Protein AF-0000000079683150 (afdb_homodimer)

Solvent-accessible surface area (backbone atoms only — not comparable to full-atom values): 25268 Å² total; per-residue (Å²): 130,79,84,80,78,50,67,32,34,39,36,22,40,76,84,34,41,40,29,36,29,40,51,34,46,32,42,62,63,70,49,77,67,43,80,39,78,49,66,94,77,60,81,57,80,64,66,77,59,84,59,87,56,67,14,36,36,32,53,59,93,40,78,39,56,45,32,70,46,37,36,53,44,51,38,63,76,49,68,54,80,68,65,34,62,59,84,49,62,68,57,31,47,50,38,52,46,51,41,47,44,40,61,72,50,39,45,54,29,52,52,36,40,80,66,38,79,52,69,67,50,23,51,52,21,47,50,51,36,45,54,48,46,42,53,48,35,54,48,39,57,66,52,10,72,84,44,68,26,48,54,17,87,44,77,15,50,47,36,41,64,51,53,38,47,49,57,56,51,49,44,50,21,63,76,67,71,48,77,77,69,32,76,82,75,20,41,67,49,42,56,31,49,53,52,52,52,65,31,83,55,33,39,86,59,55,68,50,64,66,59,48,52,54,45,44,48,46,50,48,50,50,48,54,64,65,64,56,64,71,71,82,111,131,76,85,78,79,50,66,32,34,39,35,24,39,76,83,36,41,40,28,37,28,38,51,34,45,32,42,61,62,68,50,77,68,44,80,39,79,48,66,93,76,58,80,57,79,64,66,79,60,84,60,86,55,68,16,36,38,32,52,60,92,40,77,39,55,46,32,70,46,37,36,52,44,52,37,63,76,48,70,53,79,68,65,33,62,59,84,50,63,67,58,30,47,50,37,51,47,52,42,47,44,41,62,72,50,42,44,55,28,52,53,36,41,80,65,38,80,53,69,68,51,22,52,53,21,47,51,50,34,45,54,46,46,42,52,47,34,53,49,38,58,68,52,10,71,83,44,68,25,47,55,17,87,43,75,14,50,46,36,43,64,50,55,39,46,49,56,56,51,50,43,49,21,63,76,68,70,49,75,79,71,31,75,85,74,19,42,66,48,41,54,31,51,52,54,52,53,65,30,84,56,32,39,85,57,56,68,49,65,68,58,46,53,53,45,43,50,47,49,49,49,50,50,54,64,65,62,60,62,69,71,82,111

Organism: Gossypium tomentosum (NCBI:txid34277)

Nearest PDB structures (foldseek):
  7dw2-assembly1_A  TM=9.372E-01  e=1.165E-23  Salix babylonica
  7dw4-assembly1_A  TM=9.408E-01  e=2.257E-23  Salix babylonica
  5g5e-assembly1_A  TM=9.446E-01  e=1.841E-23  Mangifera indica
  1gwc-assembly2_B  TM=9.454E-01  e=2.285E-16  Aegilops tauschii
  3lyp-assembly1_B  TM=8.453E-01  e=5.288E-10  Pseudomonas protegens Pf-5

Radius of gyration: 23.26 Å; Cα contacts (8 Å, |Δi|>4): 617; chains: 2; bounding box: 74×61×59 Å

Secondary structure (DSSP, 8-state):
--S----EEEES-TT-HHHHHHHHHHHHTT---EEE---TT-S----S-SS--S-EEEETTEEEESHHHHHHHHHHHS-SSSPSS-SSHHHHHHHHHHHHHIIIIIHHHHHHHHH--SHHHHHHHHHHHHHHHHHHHHHHHHHHTTSSBTTBSS--HHHHHHHTTHHHHHHHHHHHT--SS-TTT-HHHHHHHHHHHHSTTTTTTSPPHHHHHHHHHHHHHHHHHHHGGGGG-/--S----EEEES-TT-HHHHHHHHHHHHTT---EEE---TT-S----S-SS--S-EEEETTEEEESHHHHHHHHHHHS-SSSPSS-SSHHHHHHHHHHHHHIIIIIHHHHHHHHH--SHHHHHHHHHHHHHHHHHHHHHHHHHHSSSSBTTBSS--HHHHHHHTTHHHHHHHHHHHT--SS-TTT-HHHHHHHHHHHHSTTTTTTSPPHHHHHHHHHHHHHHHHHHHGGGGG-

Structure (mmCIF, N/CA/C/O backbone):
data_AF-0000000079683150-model_v1
#
loop_
_entity.id
_entity.type
_entity.pdbx_description
1 polymer 'Glutathione S-transferase'
#
loop_
_atom_site.group_PDB
_atom_site.id
_atom_site.type_symbol
_atom_site.label_atom_id
_atom_site.label_alt_id
_atom_site.label_comp_id
_atom_site.label_asym_id
_atom_site.label_entity_id
_atom_site.label_seq_id
_atom_site.pdbx_PDB_ins_code
_atom_site.Cartn_x
_atom_site.Cartn_y
_atom_site.Cartn_z
_atom_site.occupancy
_atom_site.B_iso_or_equiv
_atom_site.auth_seq_id
_atom_site.auth_comp_id
_atom_site.auth_asym_id
_atom_site.auth_atom_id
_atom_site.pdbx_PDB_model_num
ATOM 1 N N . MET A 1 1 ? -32.812 -4.059 -15.133 1 24.05 1 MET A N 1
ATOM 2 C CA . MET A 1 1 ? -31.609 -4.355 -15.922 1 24.05 1 MET A CA 1
ATOM 3 C C . MET A 1 1 ? -30.391 -3.645 -15.344 1 24.05 1 MET A C 1
ATOM 5 O O . MET A 1 1 ? -30.406 -2.432 -15.133 1 24.05 1 MET A O 1
ATOM 9 N N . ALA A 1 2 ? -29.594 -4.047 -14.398 1 33.12 2 ALA A N 1
ATOM 10 C CA . ALA A 1 2 ? -28.891 -3.395 -13.305 1 33.12 2 ALA A CA 1
ATOM 11 C C . ALA A 1 2 ? -28.172 -2.129 -13.781 1 33.12 2 ALA A C 1
ATOM 13 O O . ALA A 1 2 ? -27.891 -1.986 -14.969 1 33.12 2 ALA A O 1
ATOM 14 N N . LYS A 1 3 ? -27.844 -1 -13.023 1 37.59 3 LYS A N 1
ATOM 15 C CA . LYS A 1 3 ? -27.234 0.309 -13.242 1 37.59 3 LYS A CA 1
ATOM 16 C C . LYS A 1 3 ? -26.141 0.231 -14.297 1 37.59 3 LYS A C 1
ATOM 18 O O . LYS A 1 3 ? -25.406 -0.76 -14.367 1 37.59 3 LYS A O 1
ATOM 23 N N . SER A 1 4 ? -25.969 0.881 -15.375 1 42.22 4 SER A N 1
ATOM 24 C CA . SER A 1 4 ? -25.297 0.976 -16.656 1 42.22 4 SER A CA 1
ATOM 25 C C . SER A 1 4 ? -23.797 0.817 -16.516 1 42.22 4 SER A C 1
ATOM 27 O O . SER A 1 4 ? -23.141 1.597 -15.805 1 42.22 4 SER A O 1
ATOM 29 N N . ASP A 1 5 ? -23.172 -0.439 -16.312 1 53.75 5 ASP A N 1
ATOM 30 C CA . ASP A 1 5 ? -21.766 -0.861 -16.312 1 53.75 5 ASP A CA 1
ATOM 31 C C . ASP A 1 5 ? -20.938 0.01 -17.25 1 53.75 5 ASP A C 1
ATOM 33 O O . ASP A 1 5 ? -21.094 -0.07 -18.484 1 53.75 5 ASP A O 1
ATOM 37 N N . GLY A 1 6 ? -20.828 1.259 -17 1 65.25 6 GLY A N 1
ATOM 38 C CA . GLY A 1 6 ? -20.031 2.109 -17.875 1 65.25 6 GLY A CA 1
ATOM 39 C C . GLY A 1 6 ? -18.859 1.385 -18.516 1 65.25 6 GLY A C 1
ATOM 40 O O . GLY A 1 6 ? -18.484 0.3 -18.062 1 65.25 6 GLY A O 1
ATOM 41 N N . LYS A 1 7 ? -18.484 1.757 -19.672 1 87.12 7 LYS A N 1
ATOM 42 C CA . LYS A 1 7 ? -17.359 1.204 -20.422 1 87.12 7 LYS A CA 1
ATOM 43 C C . LYS A 1 7 ? -16.109 1.133 -19.562 1 87.12 7 LYS A C 1
ATOM 45 O O . LYS A 1 7 ? -15.781 2.086 -18.844 1 87.12 7 LYS A O 1
ATOM 50 N N . VAL A 1 8 ? -15.641 -0.07 -19.328 1 95.5 8 VAL A N 1
ATOM 51 C CA . VAL A 1 8 ? -14.422 -0.299 -18.562 1 95.5 8 VAL A CA 1
ATOM 52 C C . VAL A 1 8 ? -13.234 -0.467 -19.5 1 95.5 8 VAL A C 1
ATOM 54 O O . VAL A 1 8 ? -13.305 -1.23 -20.469 1 95.5 8 VAL A O 1
ATOM 57 N N . LYS A 1 9 ? -12.219 0.371 -19.234 1 94.5 9 LYS A N 1
ATOM 58 C CA . LYS A 1 9 ? -10.977 0.257 -19.984 1 94.5 9 LYS A CA 1
ATOM 59 C C . LYS A 1 9 ? -9.781 0.049 -19.062 1 94.5 9 LYS A C 1
ATOM 61 O O . LYS A 1 9 ? -9.719 0.649 -17.984 1 94.5 9 LYS A O 1
ATOM 66 N N . VAL A 1 10 ? -8.961 -0.827 -19.469 1 94.56 10 VAL A N 1
ATOM 67 C CA . VAL A 1 10 ? -7.691 -1.004 -18.781 1 94.56 10 VAL A CA 1
ATOM 68 C C . VAL A 1 10 ? -6.547 -0.513 -19.672 1 94.56 10 VAL A C 1
ATOM 70 O O . VAL A 1 10 ? -6.312 -1.06 -20.75 1 94.56 10 VAL A O 1
ATOM 73 N N . MET A 1 11 ? -5.887 0.487 -19.234 1 92.12 11 MET A N 1
ATOM 74 C CA . MET A 1 11 ? -4.758 1.055 -19.969 1 92.12 11 MET A CA 1
ATOM 75 C C . MET A 1 11 ? -3.438 0.473 -19.469 1 92.12 11 MET A C 1
ATOM 77 O O . MET A 1 11 ? -3.08 0.641 -18.297 1 92.12 11 MET A O 1
ATOM 81 N N . GLY A 1 12 ? -2.787 -0.202 -20.281 1 88.38 12 GLY A N 1
ATOM 82 C CA . GLY A 1 12 ? -1.521 -0.83 -19.938 1 88.38 12 GLY A CA 1
ATOM 83 C C . GLY A 1 12 ? -1.058 -1.843 -20.969 1 88.38 12 GLY A C 1
ATOM 84 O O . GLY A 1 12 ? -1.75 -2.092 -21.953 1 88.38 12 GLY A O 1
ATOM 85 N N . ARG A 1 13 ? 0.086 -2.381 -20.75 1 86.56 13 ARG A N 1
ATOM 86 C CA . ARG A 1 13 ? 0.618 -3.402 -21.656 1 86.56 13 ARG A CA 1
ATOM 87 C C . ARG A 1 13 ? 0.172 -4.797 -21.219 1 86.56 13 ARG A C 1
ATOM 89 O O . ARG A 1 13 ? 0.101 -5.086 -20.016 1 86.56 13 ARG A O 1
ATOM 96 N N . TRP A 1 14 ? -0.018 -5.605 -22.203 1 86.06 14 TRP A N 1
ATOM 97 C CA . TRP A 1 14 ? -0.529 -6.941 -21.922 1 86.06 14 TRP A CA 1
ATOM 98 C C . TRP A 1 14 ? 0.504 -7.766 -21.156 1 86.06 14 TRP A C 1
ATOM 100 O O . TRP A 1 14 ? 0.151 -8.695 -20.422 1 86.06 14 TRP A O 1
ATOM 110 N N . GLN A 1 15 ? 1.753 -7.391 -21.328 1 86.12 15 GLN A N 1
ATOM 111 C CA . GLN A 1 15 ? 2.811 -8.195 -20.719 1 86.12 15 GLN A CA 1
ATOM 112 C C . GLN A 1 15 ? 3.152 -7.699 -19.328 1 86.12 15 GLN A C 1
ATOM 114 O O . GLN A 1 15 ? 3.975 -8.297 -18.625 1 86.12 15 GLN A O 1
ATOM 119 N N . CYS A 1 16 ? 2.562 -6.605 -18.953 1 86.94 16 CYS A N 1
ATOM 120 C CA . CYS A 1 16 ? 2.867 -6.02 -17.656 1 86.94 16 CYS A CA 1
ATOM 121 C C . CYS A 1 16 ? 2.121 -6.742 -16.531 1 86.94 16 CYS A C 1
ATOM 123 O O . CYS A 1 16 ? 0.893 -6.836 -16.562 1 86.94 16 CYS A O 1
ATOM 125 N N . PRO A 1 17 ? 2.875 -7.238 -15.562 1 91.62 17 PRO A N 1
ATOM 126 C CA . PRO A 1 17 ? 2.23 -7.957 -14.461 1 91.62 17 PRO A CA 1
ATOM 127 C C . PRO A 1 17 ? 1.219 -7.098 -13.711 1 91.62 17 PRO A C 1
ATOM 129 O O . PRO A 1 17 ? 0.239 -7.617 -13.172 1 91.62 17 PRO A O 1
ATOM 132 N N . PHE A 1 18 ? 1.386 -5.836 -13.664 1 92.81 18 PHE A N 1
ATOM 133 C CA . PHE A 1 18 ? 0.466 -4.945 -12.961 1 92.81 18 PHE A CA 1
ATOM 134 C C . PHE A 1 18 ? -0.834 -4.789 -13.742 1 92.81 18 PHE A C 1
ATOM 136 O O . PHE A 1 18 ? -1.912 -4.699 -13.148 1 92.81 18 PHE A O 1
ATOM 143 N N . THR A 1 19 ? -0.696 -4.715 -15 1 93.38 19 THR A N 1
ATOM 144 C CA . THR A 1 19 ? -1.881 -4.684 -15.852 1 93.38 19 THR A CA 1
ATOM 145 C C . THR A 1 19 ? -2.664 -5.988 -15.734 1 93.38 19 THR A C 1
ATOM 147 O O . THR A 1 19 ? -3.898 -5.977 -15.734 1 93.38 19 THR A O 1
ATOM 150 N N . MET A 1 20 ? -1.944 -7.074 -15.602 1 95.75 20 MET A N 1
ATOM 151 C CA . MET A 1 20 ? -2.564 -8.391 -15.492 1 95.75 20 MET A CA 1
ATOM 152 C C . MET A 1 20 ? -3.432 -8.477 -14.242 1 95.75 20 MET A C 1
ATOM 154 O O . MET A 1 20 ? -4.469 -9.148 -14.242 1 95.75 20 MET A O 1
ATOM 158 N N . ARG A 1 21 ? -3.027 -7.781 -13.18 1 97.19 21 ARG A N 1
ATOM 159 C CA . ARG A 1 21 ? -3.803 -7.801 -11.945 1 97.19 21 ARG A CA 1
ATOM 160 C C . ARG A 1 21 ? -5.223 -7.301 -12.18 1 97.19 21 ARG A C 1
ATOM 162 O O . ARG A 1 21 ? -6.188 -7.938 -11.75 1 97.19 21 ARG A O 1
ATOM 169 N N . ALA A 1 22 ? -5.289 -6.184 -12.883 1 97 22 ALA A N 1
ATOM 170 C CA . ALA A 1 22 ? -6.59 -5.586 -13.172 1 97 22 ALA A CA 1
ATOM 171 C C . ALA A 1 22 ? -7.434 -6.504 -14.047 1 97 22 ALA A C 1
ATOM 173 O O . ALA A 1 22 ? -8.625 -6.695 -13.797 1 97 22 ALA A O 1
ATOM 174 N N . ARG A 1 23 ? -6.797 -7.117 -15 1 97.38 23 ARG A N 1
ATOM 175 C CA . ARG A 1 23 ? -7.512 -7.969 -15.953 1 97.38 23 ARG A CA 1
ATOM 176 C C . ARG A 1 23 ? -8.055 -9.219 -15.266 1 97.38 23 ARG A C 1
ATOM 178 O O . ARG A 1 23 ? -9.211 -9.594 -15.469 1 97.38 23 ARG A O 1
ATOM 185 N N . ILE A 1 24 ? -7.246 -9.805 -14.461 1 98.38 24 ILE A N 1
ATOM 186 C CA . ILE A 1 24 ? -7.664 -11.023 -13.758 1 98.38 24 ILE A CA 1
ATOM 187 C C . ILE A 1 24 ? -8.812 -10.695 -12.805 1 98.38 24 ILE A C 1
ATOM 189 O O . ILE A 1 24 ? -9.781 -11.453 -12.719 1 98.38 24 ILE A O 1
ATOM 193 N N . ALA A 1 25 ? -8.727 -9.57 -12.102 1 98.44 25 ALA A N 1
ATOM 194 C CA . ALA A 1 25 ? -9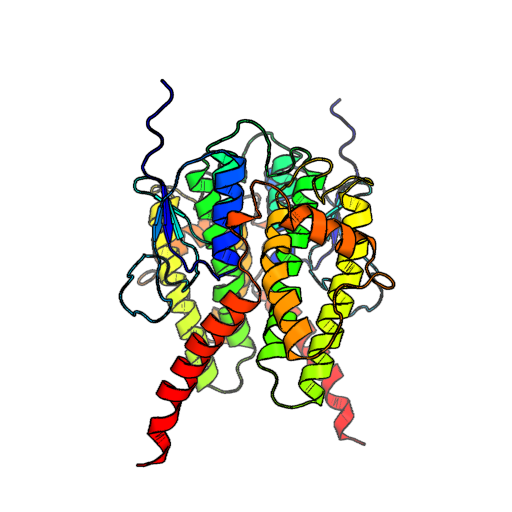.797 -9.164 -11.195 1 98.44 25 ALA A CA 1
ATOM 195 C C . ALA A 1 25 ? -11.109 -8.961 -11.953 1 98.44 25 ALA A C 1
ATOM 197 O O . ALA A 1 25 ? -12.172 -9.391 -11.5 1 98.44 25 ALA A O 1
ATOM 198 N N . LEU A 1 26 ? -11.031 -8.32 -13.094 1 98.06 26 LEU A N 1
ATOM 199 C CA . LEU A 1 26 ? -12.227 -8.086 -13.906 1 98.06 26 LEU A CA 1
ATOM 200 C C . LEU A 1 26 ? -12.805 -9.406 -14.406 1 98.06 26 LEU A C 1
ATOM 202 O O . LEU A 1 26 ? -14.031 -9.57 -14.438 1 98.06 26 LEU A O 1
ATOM 206 N N . ASN A 1 27 ? -11.945 -10.344 -14.758 1 98 27 ASN A N 1
ATOM 207 C CA . ASN A 1 27 ? -12.391 -11.664 -15.195 1 98 27 ASN A CA 1
ATOM 208 C C . ASN A 1 27 ? -13.125 -12.406 -14.078 1 98 27 ASN A C 1
ATOM 210 O O . ASN A 1 27 ? -14.141 -13.055 -14.32 1 98 27 ASN A O 1
ATOM 214 N N . ILE A 1 28 ? -12.586 -12.289 -12.914 1 98 28 ILE A N 1
ATOM 215 C CA . ILE A 1 28 ? -13.211 -12.945 -11.766 1 98 28 ILE A CA 1
ATOM 216 C C . ILE A 1 28 ? -14.633 -12.43 -11.594 1 98 28 ILE A C 1
ATOM 218 O O . ILE A 1 28 ? -15.547 -13.195 -11.289 1 98 28 ILE A O 1
ATOM 222 N N . LYS A 1 29 ? -14.805 -11.141 -11.844 1 97.5 29 LYS A N 1
ATOM 223 C CA . LYS A 1 29 ? -16.109 -10.508 -11.656 1 97.5 29 LYS A CA 1
ATOM 224 C C . LYS A 1 29 ? -16.953 -10.578 -12.93 1 97.5 29 LYS A C 1
ATOM 226 O O . LYS A 1 29 ? -18.078 -10.07 -12.969 1 97.5 29 LYS A O 1
ATOM 231 N N . SER A 1 30 ? -16.422 -11.164 -13.953 1 96.62 30 SER A N 1
ATOM 232 C CA . SER A 1 30 ? -17.094 -11.312 -15.234 1 96.62 30 SER A CA 1
ATOM 233 C C . SER A 1 30 ? -17.5 -9.961 -15.812 1 96.62 30 SER A C 1
ATOM 235 O O . SER A 1 30 ? -18.625 -9.789 -16.297 1 96.62 30 SER A O 1
ATOM 237 N N . VAL A 1 31 ? -16.578 -9.031 -15.711 1 96.5 31 VAL A N 1
ATOM 238 C CA . VAL A 1 31 ? -16.812 -7.699 -16.25 1 96.5 31 VAL A CA 1
ATOM 239 C C . VAL A 1 31 ? -16.094 -7.559 -17.594 1 96.5 31 VAL A C 1
ATOM 241 O O . VAL A 1 31 ? -14.891 -7.828 -17.688 1 96.5 31 VAL A O 1
ATOM 244 N N . ASN A 1 32 ? -16.812 -7.176 -18.562 1 96 32 ASN A N 1
ATOM 245 C CA . ASN A 1 32 ? -16.203 -6.902 -19.859 1 96 32 ASN A CA 1
ATOM 246 C C . ASN A 1 32 ? -15.375 -5.621 -19.828 1 96 32 ASN A C 1
ATOM 248 O O . ASN A 1 32 ? -15.773 -4.637 -19.203 1 96 32 ASN A O 1
ATOM 252 N N . TYR A 1 33 ? -14.266 -5.707 -20.531 1 96.44 33 TYR A N 1
ATOM 253 C CA . TYR A 1 33 ? -13.406 -4.531 -20.594 1 96.44 33 TYR A CA 1
ATOM 254 C C . TYR A 1 33 ? -12.617 -4.5 -21.891 1 96.44 33 TYR A C 1
ATOM 256 O O . TYR A 1 33 ? -12.523 -5.512 -22.594 1 96.44 33 TYR A O 1
ATOM 264 N N . GLU A 1 34 ? -12.125 -3.277 -22.156 1 95.19 34 GLU A N 1
ATOM 265 C CA . GLU A 1 34 ? -11.211 -3.076 -23.281 1 95.19 34 GLU A CA 1
ATOM 266 C C . GLU A 1 34 ? -9.789 -2.83 -22.781 1 95.19 34 GLU A C 1
ATOM 268 O O . GLU A 1 34 ? -9.562 -2.012 -21.891 1 95.19 34 GLU A O 1
ATOM 273 N N . LEU A 1 35 ? -8.898 -3.598 -23.312 1 93.69 35 LEU A N 1
ATOM 274 C CA . LEU A 1 35 ? -7.488 -3.344 -23.031 1 93.69 35 LEU A CA 1
ATOM 275 C C . LEU A 1 35 ? -6.91 -2.338 -24.016 1 93.69 35 LEU A C 1
ATOM 277 O O . LEU A 1 35 ? -6.926 -2.572 -25.234 1 93.69 35 LEU A O 1
ATOM 281 N N . VAL A 1 36 ? -6.438 -1.245 -23.516 1 89.44 36 VAL A N 1
ATOM 282 C CA . VAL A 1 36 ? -5.859 -0.194 -24.344 1 89.44 36 VAL A CA 1
ATOM 283 C C . VAL A 1 36 ? -4.348 -0.135 -24.109 1 89.44 36 VAL A C 1
ATOM 285 O O . VAL A 1 36 ? -3.889 0.221 -23.031 1 89.44 36 VAL A O 1
ATOM 288 N N . GLU A 1 37 ? -3.588 -0.52 -25.141 1 81.56 37 GLU A N 1
ATOM 289 C CA . GLU A 1 37 ? -2.135 -0.572 -25.016 1 81.56 37 GLU A CA 1
ATOM 290 C C . GLU A 1 37 ? -1.542 0.828 -24.875 1 81.56 37 GLU A C 1
ATOM 292 O O . GLU A 1 37 ? -1.84 1.711 -25.688 1 81.56 37 GLU A O 1
ATOM 297 N N . ALA A 1 38 ? -1.035 1.162 -23.75 1 69 38 ALA A N 1
ATOM 298 C CA . ALA A 1 38 ? -0.352 2.428 -23.5 1 69 38 ALA A CA 1
ATOM 299 C C . ALA A 1 38 ? 1.118 2.197 -23.156 1 69 38 ALA A C 1
ATOM 301 O O . ALA A 1 38 ? 1.456 1.252 -22.438 1 69 38 ALA A O 1
ATOM 302 N N . ARG A 1 39 ? 2.094 2.789 -24.047 1 56.22 39 ARG A N 1
ATOM 303 C CA . ARG A 1 39 ? 3.521 2.678 -23.766 1 56.22 39 ARG A CA 1
ATOM 304 C C . ARG A 1 39 ? 3.965 3.713 -22.734 1 56.22 39 ARG A C 1
ATOM 306 O O . ARG A 1 39 ? 3.457 4.836 -22.719 1 56.22 39 ARG A O 1
ATOM 313 N N . PRO A 1 40 ? 4.715 3.199 -21.609 1 50.28 40 PRO A N 1
ATOM 314 C CA . PRO A 1 40 ? 5.152 4.16 -20.594 1 50.28 40 PRO A CA 1
ATOM 315 C C . PRO A 1 40 ? 5.684 5.457 -21.203 1 50.28 40 PRO A C 1
ATOM 317 O O . PRO A 1 40 ? 5.492 6.535 -20.641 1 50.28 40 PRO A O 1
ATOM 320 N N . TRP A 1 41 ? 6.695 5.375 -22.297 1 40.56 41 TRP A N 1
ATOM 321 C CA . TRP A 1 41 ? 7.461 6.492 -22.844 1 40.56 41 TRP A CA 1
ATOM 322 C C . TRP A 1 41 ? 6.59 7.359 -23.734 1 40.56 41 TRP A C 1
ATOM 324 O O . TRP A 1 41 ? 7.059 8.352 -24.297 1 40.56 41 TRP A O 1
ATOM 334 N N . ASP A 1 42 ? 5.691 6.82 -24.125 1 40.16 42 ASP A N 1
ATOM 335 C CA . ASP A 1 42 ? 5.074 7.641 -25.156 1 40.16 42 ASP A CA 1
ATOM 336 C C . ASP A 1 42 ? 4.539 8.945 -24.578 1 40.16 42 ASP A C 1
ATOM 338 O O . ASP A 1 42 ? 3.92 9.742 -25.297 1 40.16 42 ASP A O 1
ATOM 342 N N . GLY A 1 43 ? 5.305 9.773 -24 1 36.94 43 GLY A N 1
ATOM 343 C CA . GLY A 1 43 ? 5.102 11.172 -23.656 1 36.94 43 GLY A CA 1
ATOM 344 C C . GLY A 1 43 ? 3.666 11.5 -23.297 1 36.94 43 GLY A C 1
ATOM 345 O O . GLY A 1 43 ? 3.404 12.477 -22.594 1 36.94 43 GLY A O 1
ATOM 346 N N . GLN A 1 44 ? 2.727 11.219 -24.219 1 33.62 44 GLN A N 1
ATOM 347 C CA . GLN A 1 44 ? 1.411 11.844 -24.328 1 33.62 44 GLN A CA 1
ATOM 348 C C . GLN A 1 44 ? 0.464 11.328 -23.25 1 33.62 44 GLN A C 1
ATOM 350 O O . GLN A 1 44 ? -0.644 11.844 -23.094 1 33.62 44 GLN A O 1
ATOM 355 N N . SER A 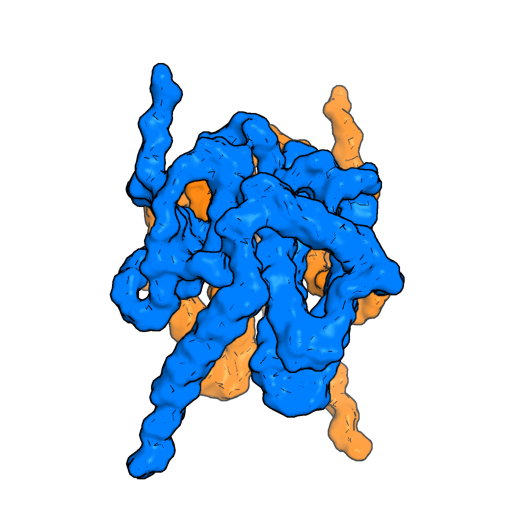1 45 ? 0.391 10.062 -23.141 1 35.22 45 SER A N 1
ATOM 356 C CA . SER A 1 45 ? -0.856 9.883 -22.406 1 35.22 45 SER A CA 1
ATOM 357 C C . SER A 1 45 ? -0.854 10.688 -21.109 1 35.22 45 SER A C 1
ATOM 359 O O . SER A 1 45 ? 0.025 10.5 -20.25 1 35.22 45 SER A O 1
ATOM 361 N N . GLN A 1 46 ? -1.066 11.898 -21.172 1 32.53 46 GLN A N 1
ATOM 362 C CA . GLN A 1 46 ? -1.553 12.852 -20.188 1 32.53 46 GLN A CA 1
ATOM 363 C C . GLN A 1 46 ? -2.273 12.133 -19.047 1 32.53 46 GLN A C 1
ATOM 365 O O . GLN A 1 46 ? -2.998 12.758 -18.266 1 32.53 46 GLN A O 1
ATOM 370 N N . VAL A 1 47 ? -2.682 11 -19.312 1 32.66 47 VAL A N 1
ATOM 371 C CA . VAL A 1 47 ? -3.494 10.547 -18.188 1 32.66 47 VAL A CA 1
ATOM 372 C C . VAL A 1 47 ? -2.861 11.008 -16.891 1 32.66 47 VAL A C 1
ATOM 374 O O . VAL A 1 47 ? -1.635 11.016 -16.75 1 32.66 47 VAL A O 1
ATOM 377 N N . LEU A 1 48 ? -3.619 11.656 -16.109 1 33.03 48 LEU A N 1
ATOM 378 C CA . LEU A 1 48 ? -3.547 12.484 -14.906 1 33.03 48 LEU A CA 1
ATOM 379 C C . LEU A 1 48 ? -2.439 12 -13.977 1 33.03 48 LEU A C 1
ATOM 381 O O . LEU A 1 48 ? -2.07 12.695 -13.031 1 33.03 48 LEU A O 1
ATOM 385 N N . HIS A 1 49 ? -2.344 10.633 -13.719 1 37.59 49 HIS A N 1
ATOM 386 C CA . HIS A 1 49 ? -1.604 10.492 -12.469 1 37.59 49 HIS A CA 1
ATOM 387 C C . HIS A 1 49 ? -0.104 10.648 -12.695 1 37.59 49 HIS A C 1
ATOM 389 O O . HIS A 1 49 ? 0.446 10.078 -13.641 1 37.59 49 HIS A O 1
ATOM 395 N N . GLU A 1 50 ? 0.462 11.711 -12.711 1 38.22 50 GLU A N 1
ATOM 396 C CA . GLU A 1 50 ? 1.896 11.891 -12.508 1 38.22 50 GLU A CA 1
ATOM 397 C C . GLU A 1 50 ? 2.582 10.562 -12.195 1 38.22 50 GLU A C 1
ATOM 399 O O . GLU A 1 50 ? 3.812 10.484 -12.188 1 38.22 50 GLU A O 1
ATOM 404 N N . SER A 1 51 ? 1.915 9.734 -11.469 1 40.91 51 SER A N 1
ATOM 405 C CA . SER A 1 51 ? 2.572 8.484 -11.102 1 40.91 51 SER A CA 1
ATOM 406 C C . SER A 1 51 ? 2.693 7.555 -12.305 1 40.91 51 SER A C 1
ATOM 408 O O . SER A 1 51 ? 1.703 7.281 -12.984 1 40.91 51 SER A O 1
ATOM 410 N N . LYS A 1 52 ? 3.549 7.77 -13.312 1 47.03 52 LYS A N 1
ATOM 411 C CA . LYS A 1 52 ? 4 6.805 -14.312 1 47.03 52 LYS A CA 1
ATOM 412 C C . LYS A 1 52 ? 3.496 5.402 -13.992 1 47.03 52 LYS A C 1
ATOM 414 O O . LYS A 1 52 ? 4.152 4.41 -14.312 1 47.03 52 LYS A O 1
ATOM 419 N N . SER A 1 53 ? 2.406 5.375 -13.164 1 56.12 53 SER A N 1
ATOM 420 C CA . SER A 1 53 ? 2.033 4.051 -12.672 1 56.12 53 SER A CA 1
ATOM 421 C C . SER A 1 53 ? 1.174 3.305 -13.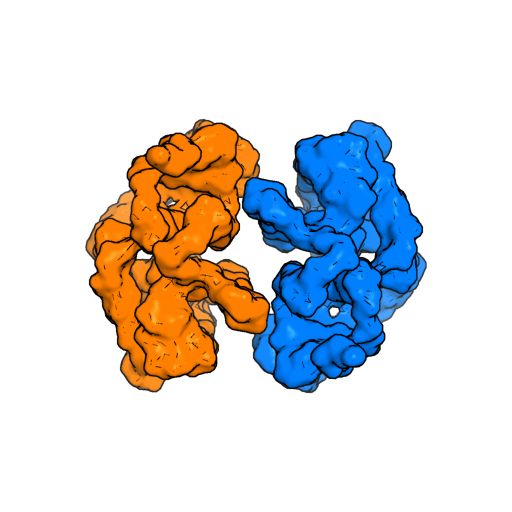68 1 56.12 53 SER A C 1
ATOM 423 O O . SER A 1 53 ? 0.189 3.846 -14.188 1 56.12 53 SER A O 1
ATOM 425 N N . ASN A 1 54 ? 1.614 2.453 -14.594 1 69.38 54 ASN A N 1
ATOM 426 C CA . ASN A 1 54 ? 0.848 1.396 -15.242 1 69.38 54 ASN A CA 1
ATOM 427 C C . ASN A 1 54 ? 0.521 0.264 -14.273 1 69.38 54 ASN A C 1
ATOM 429 O O . ASN A 1 54 ? 1.325 -0.061 -13.398 1 69.38 54 ASN A O 1
ATOM 433 N N . PRO A 1 55 ? -0.949 -0.027 -14.344 1 87.44 55 PRO A N 1
ATOM 434 C CA . PRO A 1 55 ? -2.131 0.197 -15.18 1 87.44 55 PRO A CA 1
ATOM 435 C C . PRO A 1 55 ? -3.027 1.312 -14.648 1 87.44 55 PRO A C 1
ATOM 437 O O . PRO A 1 55 ? -2.916 1.693 -13.484 1 87.44 55 PRO A O 1
ATOM 440 N N . VAL A 1 56 ? -3.805 1.911 -15.547 1 90.62 56 VAL A N 1
ATOM 441 C CA . VAL A 1 56 ? -4.922 2.781 -15.195 1 90.62 56 VAL A CA 1
ATOM 442 C C . VAL A 1 56 ? -6.23 2.156 -15.672 1 90.62 56 VAL A C 1
ATOM 444 O O . VAL A 1 56 ? -6.359 1.775 -16.844 1 90.62 56 VAL A O 1
ATOM 447 N N . MET A 1 57 ? -7.129 2.025 -14.812 1 94.31 57 MET A N 1
ATOM 448 C CA . MET A 1 57 ? -8.461 1.557 -15.18 1 94.31 57 MET A CA 1
ATOM 449 C C . MET A 1 57 ? -9.438 2.723 -15.289 1 94.31 57 MET A C 1
ATOM 451 O O . MET A 1 57 ? -9.523 3.553 -14.383 1 94.31 57 MET A O 1
ATOM 455 N N . VAL A 1 58 ? -10.055 2.773 -16.375 1 93.06 58 VAL A N 1
ATOM 456 C CA . VAL A 1 58 ? -11.078 3.791 -16.578 1 93.06 58 VAL A CA 1
ATOM 457 C C . VAL A 1 58 ? -12.461 3.164 -16.453 1 93.06 58 VAL A C 1
ATOM 459 O O . VAL A 1 58 ? -12.766 2.164 -17.109 1 93.06 58 VAL A O 1
ATOM 462 N N . HIS A 1 59 ? -13.25 3.66 -15.57 1 94.38 59 HIS A N 1
ATOM 463 C CA . HIS A 1 59 ? -14.633 3.248 -15.328 1 94.38 59 HIS A CA 1
ATOM 464 C C . HIS A 1 59 ? -15.586 4.426 -15.461 1 94.38 59 HIS A C 1
ATOM 466 O O . HIS A 1 59 ? -15.789 5.18 -14.508 1 94.38 59 HIS A O 1
ATOM 472 N N . GLY A 1 60 ? -16.156 4.527 -16.641 1 90.69 60 GLY A N 1
ATOM 473 C CA . GLY A 1 60 ? -16.891 5.75 -16.922 1 90.69 60 GLY A CA 1
ATOM 474 C C . GLY A 1 60 ? -16 6.98 -16.984 1 90.69 60 GLY A C 1
ATOM 475 O O . GLY A 1 60 ? -15.086 7.047 -17.797 1 90.69 60 GLY A O 1
ATOM 476 N N . ASP A 1 61 ? -16.203 7.875 -16.094 1 88.62 61 ASP A N 1
ATOM 477 C CA . ASP A 1 61 ? -15.422 9.102 -16.062 1 88.62 61 ASP A CA 1
ATOM 478 C C . ASP A 1 61 ? -14.367 9.062 -14.961 1 88.62 61 ASP A C 1
ATOM 480 O O . ASP A 1 61 ? -13.68 10.055 -14.711 1 88.62 61 ASP A O 1
ATOM 484 N N . LYS A 1 62 ? -14.273 7.883 -14.445 1 91.31 62 LYS A N 1
ATOM 485 C CA . LYS A 1 62 ? -13.359 7.73 -13.32 1 91.31 62 LYS A CA 1
ATOM 486 C C . LYS A 1 62 ? -12.078 7.02 -13.742 1 91.31 62 LYS A C 1
ATOM 488 O O . LYS A 1 62 ? -12.117 6.082 -14.539 1 91.31 62 LYS A O 1
ATOM 493 N N . SER A 1 63 ? -10.992 7.484 -13.25 1 90.94 63 SER A N 1
ATOM 494 C CA . SER A 1 63 ? -9.703 6.844 -13.461 1 90.94 63 SER A CA 1
ATOM 495 C C . SER A 1 63 ? -9.125 6.32 -12.148 1 90.94 63 SER A C 1
ATOM 497 O O . SER A 1 63 ? -8.977 7.074 -11.188 1 90.94 63 SER A O 1
ATOM 499 N N . ILE A 1 64 ? -8.898 5.07 -12.156 1 93.06 64 ILE A N 1
ATOM 500 C CA . ILE A 1 64 ? -8.344 4.418 -10.977 1 93.06 64 ILE A CA 1
ATOM 501 C C . ILE A 1 64 ? -6.922 3.938 -11.273 1 93.06 64 ILE A C 1
ATOM 503 O O . ILE A 1 64 ? -6.68 3.287 -12.289 1 93.06 64 ILE A O 1
ATOM 507 N N . CYS A 1 65 ? -6.031 4.297 -10.273 1 90.75 65 CYS A N 1
ATOM 508 C CA . CYS A 1 65 ? -4.629 3.951 -10.484 1 90.75 65 CYS A CA 1
ATOM 509 C C . CYS A 1 65 ? -4.121 3.027 -9.383 1 90.75 65 CYS A C 1
ATOM 511 O O . CYS A 1 65 ? -4.797 2.828 -8.375 1 90.75 65 CYS A O 1
ATOM 513 N N . GLU A 1 66 ? -2.943 2.494 -9.688 1 91.75 66 GLU A N 1
ATOM 514 C CA . GLU A 1 66 ? -2.248 1.524 -8.844 1 91.75 66 GLU A CA 1
ATOM 515 C C . GLU A 1 66 ? -2.914 0.154 -8.914 1 91.75 66 GLU A C 1
ATOM 517 O O . GLU A 1 66 ? -4.078 0.004 -8.547 1 91.75 66 GLU A O 1
ATOM 522 N N . SER A 1 67 ? -2.201 -0.804 -9.312 1 94.38 67 SER A N 1
ATOM 523 C CA . SER A 1 67 ? -2.738 -2.113 -9.672 1 94.38 67 SER A CA 1
ATOM 524 C C . SER A 1 67 ? -3.477 -2.748 -8.492 1 94.38 67 SER A C 1
ATOM 526 O O . SER A 1 67 ? -4.574 -3.279 -8.664 1 94.38 67 SER A O 1
ATOM 528 N N . LEU A 1 68 ? -2.91 -2.596 -7.289 1 96.19 68 LEU A N 1
ATOM 529 C CA . LEU A 1 68 ? -3.545 -3.217 -6.133 1 96.19 68 LEU A CA 1
ATOM 530 C C . LEU A 1 68 ? -4.801 -2.451 -5.723 1 96.19 68 LEU A C 1
ATOM 532 O O . LEU A 1 68 ? -5.777 -3.049 -5.27 1 96.19 68 LEU A O 1
ATOM 536 N N . ASN A 1 69 ? -4.801 -1.122 -5.926 1 95.88 69 ASN A N 1
ATOM 537 C CA . ASN A 1 69 ? -5.996 -0.312 -5.711 1 95.88 69 ASN A CA 1
ATOM 538 C C . ASN A 1 69 ? -7.109 -0.689 -6.688 1 95.88 69 ASN A C 1
ATOM 540 O O . ASN A 1 69 ? -8.281 -0.752 -6.305 1 95.88 69 ASN A O 1
ATOM 544 N N . ILE A 1 70 ? -6.691 -0.908 -7.875 1 96.62 70 ILE A N 1
ATOM 545 C CA . ILE A 1 70 ? -7.656 -1.276 -8.906 1 96.62 70 ILE A CA 1
ATOM 546 C C . ILE A 1 70 ? -8.344 -2.588 -8.531 1 96.62 70 ILE A C 1
ATOM 548 O O . ILE A 1 70 ? -9.562 -2.707 -8.633 1 96.62 70 ILE A O 1
ATOM 552 N N . VAL A 1 71 ? -7.555 -3.541 -8.086 1 98.06 71 VAL A N 1
ATOM 553 C CA . VAL A 1 71 ? -8.094 -4.848 -7.715 1 98.06 71 VAL A CA 1
ATOM 554 C C . VAL A 1 71 ? -9.109 -4.684 -6.59 1 98.06 71 VAL A C 1
ATOM 556 O O . VAL A 1 71 ? -10.203 -5.254 -6.652 1 98.06 71 VAL A O 1
ATOM 559 N N . GLU A 1 72 ? -8.758 -3.889 -5.605 1 97.62 72 GLU A N 1
ATOM 560 C CA . GLU A 1 72 ? -9.68 -3.67 -4.496 1 97.62 72 GLU A CA 1
ATOM 561 C C . GLU A 1 72 ? -10.922 -2.91 -4.953 1 97.62 72 GLU A C 1
ATOM 563 O O . GLU A 1 72 ? -12.039 -3.24 -4.559 1 97.62 72 GLU A O 1
ATOM 568 N N . TYR A 1 73 ? -10.773 -1.944 -5.805 1 97.25 73 TYR A N 1
ATOM 569 C CA . TYR A 1 73 ? -11.891 -1.161 -6.328 1 97.25 73 TYR A CA 1
ATOM 570 C C . TYR A 1 73 ? -12.875 -2.047 -7.086 1 97.25 73 TYR A C 1
ATOM 572 O O . TYR A 1 73 ? -14.086 -1.941 -6.895 1 97.25 73 TYR A O 1
ATOM 580 N N . ILE A 1 74 ? -12.367 -2.912 -7.855 1 97.81 74 ILE A N 1
ATOM 581 C CA . ILE A 1 74 ? -13.18 -3.83 -8.641 1 97.81 74 ILE A CA 1
ATOM 582 C C . ILE A 1 74 ? -14.047 -4.676 -7.711 1 97.81 74 ILE A C 1
ATOM 584 O O . ILE A 1 74 ? -15.25 -4.84 -7.945 1 97.81 74 ILE A O 1
ATOM 588 N N . ASP A 1 75 ? -13.414 -5.145 -6.676 1 97.56 75 ASP A N 1
ATOM 589 C CA . ASP A 1 75 ? -14.156 -5.98 -5.738 1 97.56 75 ASP A CA 1
ATOM 590 C C . ASP A 1 75 ? -15.25 -5.18 -5.035 1 97.56 75 ASP A C 1
ATOM 592 O O . ASP A 1 75 ? -16.297 -5.719 -4.695 1 97.56 75 ASP A O 1
ATOM 596 N N . GLU A 1 76 ? -14.984 -3.941 -4.805 1 95.5 76 GLU A N 1
ATOM 597 C CA . GLU A 1 76 ? -15.898 -3.092 -4.051 1 95.5 76 GLU A CA 1
ATOM 598 C C . GLU A 1 76 ? -17.078 -2.652 -4.918 1 95.5 76 GLU A C 1
ATOM 600 O O . GLU A 1 76 ? -18.203 -2.541 -4.43 1 95.5 76 GLU A O 1
ATOM 605 N N . ILE A 1 77 ? -16.891 -2.447 -6.172 1 95.38 77 ILE A N 1
ATOM 606 C CA . ILE A 1 77 ? -17.938 -1.899 -7.023 1 95.38 77 ILE A CA 1
ATOM 607 C C . ILE A 1 77 ? -18.766 -3.037 -7.609 1 95.38 77 ILE A C 1
ATOM 609 O O . ILE A 1 77 ? -19.938 -2.842 -7.965 1 95.38 77 ILE A O 1
ATOM 613 N N . TRP A 1 78 ? -18.219 -4.191 -7.707 1 95.56 78 TRP A N 1
ATOM 614 C CA . TRP A 1 78 ? -18.938 -5.414 -8.062 1 95.56 78 TRP A CA 1
ATOM 615 C C . TRP A 1 78 ? -18.891 -6.43 -6.93 1 95.56 78 TRP A C 1
ATOM 617 O O . TRP A 1 78 ? -18.156 -7.426 -7.016 1 95.56 78 TRP A O 1
ATOM 627 N N . PRO A 1 79 ? -19.766 -6.188 -5.941 1 93 79 PRO A N 1
ATOM 628 C CA . PRO A 1 79 ? -19.625 -6.891 -4.668 1 93 79 PRO A CA 1
ATOM 629 C C . PRO A 1 79 ? -20.188 -8.305 -4.711 1 93 79 PRO A C 1
ATOM 631 O O . PRO A 1 79 ? -20.141 -9.031 -3.713 1 93 79 PRO A O 1
ATOM 634 N N . TYR A 1 80 ? -20.562 -8.742 -5.797 1 92.38 80 TYR A N 1
ATOM 635 C CA . TYR A 1 80 ? -21.141 -10.086 -5.879 1 92.38 80 TYR A CA 1
ATOM 636 C C . TYR A 1 80 ? -20.031 -11.141 -5.883 1 92.38 80 TYR A C 1
ATOM 638 O O . TYR A 1 80 ? -18.875 -10.836 -6.141 1 92.38 80 TYR A O 1
ATOM 646 N N . ALA A 1 81 ? -20.406 -12.297 -5.633 1 91.75 81 ALA A N 1
ATOM 647 C CA . ALA A 1 81 ? -19.453 -13.398 -5.535 1 91.75 81 ALA A CA 1
ATOM 648 C C . ALA A 1 81 ? -18.828 -13.703 -6.895 1 91.75 81 ALA A C 1
ATOM 650 O O . ALA A 1 81 ? -19.453 -13.484 -7.934 1 91.75 81 ALA A O 1
ATOM 651 N N . PRO A 1 82 ? -17.688 -14.172 -6.805 1 94.81 82 PRO A N 1
ATOM 652 C CA . PRO A 1 82 ? -16.797 -14.453 -5.676 1 94.81 82 PRO A CA 1
ATOM 653 C C . PRO A 1 82 ? -16.078 -13.203 -5.172 1 94.81 82 PRO A C 1
ATOM 655 O O . PRO A 1 82 ? -15.789 -12.289 -5.953 1 94.81 82 PRO A O 1
ATOM 658 N N . SER A 1 83 ? -15.789 -13.172 -3.891 1 95.81 83 SER A N 1
ATOM 659 C CA . SER A 1 83 ? -15.047 -12.055 -3.316 1 95.81 83 SER A CA 1
ATOM 660 C C . SER A 1 83 ? -13.555 -12.172 -3.617 1 95.81 83 SER A C 1
ATOM 662 O O . SER A 1 83 ? -12.992 -13.266 -3.562 1 95.81 83 SER A O 1
ATOM 664 N N . ILE A 1 84 ? -13.008 -11.125 -3.938 1 97.94 84 ILE A N 1
ATOM 665 C CA . ILE A 1 84 ? -11.57 -11.094 -4.203 1 97.94 84 ILE A CA 1
ATOM 666 C C . ILE A 1 84 ? -10.82 -10.75 -2.918 1 97.94 84 ILE A C 1
ATOM 668 O O . ILE A 1 84 ? -9.789 -11.359 -2.609 1 97.94 84 ILE A O 1
ATOM 672 N N . VAL A 1 85 ? -11.367 -9.781 -2.211 1 97 85 VAL A N 1
ATOM 673 C CA . VAL A 1 85 ? -10.781 -9.375 -0.939 1 97 85 VAL A CA 1
ATOM 674 C C . VAL A 1 85 ? -11.422 -10.156 0.202 1 97 85 VAL A C 1
ATOM 676 O O . VAL A 1 85 ? -12.648 -10.258 0.274 1 97 85 VAL A O 1
ATOM 679 N N . PRO A 1 86 ? -10.547 -10.688 1.086 1 95.5 86 PRO A N 1
ATOM 680 C CA . PRO A 1 86 ? -11.102 -11.477 2.189 1 95.5 86 PRO A CA 1
ATOM 681 C C . PRO A 1 86 ? -12.086 -10.68 3.045 1 95.5 86 PRO A C 1
ATOM 683 O O . PRO A 1 86 ? -11.883 -9.492 3.285 1 95.5 86 PRO A O 1
ATOM 686 N N . SER A 1 87 ? -13.117 -11.359 3.574 1 92 87 SER A N 1
ATOM 687 C CA . SER A 1 87 ? -14.133 -10.719 4.402 1 92 87 SER A CA 1
ATOM 688 C C . SER A 1 87 ? -13.656 -10.555 5.844 1 92 87 SER A C 1
ATOM 690 O O . SER A 1 87 ? -14.047 -9.617 6.531 1 92 87 SER A O 1
ATOM 692 N N . ASP A 1 88 ? -12.867 -11.523 6.293 1 94.31 88 ASP A N 1
ATOM 693 C CA . ASP A 1 88 ? -12.328 -11.469 7.648 1 94.31 88 ASP A CA 1
ATOM 694 C C . ASP A 1 88 ? -11.25 -10.391 7.762 1 94.31 88 ASP A C 1
ATOM 696 O O . ASP A 1 88 ? -10.281 -10.398 7 1 94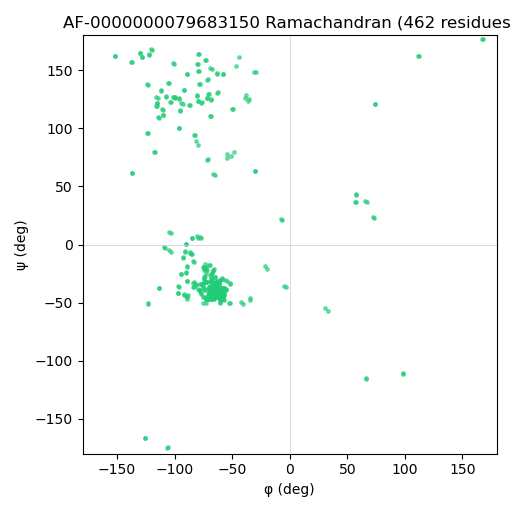.31 88 ASP A O 1
ATOM 700 N N . PRO A 1 89 ? -11.414 -9.484 8.719 1 94.5 89 PRO A N 1
ATOM 701 C CA . PRO A 1 89 ? -10.469 -8.367 8.844 1 94.5 89 PRO A CA 1
ATOM 702 C C . PRO A 1 89 ? -9.023 -8.828 9.016 1 94.5 89 PRO A C 1
ATOM 704 O O . PRO A 1 89 ? -8.109 -8.219 8.461 1 94.5 89 PRO A O 1
ATOM 707 N N . LEU A 1 90 ? -8.867 -9.875 9.727 1 94.12 90 LEU A N 1
ATOM 708 C CA . LEU A 1 90 ? -7.512 -10.367 9.953 1 94.12 90 LEU A CA 1
ATOM 709 C C . LEU A 1 90 ? -6.926 -10.953 8.68 1 94.12 90 LEU A C 1
ATOM 711 O O . LEU A 1 90 ? -5.754 -10.719 8.367 1 94.12 90 LEU A O 1
ATOM 715 N N . GLU A 1 91 ? -7.723 -11.703 7.93 1 95.62 91 GLU A N 1
ATOM 716 C CA . GLU A 1 91 ? -7.273 -12.25 6.652 1 95.62 91 GLU A CA 1
ATOM 717 C C . GLU A 1 91 ? -6.992 -11.141 5.641 1 95.62 91 GLU A C 1
ATOM 719 O O . GLU A 1 91 ? -6.047 -11.234 4.859 1 95.62 91 GLU A O 1
ATOM 724 N N . ARG A 1 92 ? -7.812 -10.125 5.754 1 96 92 ARG A N 1
ATOM 725 C CA . ARG A 1 92 ? -7.676 -9 4.84 1 96 92 ARG A CA 1
ATOM 726 C C . ARG A 1 92 ? -6.371 -8.25 5.094 1 96 92 ARG A C 1
ATOM 728 O O . ARG A 1 92 ? -5.625 -7.957 4.156 1 96 92 ARG A O 1
ATOM 735 N N . VAL A 1 93 ? -6.105 -7.969 6.352 1 95.88 93 VAL A N 1
ATOM 736 C CA . VAL A 1 93 ? -4.902 -7.215 6.688 1 95.88 93 VAL A CA 1
ATOM 737 C C . VAL A 1 93 ? -3.666 -8.062 6.402 1 95.88 93 VAL A C 1
ATOM 739 O O . VAL A 1 93 ? -2.625 -7.543 5.996 1 95.88 93 VAL A O 1
ATOM 742 N N . THR A 1 94 ? -3.781 -9.336 6.547 1 95.5 94 THR A N 1
ATOM 743 C CA . THR A 1 94 ? -2.686 -10.242 6.223 1 95.5 94 THR A CA 1
ATOM 744 C C . THR A 1 94 ? -2.4 -10.234 4.723 1 95.5 94 THR A C 1
ATOM 746 O O . THR A 1 94 ? -1.242 -10.156 4.309 1 95.5 94 THR A O 1
ATOM 749 N N . ALA A 1 95 ? -3.428 -10.312 3.975 1 96.88 95 ALA A N 1
ATOM 750 C CA . ALA A 1 95 ? -3.275 -10.266 2.523 1 96.88 95 ALA A CA 1
ATOM 751 C C . ALA A 1 95 ? -2.617 -8.961 2.08 1 96.88 95 ALA A C 1
ATOM 753 O O . ALA A 1 95 ? -1.731 -8.969 1.224 1 96.88 95 ALA A O 1
ATOM 754 N N . ARG A 1 96 ? -3.043 -7.871 2.686 1 96.38 96 ARG A N 1
ATOM 755 C CA . ARG A 1 96 ? -2.475 -6.57 2.344 1 96.38 96 ARG A CA 1
ATOM 756 C C . ARG A 1 96 ? -1.005 -6.496 2.742 1 96.38 96 ARG A C 1
ATOM 758 O O . ARG A 1 96 ? -0.198 -5.879 2.041 1 96.38 96 ARG A O 1
ATOM 765 N N . PHE A 1 97 ? -0.708 -7.102 3.818 1 94.44 97 PHE A N 1
ATOM 766 C CA . PHE A 1 97 ? 0.676 -7.129 4.273 1 94.44 97 PHE A CA 1
ATOM 767 C C . PHE A 1 97 ? 1.571 -7.812 3.246 1 94.44 97 PHE A C 1
ATOM 769 O O . PHE A 1 97 ? 2.582 -7.246 2.822 1 94.44 97 PHE A O 1
ATOM 776 N N . TRP A 1 98 ? 1.175 -8.938 2.826 1 96.31 98 TRP A N 1
ATOM 777 C CA . TRP A 1 98 ? 1.996 -9.703 1.896 1 96.31 98 TRP A CA 1
ATOM 778 C C . TRP A 1 98 ? 2.027 -9.039 0.522 1 96.31 98 TRP A C 1
ATOM 780 O O . TRP A 1 98 ? 3.039 -9.102 -0.182 1 96.31 98 TRP A O 1
ATOM 790 N N . ALA A 1 99 ? 0.882 -8.461 0.143 1 96.44 99 ALA A N 1
ATOM 791 C CA . ALA A 1 99 ? 0.875 -7.703 -1.107 1 96.44 99 ALA A CA 1
ATOM 792 C C . ALA A 1 99 ? 1.885 -6.562 -1.064 1 96.44 99 ALA A C 1
ATOM 794 O O . ALA A 1 99 ? 2.586 -6.309 -2.047 1 96.44 99 ALA A O 1
ATOM 795 N N . GLY A 1 100 ? 1.905 -5.914 0.078 1 93.38 100 GLY A N 1
ATOM 796 C CA . GLY A 1 100 ? 2.904 -4.871 0.269 1 93.38 100 GLY A CA 1
ATOM 797 C C . GLY A 1 100 ? 4.328 -5.398 0.233 1 93.38 100 GLY A C 1
ATOM 798 O O . GLY A 1 100 ? 5.207 -4.781 -0.371 1 93.38 100 GLY A O 1
ATOM 799 N N . TYR A 1 101 ? 4.574 -6.527 0.854 1 93.81 101 TYR A N 1
ATOM 800 C CA . TYR A 1 101 ? 5.879 -7.172 0.837 1 93.81 101 TYR A CA 1
ATOM 801 C C . TYR A 1 101 ? 6.316 -7.484 -0.589 1 93.81 101 TYR A C 1
ATOM 803 O O . TYR A 1 101 ? 7.461 -7.227 -0.965 1 93.81 101 TYR A O 1
ATOM 811 N N . LEU A 1 102 ? 5.406 -8.016 -1.336 1 95.25 102 LEU A N 1
ATOM 812 C CA . LEU A 1 102 ? 5.684 -8.359 -2.727 1 95.25 102 LEU A CA 1
ATOM 813 C C . LEU A 1 102 ? 6.066 -7.113 -3.525 1 95.25 102 LEU A C 1
ATOM 815 O O . LEU A 1 102 ? 7.043 -7.133 -4.281 1 95.25 102 LEU A O 1
ATOM 819 N N . LYS A 1 103 ? 5.32 -6.117 -3.295 1 91.44 103 LYS A N 1
ATOM 820 C CA . LYS A 1 103 ? 5.504 -4.879 -4.051 1 91.44 103 LYS A CA 1
ATOM 821 C C . LYS A 1 103 ? 6.789 -4.168 -3.641 1 91.44 103 LYS A C 1
ATOM 823 O O . LYS A 1 103 ? 7.59 -3.777 -4.496 1 91.44 103 LYS A O 1
ATOM 828 N N . ASP A 1 104 ? 7.051 -4.094 -2.381 1 89.19 104 ASP A N 1
ATOM 829 C CA . ASP A 1 104 ? 8.07 -3.186 -1.862 1 89.19 104 ASP A CA 1
ATOM 830 C C . ASP A 1 104 ? 9.414 -3.893 -1.712 1 89.19 104 ASP A C 1
ATOM 832 O O . ASP A 1 104 ? 10.469 -3.25 -1.743 1 89.19 104 ASP A O 1
ATOM 836 N N . GLN A 1 105 ? 9.391 -5.16 -1.55 1 90.75 105 GLN A N 1
ATOM 837 C CA . GLN A 1 105 ? 10.641 -5.844 -1.228 1 90.75 105 GLN A CA 1
ATOM 838 C C . GLN A 1 105 ? 10.953 -6.93 -2.252 1 90.75 105 GLN A C 1
ATOM 840 O O . GLN A 1 105 ? 12.031 -6.934 -2.852 1 90.75 105 GLN A O 1
ATOM 845 N N . TRP A 1 106 ? 10.039 -7.766 -2.52 1 94.62 106 TRP A N 1
ATOM 846 C CA . TRP A 1 106 ? 10.328 -8.953 -3.324 1 94.62 106 TRP A CA 1
ATOM 847 C C . TRP A 1 106 ? 10.484 -8.586 -4.797 1 94.62 106 TRP A C 1
ATOM 849 O O . TRP A 1 106 ? 11.438 -9.016 -5.449 1 94.62 106 TRP A O 1
ATOM 859 N N . PHE A 1 107 ? 9.57 -7.754 -5.293 1 94 107 PHE A N 1
ATOM 860 C CA . PHE A 1 107 ? 9.586 -7.414 -6.711 1 94 107 PHE A CA 1
ATOM 861 C C . PHE A 1 107 ? 10.859 -6.652 -7.07 1 94 107 PHE A C 1
ATOM 863 O O . PHE A 1 107 ? 11.492 -6.941 -8.086 1 94 107 PHE A O 1
ATOM 870 N N . PRO A 1 108 ? 11.242 -5.676 -6.238 1 89.75 108 PRO A N 1
ATOM 871 C CA . PRO A 1 108 ? 12.508 -5.004 -6.527 1 89.75 108 PRO A CA 1
ATOM 872 C C . PRO A 1 108 ? 13.68 -5.977 -6.629 1 89.75 108 PRO A C 1
ATOM 874 O O . PRO A 1 108 ? 14.578 -5.785 -7.453 1 89.75 108 PRO A O 1
ATOM 877 N N . SER A 1 109 ? 13.719 -6.98 -5.793 1 92.06 109 SER A N 1
ATOM 878 C CA . SER A 1 109 ? 14.766 -7.992 -5.875 1 92.06 109 SER A CA 1
ATOM 879 C C . SER A 1 109 ? 14.68 -8.773 -7.184 1 92.06 109 SER A C 1
ATOM 881 O O . SER A 1 109 ? 15.703 -9.086 -7.793 1 92.06 109 SER A O 1
ATOM 883 N N . LEU A 1 110 ? 13.492 -9.117 -7.617 1 92.25 110 LEU A N 1
ATOM 884 C CA . LEU A 1 110 ? 13.289 -9.812 -8.883 1 92.25 110 LEU A CA 1
ATOM 885 C C . LEU A 1 110 ? 13.766 -8.969 -10.055 1 92.25 110 LEU A C 1
ATOM 887 O O . LEU A 1 110 ? 14.477 -9.461 -10.93 1 92.25 110 LEU A O 1
ATOM 891 N N . LYS A 1 111 ? 13.398 -7.723 -10.023 1 87.88 111 LYS A N 1
ATOM 892 C CA . LYS A 1 111 ? 13.812 -6.785 -11.062 1 87.88 111 LYS A CA 1
ATOM 893 C C . LYS A 1 111 ? 15.328 -6.645 -11.102 1 87.88 111 LYS A C 1
ATOM 895 O O . LYS A 1 111 ? 15.922 -6.527 -12.18 1 87.88 111 LYS A O 1
ATOM 900 N N . ALA A 1 112 ? 15.953 -6.707 -9.945 1 88.75 112 ALA A N 1
ATOM 901 C CA . ALA A 1 112 ? 17.391 -6.531 -9.812 1 88.75 112 ALA A CA 1
ATOM 902 C C . ALA A 1 112 ? 18.156 -7.652 -10.523 1 88.75 112 ALA A C 1
ATOM 904 O O . ALA A 1 112 ? 19.266 -7.445 -11.008 1 88.75 112 ALA A O 1
ATOM 905 N N . ILE A 1 113 ? 17.578 -8.812 -10.633 1 89.12 113 ILE A N 1
ATOM 906 C CA . ILE A 1 113 ? 18.234 -9.906 -11.352 1 89.12 113 ILE A CA 1
ATOM 907 C C . ILE A 1 113 ? 18.469 -9.5 -12.805 1 89.12 113 ILE A C 1
ATOM 909 O O . ILE A 1 113 ? 19.578 -9.68 -13.328 1 89.12 113 ILE A O 1
ATOM 913 N N . GLY A 1 114 ? 17.484 -8.93 -13.398 1 82.5 114 GLY A N 1
ATOM 914 C CA . GLY A 1 114 ? 17.547 -8.578 -14.805 1 82.5 114 GLY A CA 1
ATOM 915 C C . GLY A 1 114 ? 18.406 -7.363 -15.078 1 82.5 114 GLY A C 1
ATOM 916 O O . GLY A 1 114 ? 18.906 -7.184 -16.203 1 82.5 114 GLY A O 1
ATOM 917 N N . THR A 1 115 ? 18.641 -6.578 -14.039 1 81.5 115 THR A N 1
ATOM 918 C CA . THR A 1 115 ? 19.375 -5.336 -14.25 1 81.5 115 THR A CA 1
ATOM 919 C C . THR A 1 115 ? 20.781 -5.434 -13.648 1 81.5 115 THR A C 1
ATOM 921 O O . THR A 1 115 ? 21.562 -4.477 -13.711 1 81.5 115 THR A O 1
ATOM 924 N N . ALA A 1 116 ? 21.031 -6.512 -13.07 1 85 116 ALA A N 1
ATOM 925 C CA . ALA A 1 116 ? 22.312 -6.695 -12.391 1 85 116 ALA A CA 1
ATOM 926 C C . ALA A 1 116 ? 23.469 -6.621 -13.375 1 85 116 ALA A C 1
ATOM 928 O O . ALA A 1 116 ? 23.391 -7.184 -14.477 1 85 116 ALA A O 1
ATOM 929 N N . GLU A 1 117 ? 24.422 -5.691 -12.812 1 84.88 117 GLU A N 1
ATOM 930 C CA . GLU A 1 117 ? 25.672 -5.629 -13.562 1 84.88 117 GLU A CA 1
ATOM 931 C C . GLU A 1 117 ? 26.734 -6.535 -12.938 1 84.88 117 GLU A C 1
ATOM 933 O O . GLU A 1 117 ? 27.266 -6.242 -11.859 1 84.88 117 GLU A O 1
ATOM 938 N N . GLY A 1 118 ? 26.906 -7.637 -13.5 1 88.19 118 GLY A N 1
ATOM 939 C CA . GLY A 1 118 ? 27.922 -8.555 -13 1 88.19 118 GLY A CA 1
ATOM 940 C C . GLY A 1 118 ? 27.328 -9.805 -12.375 1 88.19 118 GLY A C 1
ATOM 941 O O . GLY A 1 118 ? 26.156 -9.82 -11.977 1 88.19 118 GLY A O 1
ATOM 942 N N . GLU A 1 119 ? 28.156 -10.727 -12.273 1 89.56 119 GLU A N 1
ATOM 943 C CA . GLU A 1 119 ? 27.703 -12.047 -11.844 1 89.56 119 GLU A CA 1
ATOM 944 C C . GLU A 1 119 ? 27.422 -12.07 -10.344 1 89.56 119 GLU A C 1
ATOM 946 O O . GLU A 1 119 ? 26.438 -12.656 -9.891 1 89.56 119 GLU A O 1
ATOM 951 N N . ASP A 1 120 ? 28.203 -11.406 -9.594 1 93.19 120 ASP A N 1
ATOM 952 C CA . ASP A 1 120 ? 28.062 -11.422 -8.141 1 93.19 120 ASP A CA 1
ATOM 953 C C . ASP A 1 120 ? 26.781 -10.688 -7.715 1 93.19 120 ASP A C 1
ATOM 955 O O . ASP A 1 120 ? 26.062 -11.156 -6.828 1 93.19 120 ASP A O 1
ATOM 959 N N . THR A 1 121 ? 26.562 -9.656 -8.32 1 92.38 121 THR A N 1
ATOM 960 C CA . THR A 1 121 ? 25.359 -8.883 -8.031 1 92.38 121 THR A CA 1
ATOM 961 C C . THR A 1 121 ? 24.094 -9.656 -8.43 1 92.38 121 THR A C 1
ATOM 963 O O . THR A 1 121 ? 23.094 -9.617 -7.727 1 92.38 121 THR A O 1
ATOM 966 N N . ARG A 1 122 ? 24.219 -10.32 -9.484 1 92.19 122 ARG A N 1
ATOM 967 C CA . ARG A 1 122 ? 23.094 -11.117 -9.961 1 92.19 122 ARG A CA 1
ATOM 968 C C . ARG A 1 122 ? 22.797 -12.266 -9.008 1 92.19 122 ARG A C 1
ATOM 970 O O . ARG A 1 122 ? 21.641 -12.516 -8.664 1 92.19 122 ARG A O 1
ATOM 977 N N . LYS A 1 123 ? 23.859 -12.867 -8.586 1 94.25 123 LYS A N 1
ATOM 978 C CA . LYS A 1 123 ? 23.703 -13.977 -7.645 1 94.25 123 LYS A CA 1
ATOM 979 C C . LYS A 1 123 ? 23.094 -13.492 -6.332 1 94.25 123 LYS A C 1
ATOM 981 O O . LYS A 1 123 ? 22.266 -14.188 -5.734 1 94.25 123 LYS A O 1
ATOM 986 N N . ALA A 1 124 ? 23.469 -12.352 -5.922 1 94.94 124 ALA A N 1
ATOM 987 C CA . ALA A 1 124 ? 22.922 -11.781 -4.695 1 94.94 124 ALA A CA 1
ATOM 988 C C . ALA A 1 124 ? 21.438 -11.492 -4.844 1 94.94 124 ALA A C 1
ATOM 990 O O . ALA A 1 124 ? 20.656 -11.742 -3.922 1 94.94 124 ALA A O 1
ATOM 991 N N . ALA A 1 125 ? 21.078 -10.984 -5.945 1 93.12 125 ALA A N 1
ATOM 992 C CA . ALA A 1 125 ? 19.672 -10.711 -6.223 1 93.12 125 ALA A CA 1
ATOM 993 C C . ALA A 1 125 ? 18.859 -12 -6.258 1 93.12 125 ALA A C 1
ATOM 995 O O . ALA A 1 125 ? 17.75 -12.055 -5.715 1 93.12 125 ALA A O 1
ATOM 996 N N . ILE A 1 126 ? 19.438 -12.977 -6.871 1 95.12 126 ILE A N 1
ATOM 997 C CA . ILE A 1 126 ? 18.766 -14.273 -6.973 1 95.12 126 ILE A CA 1
ATOM 998 C C . ILE A 1 126 ? 18.547 -14.844 -5.574 1 95.12 126 ILE A C 1
ATOM 1000 O O . ILE A 1 126 ? 17.453 -15.352 -5.273 1 95.12 126 ILE A O 1
ATOM 1004 N N . ARG A 1 127 ? 19.5 -14.719 -4.75 1 95.75 127 ARG A N 1
ATOM 1005 C CA . ARG A 1 127 ? 19.391 -15.219 -3.385 1 95.75 127 ARG A CA 1
ATOM 1006 C C . ARG A 1 127 ? 18.281 -14.508 -2.627 1 95.75 127 ARG A C 1
ATOM 1008 O O . ARG A 1 127 ? 17.547 -15.133 -1.858 1 95.75 127 ARG A O 1
ATOM 1015 N N . GLN A 1 128 ? 18.203 -13.273 -2.863 1 95.69 128 GLN A N 1
ATOM 1016 C CA . GLN A 1 128 ? 17.156 -12.5 -2.207 1 95.69 128 GLN A CA 1
ATOM 1017 C C . GLN A 1 128 ? 15.773 -12.938 -2.676 1 95.69 128 GLN A C 1
ATOM 1019 O O . GLN A 1 128 ? 14.844 -13.023 -1.877 1 95.69 128 GLN A O 1
ATOM 1024 N N . VAL A 1 129 ? 15.648 -13.18 -3.898 1 96.12 129 VAL A N 1
ATOM 1025 C CA . VAL A 1 129 ? 14.383 -13.641 -4.453 1 96.12 129 VAL A CA 1
ATOM 1026 C C . VAL A 1 129 ? 14.031 -15.008 -3.873 1 96.12 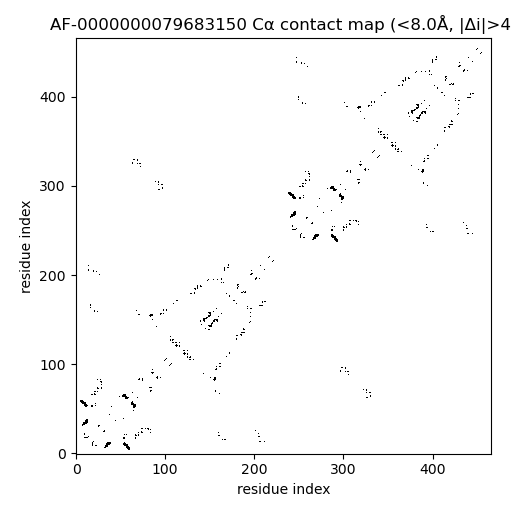129 VAL A C 1
ATOM 1028 O O . VAL A 1 129 ? 12.891 -15.25 -3.486 1 96.12 129 VAL A O 1
ATOM 1031 N N . GLU A 1 130 ? 15 -15.828 -3.756 1 97 130 GLU A N 1
ATOM 1032 C CA . GLU A 1 130 ? 14.789 -17.172 -3.215 1 97 130 GLU A CA 1
ATOM 1033 C C . GLU A 1 130 ? 14.352 -17.109 -1.754 1 97 130 GLU A C 1
ATOM 1035 O O . GLU A 1 130 ? 13.445 -17.844 -1.344 1 97 130 GLU A O 1
ATOM 1040 N N . LYS A 1 131 ? 15.016 -16.312 -1.049 1 96 131 LYS A N 1
ATOM 1041 C CA . LYS A 1 131 ? 14.641 -16.125 0.35 1 96 131 LYS A CA 1
ATOM 1042 C C . LYS A 1 131 ? 13.188 -15.664 0.47 1 96 131 LYS A C 1
ATOM 1044 O O . LYS A 1 131 ? 12.453 -16.141 1.331 1 96 131 LYS A O 1
ATOM 1049 N N . GLY A 1 132 ? 12.836 -14.758 -0.357 1 96.81 132 GLY A N 1
ATOM 1050 C CA . GLY A 1 132 ? 11.469 -14.281 -0.371 1 96.81 132 GLY A CA 1
ATOM 1051 C C . GLY A 1 132 ? 10.461 -15.352 -0.735 1 96.81 132 GLY A C 1
ATOM 1052 O O . GLY A 1 132 ? 9.367 -15.406 -0.171 1 96.81 132 GLY A O 1
ATOM 1053 N N . LEU A 1 133 ? 10.836 -16.219 -1.638 1 97.81 133 LEU A N 1
ATOM 1054 C CA . LEU A 1 133 ? 9.945 -17.297 -2.047 1 97.81 133 LEU A CA 1
ATOM 1055 C C . LEU A 1 133 ? 9.727 -18.281 -0.906 1 97.81 133 LEU A C 1
ATOM 1057 O O . LEU A 1 133 ? 8.633 -18.812 -0.74 1 97.81 133 LEU A O 1
ATOM 1061 N N . VAL A 1 134 ? 10.742 -18.469 -0.179 1 97.12 134 VAL A N 1
ATOM 1062 C CA . VAL A 1 134 ? 10.617 -19.359 0.971 1 97.12 134 VAL A CA 1
ATOM 1063 C C . VAL A 1 134 ? 9.672 -18.75 2.002 1 97.12 134 VAL A C 1
ATOM 1065 O O . VAL A 1 134 ? 8.844 -19.453 2.584 1 97.12 134 VAL A O 1
ATOM 1068 N N . LEU A 1 135 ? 9.812 -17.5 2.227 1 95.75 135 LEU A N 1
ATOM 1069 C CA . LEU A 1 135 ? 8.891 -16.797 3.115 1 95.75 135 LEU A CA 1
ATOM 1070 C C . LEU A 1 135 ? 7.453 -16.922 2.619 1 95.75 135 LEU A C 1
ATOM 1072 O O . LEU A 1 135 ? 6.539 -17.172 3.408 1 95.75 135 LEU A O 1
ATOM 1076 N N . LEU A 1 136 ? 7.281 -16.781 1.342 1 97.38 136 LEU A N 1
ATOM 1077 C CA . LEU A 1 136 ? 5.953 -16.844 0.742 1 97.38 136 LEU A CA 1
ATOM 1078 C C . LEU A 1 136 ? 5.387 -18.266 0.817 1 97.38 136 LEU A C 1
ATOM 1080 O O . LEU A 1 136 ? 4.172 -18.438 0.92 1 97.38 136 LEU A O 1
ATOM 1084 N N . GLU A 1 137 ? 6.285 -19.234 0.756 1 97.69 137 GLU A N 1
ATOM 1085 C CA . GLU A 1 137 ? 5.871 -20.625 0.973 1 97.69 137 GLU A CA 1
ATOM 1086 C C . GLU A 1 137 ? 5.219 -20.797 2.342 1 97.69 137 GLU A C 1
ATOM 1088 O O . GLU A 1 137 ? 4.176 -21.438 2.463 1 97.69 137 GLU A O 1
ATOM 1093 N N . GLY A 1 138 ? 5.879 -20.219 3.297 1 96.12 138 GLY A N 1
ATOM 1094 C CA . GLY A 1 138 ? 5.297 -20.25 4.629 1 96.12 138 GLY A CA 1
ATOM 1095 C C . GLY A 1 138 ? 3.979 -19.5 4.715 1 96.12 138 GLY A C 1
ATOM 1096 O O . GLY A 1 138 ? 3.031 -19.984 5.344 1 96.12 138 GLY A O 1
ATOM 1097 N N . ALA A 1 139 ? 3.928 -18.375 4.098 1 96.12 139 ALA A N 1
ATOM 1098 C CA . ALA A 1 139 ? 2.697 -17.594 4.07 1 96.12 139 ALA A CA 1
ATOM 1099 C C . ALA A 1 139 ? 1.562 -18.375 3.414 1 96.12 139 ALA A C 1
ATOM 1101 O O . ALA A 1 139 ? 0.418 -18.312 3.873 1 96.12 139 ALA A O 1
ATOM 1102 N N . PHE A 1 140 ? 1.88 -19.062 2.348 1 97.75 140 PHE A N 1
ATOM 1103 C CA . PHE A 1 140 ? 0.878 -19.875 1.66 1 97.75 140 PHE A CA 1
ATOM 1104 C C . PHE A 1 140 ? 0.301 -20.922 2.592 1 97.75 140 PHE A C 1
ATOM 1106 O O . PHE A 1 140 ? -0.913 -21.141 2.625 1 97.75 140 PHE A O 1
ATOM 1113 N N . GLY A 1 141 ? 1.183 -21.562 3.279 1 95.88 141 GLY A N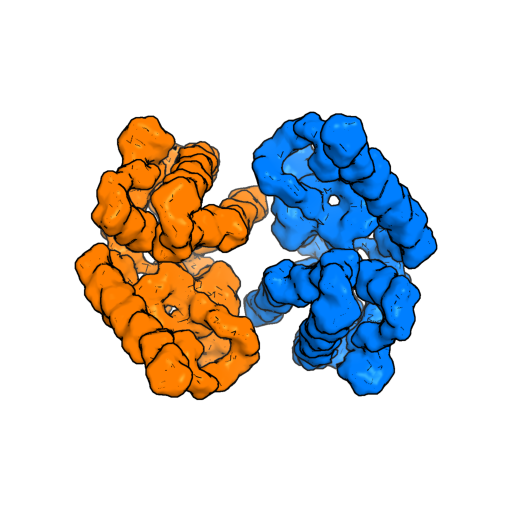 1
ATOM 1114 C CA . GLY A 1 141 ? 0.724 -22.562 4.227 1 95.88 141 GLY A CA 1
ATOM 1115 C C . GLY A 1 141 ? -0.251 -22.016 5.25 1 95.88 141 GLY A C 1
ATOM 1116 O O . GLY A 1 141 ? -1.251 -22.656 5.574 1 95.88 141 GLY A O 1
ATOM 1117 N N . LYS A 1 142 ? -0.033 -20.828 5.715 1 94 142 LYS A N 1
ATOM 1118 C CA . LYS A 1 142 ? -0.86 -20.219 6.75 1 94 142 LYS A CA 1
ATOM 1119 C C . LYS A 1 142 ? -2.15 -19.656 6.16 1 94 142 LYS A C 1
ATOM 1121 O O . LYS A 1 142 ? -3.225 -19.797 6.75 1 94 142 LYS A O 1
ATOM 1126 N N . CYS A 1 143 ? -2.107 -19.094 5.008 1 94.88 143 CYS A N 1
ATOM 1127 C CA . CYS A 1 143 ? -3.23 -18.359 4.422 1 94.88 143 CYS A CA 1
ATOM 1128 C C . CYS A 1 143 ? -4.191 -19.312 3.727 1 94.88 143 CYS A C 1
ATOM 1130 O O . CYS A 1 143 ? -5.406 -19.109 3.738 1 94.88 143 CYS A O 1
ATOM 1132 N N . SER A 1 144 ? -3.666 -20.344 3.102 1 95.69 144 SER A N 1
ATOM 1133 C CA . SER A 1 144 ? -4.469 -21.219 2.242 1 95.69 144 SER A CA 1
ATOM 1134 C C . SER A 1 144 ? -5.371 -22.125 3.066 1 95.69 144 SER A C 1
ATOM 1136 O O . SER A 1 144 ? -6.391 -22.609 2.57 1 95.69 144 SER A O 1
ATOM 1138 N N . LYS A 1 145 ? -4.945 -22.406 4.273 1 93.75 145 LYS A N 1
ATOM 1139 C CA . LYS A 1 145 ? -5.629 -23.406 5.098 1 93.75 145 LYS A CA 1
ATOM 1140 C C . LYS A 1 145 ? -5.691 -24.75 4.395 1 93.75 145 LYS A C 1
ATOM 1142 O O . LYS A 1 145 ? -6.738 -25.406 4.371 1 93.75 145 LYS A O 1
ATOM 1147 N N . ARG A 1 146 ? -4.602 -25.062 3.652 1 92.56 146 ARG A N 1
ATOM 1148 C CA . ARG A 1 146 ? -4.379 -26.328 2.949 1 92.56 146 ARG A CA 1
ATOM 1149 C C . ARG A 1 146 ? -5.266 -26.422 1.714 1 92.56 146 ARG A C 1
ATOM 1151 O O . ARG A 1 146 ? -5.594 -27.531 1.266 1 92.56 146 ARG A O 1
ATOM 1158 N N . LYS A 1 147 ? -5.656 -25.375 1.254 1 96.25 147 LYS A N 1
ATOM 1159 C CA . LYS A 1 147 ? -6.5 -25.344 0.061 1 96.25 147 LYS A CA 1
ATOM 1160 C C . LYS A 1 147 ? -5.711 -24.875 -1.156 1 96.25 147 LYS A C 1
ATOM 1162 O O . LYS A 1 147 ? -4.48 -24.781 -1.11 1 96.25 147 LYS A O 1
ATOM 1167 N N . ALA A 1 148 ? -6.391 -24.703 -2.223 1 96.88 148 ALA A N 1
ATOM 1168 C CA . ALA A 1 148 ? -5.773 -24.594 -3.541 1 96.88 148 ALA A CA 1
ATOM 1169 C C . ALA A 1 148 ? -5.086 -23.25 -3.713 1 96.88 148 ALA A C 1
ATOM 1171 O O . ALA A 1 148 ? -4.086 -23.141 -4.426 1 96.88 148 ALA A O 1
ATOM 1172 N N . PHE A 1 149 ? -5.594 -22.234 -3.113 1 98.38 149 PHE A N 1
ATOM 1173 C CA . PHE A 1 149 ? -5.102 -20.875 -3.34 1 98.38 149 PHE A CA 1
ATOM 1174 C C . PHE A 1 149 ? -4.828 -20.172 -2.018 1 98.38 149 PHE A C 1
ATOM 1176 O O . PHE A 1 149 ? -5.219 -20.672 -0.955 1 98.38 149 PHE A O 1
ATOM 1183 N N . PHE A 1 150 ? -4.078 -19.047 -2.035 1 97.62 150 PHE A N 1
ATOM 1184 C CA . PHE A 1 150 ? -3.92 -18.219 -0.849 1 97.62 150 PHE A CA 1
ATOM 1185 C C . PHE A 1 150 ? -5.273 -17.859 -0.247 1 97.62 150 PHE A C 1
ATOM 1187 O O . PHE A 1 150 ? -5.422 -17.797 0.975 1 97.62 150 PHE A O 1
ATOM 1194 N N . GLY A 1 151 ? -6.316 -17.688 -1.104 1 93.19 151 GLY A N 1
ATOM 1195 C CA . GLY A 1 151 ? -7.668 -17.359 -0.686 1 93.19 151 GLY A CA 1
ATOM 1196 C C . GLY A 1 151 ? -8.484 -18.578 -0.296 1 93.19 151 GLY A C 1
ATOM 1197 O O . GLY A 1 151 ? -9.688 -18.469 -0.049 1 93.19 151 GLY A O 1
ATOM 1198 N N . GLY A 1 152 ? -7.906 -19.688 -0.272 1 95.25 152 GLY A N 1
ATOM 1199 C CA . GLY A 1 152 ? -8.633 -20.922 0.012 1 95.25 152 GLY A CA 1
ATOM 1200 C C . GLY A 1 152 ? -9.016 -21.688 -1.237 1 95.25 152 GLY A C 1
ATOM 1201 O O . GLY A 1 152 ? -8.148 -22.125 -1.991 1 95.25 152 GLY A O 1
ATOM 1202 N N . ASP A 1 153 ? -10.258 -21.703 -1.491 1 95.12 153 ASP A N 1
ATOM 1203 C CA . ASP A 1 153 ? -10.75 -22.5 -2.602 1 95.12 153 ASP A CA 1
ATOM 1204 C C . ASP A 1 153 ? -10.766 -21.703 -3.9 1 95.12 153 ASP A C 1
ATOM 1206 O O . ASP A 1 153 ? -10.805 -22.281 -4.992 1 95.12 153 ASP A O 1
ATOM 1210 N N . GLN A 1 154 ? -10.719 -20.438 -3.76 1 95.75 154 GLN A N 1
ATOM 1211 C CA . GLN A 1 154 ? -10.805 -19.578 -4.934 1 95.75 154 GLN A CA 1
ATOM 1212 C C . GLN A 1 154 ? -9.664 -18.562 -4.961 1 95.75 154 GLN A C 1
ATOM 1214 O O . GLN A 1 154 ? -9.039 -18.312 -3.932 1 95.75 154 GLN A O 1
ATOM 1219 N N . ILE A 1 155 ? -9.43 -18.016 -6.148 1 98.06 155 ILE A N 1
ATOM 1220 C CA . ILE A 1 155 ? -8.438 -16.969 -6.32 1 98.06 155 ILE A CA 1
ATOM 1221 C C . ILE A 1 155 ? -8.914 -15.688 -5.629 1 98.06 155 ILE A C 1
ATOM 1223 O O . ILE A 1 155 ? -10.031 -15.227 -5.863 1 98.06 155 ILE A O 1
ATOM 1227 N N . GLU A 1 156 ? -8.062 -15.211 -4.758 1 98 156 GLU A N 1
ATOM 1228 C CA . GLU A 1 156 ? -8.359 -13.953 -4.074 1 98 156 GLU A CA 1
ATOM 1229 C C . GLU A 1 156 ? -7.215 -12.953 -4.238 1 98 156 GLU A C 1
ATOM 1231 O O . GLU A 1 156 ? -6.375 -13.102 -5.125 1 98 156 GLU A O 1
ATOM 1236 N N . TYR A 1 157 ? -7.242 -11.953 -3.482 1 98.44 157 TYR A N 1
ATOM 1237 C CA . TYR A 1 157 ? -6.414 -10.758 -3.561 1 98.44 157 TYR A CA 1
ATOM 1238 C C . TYR A 1 157 ? -4.938 -11.117 -3.619 1 98.44 157 TYR A C 1
ATOM 1240 O O . TYR A 1 157 ? -4.211 -10.664 -4.508 1 98.44 157 TYR A O 1
ATOM 1248 N N . LEU A 1 158 ? -4.465 -11.938 -2.73 1 98.25 158 LEU A N 1
ATOM 1249 C CA . LEU A 1 158 ? -3.041 -12.25 -2.646 1 98.25 158 LEU A CA 1
ATOM 1250 C C . LEU A 1 158 ? -2.605 -13.133 -3.811 1 98.25 158 LEU A C 1
ATOM 1252 O O . LEU A 1 158 ? -1.478 -13.016 -4.293 1 98.25 158 LEU A O 1
ATOM 1256 N N . ASP A 1 159 ? -3.512 -13.992 -4.281 1 98.69 159 ASP A N 1
ATOM 1257 C CA . ASP A 1 159 ? -3.23 -14.781 -5.477 1 98.69 159 ASP A CA 1
ATOM 1258 C C . ASP A 1 159 ? -2.953 -13.875 -6.676 1 98.69 159 ASP A C 1
ATOM 1260 O O . ASP A 1 159 ? -2.014 -14.125 -7.438 1 98.69 159 ASP A O 1
ATOM 1264 N N . ILE A 1 160 ? -3.758 -12.891 -6.773 1 98.56 160 ILE A N 1
ATOM 1265 C CA . ILE A 1 160 ? -3.627 -11.953 -7.883 1 98.56 160 ILE A CA 1
ATOM 1266 C C . ILE A 1 160 ? -2.34 -11.148 -7.73 1 98.56 160 ILE A C 1
ATOM 1268 O O . ILE A 1 160 ? -1.576 -10.992 -8.688 1 98.56 160 ILE A O 1
ATOM 1272 N N . ALA A 1 161 ? -2.102 -10.656 -6.516 1 97.94 161 ALA A N 1
ATOM 1273 C CA . ALA A 1 161 ? -0.944 -9.812 -6.234 1 97.94 161 ALA A CA 1
ATOM 1274 C C . ALA A 1 161 ? 0.357 -10.531 -6.574 1 97.94 161 ALA A C 1
ATOM 1276 O O . ALA A 1 161 ? 1.288 -9.93 -7.109 1 97.94 161 ALA A O 1
ATOM 1277 N N . PHE A 1 162 ? 0.396 -11.812 -6.312 1 98.25 162 PHE A N 1
ATOM 1278 C CA . PHE A 1 162 ? 1.626 -12.578 -6.48 1 98.25 162 PHE A CA 1
ATOM 1279 C C . PHE A 1 162 ? 1.638 -13.297 -7.828 1 98.25 162 PHE A C 1
ATOM 1281 O O . PHE A 1 162 ? 2.654 -13.297 -8.523 1 98.25 162 PHE A O 1
ATOM 1288 N N . GLY A 1 163 ? 0.53 -13.852 -8.211 1 97.88 163 GLY A N 1
ATOM 1289 C CA . GLY A 1 163 ? 0.447 -14.734 -9.359 1 97.88 163 GLY A CA 1
ATOM 1290 C C . GLY A 1 163 ? 0.861 -14.062 -10.656 1 97.88 163 GLY A C 1
ATOM 1291 O O . GLY A 1 163 ? 1.447 -14.695 -11.531 1 97.88 163 GLY A O 1
ATOM 1292 N N . CYS A 1 164 ? 0.648 -12.82 -10.742 1 95.19 164 CYS A N 1
ATOM 1293 C CA . CYS A 1 164 ? 0.94 -12.078 -11.969 1 95.19 164 CYS A CA 1
ATOM 1294 C C . CYS A 1 164 ? 2.443 -11.977 -12.195 1 95.19 164 CYS A C 1
ATOM 1296 O O . CYS A 1 164 ? 2.889 -11.719 -13.312 1 95.19 164 CYS A O 1
ATOM 1298 N N . PHE A 1 165 ? 3.234 -12.211 -11.148 1 94.31 165 PHE A N 1
ATOM 1299 C CA . PHE A 1 165 ? 4.688 -12.133 -11.266 1 94.31 165 PHE A CA 1
ATOM 1300 C C . PHE A 1 165 ? 5.262 -13.469 -11.734 1 94.31 165 PHE A C 1
ATOM 1302 O O . PHE A 1 165 ? 6.457 -13.57 -12.008 1 94.31 165 PHE A O 1
ATOM 1309 N N . LEU A 1 166 ? 4.43 -14.523 -11.828 1 94.5 166 LEU A N 1
ATOM 1310 C CA . LEU A 1 166 ? 4.91 -15.844 -12.203 1 94.5 166 LEU A CA 1
ATOM 1311 C C . LEU A 1 166 ? 5.512 -15.828 -13.602 1 94.5 166 LEU A C 1
ATOM 1313 O O . LEU A 1 166 ? 6.465 -16.562 -13.883 1 94.5 166 LEU A O 1
ATOM 1317 N N . CYS A 1 167 ? 4.969 -15.016 -14.438 1 88.62 167 CYS A N 1
ATOM 1318 C CA . CYS A 1 167 ? 5.52 -14.906 -15.781 1 88.62 167 CYS A CA 1
ATOM 1319 C C . CYS A 1 167 ? 6.957 -14.398 -15.75 1 88.62 167 CYS A C 1
ATOM 1321 O O . CYS A 1 167 ? 7.82 -14.922 -16.453 1 88.62 167 CYS A O 1
ATOM 1323 N N . LEU A 1 168 ? 7.164 -13.445 -14.945 1 87.38 168 LEU A N 1
ATOM 1324 C CA . LEU A 1 168 ? 8.508 -12.891 -14.82 1 87.38 168 LEU A CA 1
ATOM 1325 C C . LEU A 1 168 ? 9.453 -13.875 -14.148 1 87.38 168 LEU A C 1
ATOM 1327 O O . LEU A 1 168 ? 10.633 -13.953 -14.5 1 87.38 168 LEU A O 1
ATOM 1331 N N . LEU A 1 169 ? 8.898 -14.539 -13.195 1 91.25 169 LEU A N 1
ATOM 1332 C CA . LEU A 1 169 ? 9.68 -15.578 -12.531 1 91.25 169 LEU A CA 1
ATOM 1333 C C . LEU A 1 169 ? 10.156 -16.625 -13.523 1 91.25 169 LEU A C 1
ATOM 1335 O O . LEU A 1 169 ? 11.328 -17.016 -13.508 1 91.25 169 LEU A O 1
ATOM 1339 N N . ARG A 1 170 ? 9.352 -17.016 -14.375 1 89.19 170 ARG A N 1
ATOM 1340 C CA . ARG A 1 170 ? 9.68 -18.031 -15.359 1 89.19 170 ARG A CA 1
ATOM 1341 C C . ARG A 1 170 ? 10.688 -17.516 -16.375 1 89.19 170 ARG A C 1
ATOM 1343 O O . ARG A 1 170 ? 11.547 -18.25 -16.859 1 89.19 170 ARG A O 1
ATOM 1350 N N . VAL A 1 171 ? 10.531 -16.312 -16.703 1 85.88 171 VAL A N 1
ATOM 1351 C CA . VAL A 1 171 ? 11.492 -15.703 -17.609 1 85.88 171 VAL A CA 1
ATOM 1352 C C . VAL A 1 171 ? 12.891 -15.734 -16.984 1 85.88 171 VAL A C 1
ATOM 1354 O O . VAL A 1 171 ? 13.859 -16.125 -17.641 1 85.88 171 VAL A O 1
ATOM 1357 N N . GLU A 1 172 ? 12.922 -15.359 -15.766 1 87.31 172 GLU A N 1
ATOM 1358 C CA . GLU A 1 172 ? 14.211 -15.359 -15.078 1 87.31 172 GLU A CA 1
ATOM 1359 C C . GLU A 1 172 ? 14.789 -16.766 -14.984 1 87.31 172 GLU A C 1
ATOM 1361 O O . GLU A 1 172 ? 16 -16.953 -15.117 1 87.31 172 GLU A O 1
ATOM 1366 N N . GLU A 1 173 ? 13.945 -17.672 -14.734 1 90.56 173 GLU A N 1
ATOM 1367 C CA . GLU A 1 173 ? 14.391 -19.062 -14.688 1 90.56 173 GLU A CA 1
ATOM 1368 C C . GLU A 1 173 ? 14.992 -19.5 -16.016 1 90.56 173 GLU A C 1
ATOM 1370 O O . GLU A 1 173 ? 16.062 -20.109 -16.047 1 90.56 173 GLU A O 1
ATOM 1375 N N . LYS A 1 174 ? 14.391 -19.156 -17.031 1 88.06 174 LYS A N 1
ATOM 1376 C CA . LYS A 1 174 ? 14.844 -19.547 -18.375 1 88.06 174 LYS A CA 1
ATOM 1377 C C . LYS A 1 174 ? 16.109 -18.812 -18.766 1 88.06 174 LYS A C 1
ATOM 1379 O O . LYS A 1 174 ? 17.078 -19.422 -19.219 1 88.06 174 LYS A O 1
ATOM 1384 N N . VAL A 1 175 ? 16.125 -17.594 -18.562 1 83.31 175 VAL A N 1
ATOM 1385 C CA . VAL A 1 175 ? 17.219 -16.734 -19.016 1 83.31 175 VAL A CA 1
ATOM 1386 C C . VAL A 1 175 ? 18.469 -17.047 -18.203 1 83.31 175 VAL A C 1
ATOM 1388 O O . VAL A 1 175 ? 19.578 -17.062 -18.75 1 83.31 175 VAL A O 1
ATOM 1391 N N . ASN A 1 176 ? 18.297 -17.344 -16.984 1 87.19 176 ASN A N 1
ATOM 1392 C CA . ASN A 1 176 ? 19.469 -17.531 -16.109 1 87.19 176 ASN A CA 1
ATOM 1393 C C . ASN A 1 176 ? 19.75 -19 -15.852 1 87.19 176 ASN A C 1
ATOM 1395 O O . ASN A 1 176 ? 20.734 -19.344 -15.195 1 87.19 176 ASN A O 1
ATOM 1399 N N . GLY A 1 177 ? 18.875 -19.812 -16.312 1 88.75 177 GLY A N 1
ATOM 1400 C CA . GLY A 1 177 ? 19.062 -21.234 -16.141 1 88.75 177 GLY A CA 1
ATOM 1401 C C . GLY A 1 177 ? 18.984 -21.688 -14.688 1 88.75 177 GLY A C 1
ATOM 1402 O O . GLY A 1 177 ? 19.797 -22.5 -14.234 1 88.75 177 GLY A O 1
ATOM 1403 N N . ILE A 1 178 ? 18.094 -21.047 -13.984 1 90.12 178 ILE A N 1
ATOM 1404 C CA . ILE A 1 178 ? 17.938 -21.375 -12.57 1 90.12 178 ILE A CA 1
ATOM 1405 C C . ILE A 1 178 ? 16.5 -21.812 -12.297 1 90.12 178 ILE A C 1
ATOM 1407 O O . ILE A 1 178 ? 15.625 -21.656 -13.148 1 90.12 178 ILE A O 1
ATOM 1411 N N . LYS A 1 179 ? 16.344 -22.438 -11.133 1 93 179 LYS A N 1
ATOM 1412 C CA . LYS A 1 179 ? 15.016 -22.812 -10.672 1 93 179 LYS A CA 1
ATOM 1413 C C . LYS A 1 179 ? 14.625 -22.047 -9.414 1 93 179 LYS A C 1
ATOM 1415 O O . LYS A 1 179 ? 15.148 -22.312 -8.328 1 93 179 LYS A O 1
ATOM 1420 N N . LEU A 1 180 ? 13.711 -21.172 -9.586 1 94.62 180 LEU A N 1
ATOM 1421 C CA . LEU A 1 180 ? 13.289 -20.344 -8.461 1 94.62 180 LEU A CA 1
ATOM 1422 C C . LEU A 1 180 ? 12.156 -21 -7.691 1 94.62 180 LEU A C 1
ATOM 1424 O O . LEU A 1 180 ? 12.172 -21.047 -6.457 1 94.62 180 LEU A O 1
ATOM 1428 N N . LEU A 1 181 ? 11.18 -21.516 -8.414 1 95.5 181 LEU A N 1
ATOM 1429 C CA . LEU A 1 181 ? 10.188 -22.375 -7.785 1 95.5 181 LEU A CA 1
ATOM 1430 C C . LEU A 1 181 ? 10.578 -23.844 -7.918 1 95.5 181 LEU A C 1
ATOM 1432 O O . LEU A 1 181 ? 10.812 -24.328 -9.023 1 95.5 181 LEU A O 1
ATOM 1436 N N . SER A 1 182 ? 10.719 -24.5 -6.766 1 93.06 182 SER A N 1
ATOM 1437 C CA . SER A 1 182 ? 11.195 -25.875 -6.859 1 93.06 182 SER A CA 1
ATOM 1438 C C . SER A 1 182 ? 10.422 -26.797 -5.914 1 93.06 182 SER A C 1
ATOM 1440 O O . SER A 1 182 ? 9.891 -26.344 -4.898 1 93.06 182 SER A O 1
ATOM 1442 N N . GLU A 1 183 ? 10.422 -28.016 -6.215 1 93.31 183 GLU A N 1
ATOM 1443 C CA . GLU A 1 183 ? 9.734 -29.047 -5.438 1 93.31 183 GLU A CA 1
ATOM 1444 C C . GLU A 1 183 ? 10.375 -29.219 -4.059 1 93.31 183 GLU A C 1
ATOM 1446 O O . GLU A 1 183 ? 9.727 -29.672 -3.123 1 93.31 183 GLU A O 1
ATOM 1451 N N . THR A 1 184 ? 11.57 -28.828 -3.949 1 94.06 184 THR A N 1
ATOM 1452 C CA . THR A 1 184 ? 12.305 -29.062 -2.707 1 94.06 184 THR A CA 1
ATOM 1453 C C . THR A 1 184 ? 12.117 -27.875 -1.75 1 94.06 184 THR A C 1
ATOM 1455 O O . THR A 1 184 ? 11.828 -28.078 -0.567 1 94.06 184 THR A O 1
ATOM 1458 N N . LYS A 1 185 ? 12.211 -26.703 -2.277 1 94.94 185 LYS A N 1
ATOM 1459 C CA . LYS A 1 185 ? 12.219 -25.516 -1.412 1 94.94 185 LYS A CA 1
ATOM 1460 C C . LYS A 1 185 ? 10.82 -24.922 -1.299 1 94.94 185 LYS A C 1
ATOM 1462 O O . LYS A 1 185 ? 10.469 -24.344 -0.267 1 94.94 185 LYS A O 1
ATOM 1467 N N . THR A 1 186 ? 10.078 -24.953 -2.359 1 97.81 186 THR A N 1
ATOM 1468 C CA . THR A 1 186 ? 8.773 -24.312 -2.395 1 97.81 186 THR A CA 1
ATOM 1469 C C . THR A 1 186 ? 7.742 -25.203 -3.074 1 97.81 186 THR A C 1
ATOM 1471 O O . THR A 1 186 ? 7.105 -24.797 -4.051 1 97.81 186 THR A O 1
ATOM 1474 N N . PRO A 1 187 ? 7.488 -26.375 -2.504 1 97.31 187 PRO A N 1
ATOM 1475 C CA . PRO A 1 187 ? 6.613 -27.344 -3.166 1 97.31 187 PRO A CA 1
ATOM 1476 C C . PRO A 1 187 ? 5.172 -26.844 -3.279 1 97.31 187 PRO A C 1
ATOM 1478 O O . PRO A 1 187 ? 4.512 -27.094 -4.297 1 97.31 187 PRO A O 1
ATOM 1481 N N . ASN A 1 188 ? 4.68 -26.25 -2.273 1 97.62 188 ASN A N 1
ATOM 1482 C CA . ASN A 1 188 ? 3.291 -25.797 -2.299 1 97.62 188 ASN A CA 1
ATOM 1483 C C . ASN A 1 188 ? 3.096 -24.625 -3.268 1 97.62 188 ASN A C 1
ATOM 1485 O O . ASN A 1 188 ? 2.084 -24.562 -3.969 1 97.62 188 ASN A O 1
ATOM 1489 N N . LEU A 1 189 ? 4.07 -23.766 -3.303 1 98.06 189 LEU A N 1
ATOM 1490 C CA . LEU A 1 189 ? 3.988 -22.641 -4.234 1 98.06 189 LEU A CA 1
ATOM 1491 C C . LEU A 1 189 ? 4.051 -23.141 -5.676 1 98.06 189 LEU A C 1
ATOM 1493 O O . LEU A 1 189 ? 3.406 -22.562 -6.559 1 98.06 189 LEU A O 1
ATOM 1497 N N . LEU A 1 190 ? 4.891 -24.125 -5.867 1 97.38 190 LEU A N 1
ATOM 1498 C CA . LEU A 1 190 ? 4.992 -24.688 -7.211 1 97.38 190 LEU A CA 1
ATOM 1499 C C . LEU A 1 190 ? 3.646 -25.234 -7.676 1 97.38 190 LEU A C 1
ATOM 1501 O O . LEU A 1 190 ? 3.205 -24.953 -8.789 1 97.38 190 LEU A O 1
ATOM 1505 N N . LYS A 1 191 ? 2.988 -25.984 -6.84 1 97.5 191 LYS A N 1
ATOM 1506 C CA . LYS A 1 191 ? 1.665 -26.516 -7.156 1 97.5 191 LYS A CA 1
ATOM 1507 C C . LYS A 1 191 ? 0.652 -25.391 -7.344 1 97.5 191 LYS A C 1
ATOM 1509 O O . LYS A 1 191 ? -0.146 -25.422 -8.281 1 97.5 191 LYS A O 1
ATOM 1514 N N . TRP A 1 192 ? 0.735 -24.453 -6.438 1 98.25 192 TRP A N 1
ATOM 1515 C CA . TRP A 1 192 ? -0.134 -23.281 -6.512 1 98.25 192 TRP A CA 1
ATOM 1516 C C . TRP A 1 192 ? 0.048 -22.547 -7.84 1 98.25 192 TRP A C 1
ATOM 1518 O O . TRP A 1 192 ? -0.93 -22.141 -8.477 1 98.25 192 TRP A O 1
ATOM 1528 N N . ALA A 1 193 ? 1.283 -22.375 -8.258 1 97.75 193 ALA A N 1
ATOM 1529 C CA . ALA A 1 193 ? 1.592 -21.672 -9.492 1 97.75 193 ALA A CA 1
ATOM 1530 C C . ALA A 1 193 ? 0.938 -22.344 -10.695 1 97.75 193 ALA A C 1
ATOM 1532 O O . ALA A 1 193 ? 0.376 -21.656 -11.562 1 97.75 193 ALA A O 1
ATOM 1533 N N . HIS A 1 194 ? 1 -23.594 -10.688 1 96.38 194 HIS A N 1
ATOM 1534 C CA . HIS A 1 194 ? 0.38 -24.344 -11.773 1 96.38 194 HIS A CA 1
ATOM 1535 C C . HIS A 1 194 ? -1.135 -24.172 -11.766 1 96.38 194 HIS A C 1
ATOM 1537 O O . HIS A 1 194 ? -1.739 -23.938 -12.812 1 96.38 194 HIS A O 1
ATOM 1543 N N . ARG A 1 195 ? -1.738 -24.297 -10.633 1 97.44 195 ARG A N 1
ATOM 1544 C CA . ARG A 1 195 ? -3.184 -24.125 -10.508 1 97.44 195 ARG A CA 1
ATOM 1545 C C . ARG A 1 195 ? -3.615 -22.734 -10.922 1 97.44 195 ARG A C 1
ATOM 1547 O O . ARG A 1 195 ? -4.605 -22.562 -11.641 1 97.44 195 ARG A O 1
ATOM 1554 N N . PHE A 1 196 ? -2.889 -21.781 -10.453 1 98.06 196 PHE A N 1
ATOM 1555 C CA . PHE A 1 196 ? -3.211 -20.391 -10.734 1 98.06 196 PHE A CA 1
ATOM 1556 C C . PHE A 1 196 ? -3.17 -20.109 -12.227 1 98.06 196 PHE A C 1
ATOM 1558 O O . PHE A 1 196 ? -4.117 -19.547 -12.789 1 98.06 196 PHE A O 1
ATOM 1565 N N . CYS A 1 197 ? -2.113 -20.562 -12.898 1 96.69 197 CYS A N 1
ATOM 1566 C CA . CYS A 1 197 ? -1.914 -20.266 -14.312 1 96.69 197 CYS A CA 1
ATOM 1567 C C . CYS A 1 197 ? -2.895 -21.031 -15.18 1 96.69 197 CYS A C 1
ATOM 1569 O O . CYS A 1 197 ? -3.176 -20.641 -16.312 1 96.69 197 CYS A O 1
ATOM 1571 N N . SER A 1 198 ? -3.424 -22.094 -14.68 1 96.31 198 SER A N 1
ATOM 1572 C CA . SER A 1 198 ? -4.332 -22.938 -15.453 1 96.31 198 SER A CA 1
ATOM 1573 C C . SER A 1 198 ? -5.785 -22.531 -15.242 1 96.31 198 SER A C 1
ATOM 1575 O O . SER A 1 198 ? -6.68 -23.031 -15.922 1 96.31 198 SER A O 1
ATOM 1577 N N . ASN A 1 199 ? -6.008 -21.703 -14.281 1 97.62 199 ASN A N 1
ATOM 1578 C CA . ASN A 1 199 ? -7.371 -21.281 -13.977 1 97.62 199 ASN A CA 1
ATOM 1579 C C . ASN A 1 199 ? -7.996 -20.516 -15.141 1 97.62 199 ASN A C 1
ATOM 1581 O O . ASN A 1 199 ? -7.328 -19.719 -15.789 1 97.62 199 ASN A O 1
ATOM 1585 N N . ALA A 1 200 ? -9.242 -20.609 -15.344 1 97.06 200 ALA A N 1
ATOM 1586 C CA . ALA A 1 200 ? -9.961 -20.094 -16.5 1 97.06 200 ALA A CA 1
ATOM 1587 C C . ALA A 1 200 ? -9.891 -18.562 -16.547 1 97.06 200 ALA A C 1
ATOM 1589 O O . ALA A 1 200 ? -9.852 -17.969 -17.625 1 97.06 200 ALA A O 1
ATOM 1590 N N . VAL A 1 201 ? -9.836 -17.938 -15.398 1 97.19 201 VAL A N 1
ATOM 1591 C CA . VAL A 1 201 ? -9.883 -16.484 -15.352 1 97.19 201 VAL A CA 1
ATOM 1592 C C . VAL A 1 201 ? -8.477 -15.914 -15.539 1 97.19 201 VAL A C 1
ATOM 1594 O O . VAL A 1 201 ? -8.305 -14.703 -15.664 1 97.19 201 VAL A O 1
ATOM 1597 N N . VAL A 1 202 ? -7.438 -16.75 -15.547 1 97.81 202 VAL A N 1
ATOM 1598 C CA . VAL A 1 202 ? -6.051 -16.297 -15.555 1 97.81 202 VAL A CA 1
ATOM 1599 C C . VAL A 1 202 ? -5.387 -16.688 -16.875 1 97.81 202 VAL A C 1
ATOM 1601 O O . VAL A 1 202 ? -4.594 -15.922 -17.422 1 97.81 202 VAL A O 1
ATOM 1604 N N . LYS A 1 203 ? -5.684 -17.828 -17.422 1 95.69 203 LYS A N 1
ATOM 1605 C CA . LYS A 1 203 ? -4.941 -18.516 -18.469 1 95.69 203 LYS A CA 1
ATOM 1606 C C . LYS A 1 203 ? -4.809 -17.625 -19.719 1 95.69 203 LYS A C 1
ATOM 1608 O O . LYS A 1 203 ? -3.748 -17.578 -20.344 1 95.69 203 LYS A O 1
ATOM 1613 N N . ASP A 1 204 ? -5.844 -16.906 -20.031 1 94 204 ASP A N 1
ATOM 1614 C CA . ASP A 1 204 ? -5.82 -16.109 -21.266 1 94 204 ASP A CA 1
ATOM 1615 C C . ASP A 1 204 ? -5.113 -14.773 -21.031 1 94 204 ASP A C 1
ATOM 1617 O O . ASP A 1 204 ? -4.801 -14.062 -22 1 94 204 ASP A O 1
ATOM 1621 N N . VAL A 1 205 ? -4.914 -14.398 -19.797 1 95 205 VAL A N 1
ATOM 1622 C CA . VAL A 1 205 ? -4.266 -13.141 -19.453 1 95 205 VAL A CA 1
ATOM 1623 C C . VAL A 1 205 ? -2.754 -13.344 -19.359 1 95 205 VAL A C 1
ATOM 1625 O O . VAL A 1 205 ? -1.979 -12.445 -19.688 1 95 205 VAL A O 1
ATOM 1628 N N . MET A 1 206 ? -2.334 -14.531 -18.953 1 92.94 206 MET A N 1
ATOM 1629 C CA . MET A 1 206 ? -0.923 -14.828 -18.719 1 92.94 206 MET A CA 1
ATOM 1630 C C . MET A 1 206 ? -0.185 -15.047 -20.031 1 92.94 206 MET A C 1
ATOM 1632 O O . MET A 1 206 ? -0.551 -15.922 -20.828 1 92.94 206 MET A O 1
ATOM 1636 N N . PRO A 1 207 ? 0.791 -14.273 -20.219 1 89.44 207 PRO A N 1
ATOM 1637 C CA . PRO A 1 207 ? 1.57 -14.477 -21.453 1 89.44 207 PRO A CA 1
ATOM 1638 C C . PRO A 1 207 ? 2.439 -15.727 -21.406 1 89.44 207 PRO A C 1
ATOM 1640 O O . PRO A 1 207 ? 2.738 -16.234 -20.312 1 89.44 207 PRO A O 1
ATOM 1643 N N . THR A 1 208 ? 2.752 -16.125 -22.594 1 85.88 208 THR A N 1
ATOM 1644 C CA . THR A 1 208 ? 3.719 -17.203 -22.688 1 85.88 208 THR A CA 1
ATOM 1645 C C . THR A 1 208 ? 5.141 -16.688 -22.516 1 85.88 208 THR A C 1
ATOM 1647 O O . THR A 1 208 ? 5.41 -15.508 -22.766 1 85.88 208 THR A O 1
ATOM 1650 N N . ILE A 1 209 ? 5.93 -17.578 -22.094 1 81.56 209 ILE A N 1
ATOM 1651 C CA . ILE A 1 209 ? 7.328 -17.203 -21.906 1 81.56 209 ILE A CA 1
ATOM 1652 C C . ILE A 1 209 ? 7.91 -16.719 -23.234 1 81.56 209 ILE A C 1
ATOM 1654 O O . ILE A 1 209 ? 8.656 -15.727 -23.266 1 81.56 209 ILE A O 1
ATOM 1658 N N . GLU A 1 210 ? 7.555 -17.344 -24.25 1 81.44 210 GLU A N 1
ATOM 1659 C CA . GLU A 1 210 ? 8.039 -17 -25.578 1 81.44 210 GLU A CA 1
ATOM 1660 C C . GLU A 1 210 ? 7.594 -15.602 -25.984 1 81.44 210 GLU A C 1
ATOM 1662 O O . GLU A 1 210 ? 8.383 -14.828 -26.547 1 81.44 210 GLU A O 1
ATOM 1667 N N . SER A 1 211 ? 6.383 -15.297 -25.688 1 80.75 211 SER A N 1
ATOM 1668 C CA . SER A 1 211 ? 5.852 -13.984 -26.047 1 80.75 211 SER A CA 1
ATOM 1669 C C . SER A 1 211 ? 6.523 -12.875 -25.25 1 80.75 211 SER A C 1
ATOM 1671 O O . SER A 1 211 ? 6.73 -11.766 -25.75 1 80.75 211 SER A O 1
ATOM 1673 N N . LEU A 1 212 ? 6.949 -13.203 -24.078 1 80.38 212 LEU A N 1
ATOM 1674 C CA . LEU A 1 212 ? 7.582 -12.211 -23.203 1 80.38 212 LEU A CA 1
ATOM 1675 C C . LEU A 1 212 ? 9.023 -11.953 -23.641 1 80.38 212 LEU A C 1
ATOM 1677 O O . LEU A 1 212 ? 9.469 -10.805 -23.672 1 80.38 212 LEU A O 1
ATOM 1681 N N . ILE A 1 213 ? 9.664 -13.016 -24 1 75 213 ILE A N 1
ATOM 1682 C CA . ILE A 1 213 ? 11.055 -12.891 -24.438 1 75 213 ILE A CA 1
ATOM 1683 C C . ILE A 1 213 ? 11.117 -12.125 -25.75 1 75 213 ILE A C 1
ATOM 1685 O O . ILE A 1 213 ? 11.984 -11.273 -25.938 1 75 213 ILE A O 1
ATOM 1689 N N . GLU A 1 214 ? 10.172 -12.391 -26.484 1 71.06 214 GLU A N 1
ATOM 1690 C CA . GLU A 1 214 ? 10.125 -11.695 -27.766 1 71.06 214 GLU A CA 1
ATOM 1691 C C . GLU A 1 214 ? 9.82 -10.211 -27.562 1 71.06 214 GLU A C 1
ATOM 1693 O O . GLU A 1 214 ? 10.398 -9.359 -28.25 1 71.06 214 GLU A O 1
ATOM 1698 N N . SER A 1 215 ? 8.992 -9.977 -26.625 1 66.81 215 SER A N 1
ATOM 1699 C CA . SER A 1 215 ? 8.617 -8.594 -26.344 1 66.81 215 SER A CA 1
ATOM 1700 C C . SER A 1 215 ? 9.758 -7.836 -25.672 1 66.81 215 SER A C 1
ATOM 1702 O O . SER A 1 215 ? 10.016 -6.676 -26 1 66.81 215 SER A O 1
ATOM 1704 N N . ASP A 1 216 ? 10.32 -8.453 -24.703 1 59.88 216 ASP A N 1
ATOM 1705 C CA . ASP A 1 216 ? 11.453 -7.848 -24.016 1 59.88 216 ASP A CA 1
ATOM 1706 C C . ASP A 1 216 ? 12.586 -7.539 -24.984 1 59.88 216 ASP A C 1
ATOM 1708 O O . ASP A 1 216 ? 13.234 -6.492 -24.875 1 59.88 216 ASP A O 1
ATOM 1712 N N . GLU A 1 217 ? 12.836 -8.531 -25.75 1 53.22 217 GLU A N 1
ATOM 1713 C CA . GLU A 1 217 ? 13.844 -8.328 -26.781 1 53.22 217 GLU A CA 1
ATOM 1714 C C . GLU A 1 217 ? 13.492 -7.129 -27.672 1 53.22 217 GLU A C 1
ATOM 1716 O O . GLU A 1 217 ? 14.375 -6.363 -28.062 1 53.22 217 GLU A O 1
ATOM 1721 N N . ILE A 1 218 ? 12.273 -7.043 -27.719 1 47.66 218 ILE A N 1
ATOM 1722 C CA . ILE A 1 218 ? 11.789 -5.918 -28.516 1 47.66 218 ILE A CA 1
ATOM 1723 C C . ILE A 1 218 ? 11.938 -4.625 -27.719 1 47.66 218 ILE A C 1
ATOM 1725 O O . ILE A 1 218 ? 12.43 -3.621 -28.234 1 47.66 218 ILE A O 1
ATOM 1729 N N . ILE A 1 219 ? 11.594 -4.82 -26.484 1 50.19 219 ILE A N 1
ATOM 1730 C CA . ILE A 1 219 ? 11.688 -3.648 -25.625 1 50.19 219 ILE A CA 1
ATOM 1731 C C . ILE A 1 219 ? 13.148 -3.318 -25.344 1 50.19 219 ILE A C 1
ATOM 1733 O O . ILE A 1 219 ? 13.562 -2.16 -25.453 1 50.19 219 ILE A O 1
ATOM 1737 N N . MET A 1 220 ? 13.938 -4.367 -25 1 50.47 220 MET A N 1
ATOM 1738 C CA . MET A 1 220 ? 15.367 -4.168 -24.797 1 50.47 220 MET A CA 1
ATOM 1739 C C . MET A 1 220 ? 16.047 -3.771 -26.109 1 50.47 220 MET A C 1
ATOM 1741 O O . MET A 1 220 ? 16.969 -2.945 -26.109 1 50.47 220 MET A O 1
ATOM 1745 N N . GLY A 1 221 ? 15.75 -4.422 -27.094 1 44.22 221 GLY A N 1
ATOM 1746 C CA . GLY A 1 221 ? 16.25 -4.039 -28.406 1 44.22 221 GLY A CA 1
ATOM 1747 C C . GLY A 1 221 ? 15.922 -2.604 -28.781 1 44.22 221 GLY A C 1
ATOM 1748 O O . GLY A 1 221 ? 16.766 -1.888 -29.312 1 44.22 221 GLY A O 1
ATOM 1749 N N . ARG A 1 222 ? 14.844 -2.26 -28.438 1 44.06 222 ARG A N 1
ATOM 1750 C CA . ARG A 1 222 ? 14.453 -0.874 -28.688 1 44.06 222 ARG A CA 1
ATOM 1751 C C . ARG A 1 222 ? 15.133 0.067 -27.688 1 44.06 222 ARG A C 1
ATOM 1753 O O . ARG A 1 222 ? 15.508 1.188 -28.047 1 44.06 222 ARG A O 1
ATOM 1760 N N . MET A 1 223 ? 15.32 -0.406 -26.422 1 41.69 223 MET A N 1
ATOM 1761 C CA . MET A 1 223 ? 16.047 0.387 -25.438 1 41.69 223 MET A CA 1
ATOM 1762 C C . MET A 1 223 ? 17.531 0.482 -25.797 1 41.69 223 MET A C 1
ATOM 1764 O O . MET A 1 223 ? 18.141 1.53 -25.625 1 41.69 223 MET A O 1
ATOM 1768 N N . LYS A 1 224 ? 18.281 -0.621 -26.172 1 44.72 224 LYS A N 1
ATOM 1769 C CA . LYS A 1 224 ? 19.641 -0.548 -26.703 1 44.72 224 LYS A CA 1
ATOM 1770 C C . LYS A 1 224 ? 19.688 0.321 -27.953 1 44.72 224 LYS A C 1
ATOM 1772 O O . LYS A 1 224 ? 20.688 1.007 -28.203 1 44.72 224 LYS A O 1
ATOM 1777 N N . GLY A 1 225 ? 18.844 0.244 -28.797 1 42.06 225 GLY A N 1
ATOM 1778 C CA . GLY A 1 225 ? 18.812 1.105 -29.969 1 42.06 225 GLY A CA 1
ATOM 1779 C C . GLY A 1 225 ? 18.656 2.574 -29.625 1 42.06 225 GLY A C 1
ATOM 1780 O O . GLY A 1 225 ? 19.203 3.439 -30.312 1 42.06 225 GLY A O 1
ATOM 1781 N N . VAL A 1 226 ? 18.062 2.977 -28.672 1 36.41 226 VAL A N 1
ATOM 1782 C CA . VAL A 1 226 ? 17.922 4.363 -28.234 1 36.41 226 VAL A CA 1
ATOM 1783 C C . VAL A 1 226 ? 19.141 4.77 -27.406 1 36.41 226 VAL A C 1
ATOM 1785 O O . VAL A 1 226 ? 19.516 5.941 -27.375 1 36.41 226 VAL A O 1
ATOM 1788 N N . ALA A 1 227 ? 19.766 3.924 -26.656 1 37.28 227 ALA A N 1
ATOM 1789 C CA . ALA A 1 227 ? 20.938 4.289 -25.844 1 37.28 227 ALA A CA 1
ATOM 1790 C C . ALA A 1 227 ? 22.172 4.465 -26.734 1 37.28 227 ALA A C 1
ATOM 1792 O O . ALA A 1 227 ? 23.203 4.98 -26.281 1 37.28 227 ALA A O 1
ATOM 1793 N N . SER A 1 228 ? 22.375 3.822 -27.906 1 33.5 228 SER A N 1
ATOM 1794 C CA . SER A 1 228 ? 23.656 3.904 -28.609 1 33.5 228 SER A CA 1
ATOM 1795 C C . SER A 1 228 ? 23.953 5.332 -29.047 1 33.5 228 SER A C 1
ATOM 1797 O O . SER A 1 228 ? 25.094 5.656 -29.375 1 33.5 228 SER A O 1
ATOM 1799 N N . PRO A 1 229 ? 23.109 6.211 -29.438 1 32.69 229 PRO A N 1
ATOM 1800 C CA . PRO A 1 229 ? 23.797 7.227 -30.25 1 32.69 229 PRO A CA 1
ATOM 1801 C C . PRO A 1 229 ? 24.656 8.164 -29.406 1 32.69 229 PRO A C 1
ATOM 1803 O O . PRO A 1 229 ? 25.297 9.062 -29.953 1 32.69 229 PRO A O 1
ATOM 1806 N N . ALA A 1 230 ? 24.625 8.383 -28.062 1 32.72 230 ALA A N 1
ATOM 1807 C CA . ALA A 1 230 ? 25.344 9.617 -27.719 1 32.72 230 ALA A CA 1
ATOM 1808 C C . ALA A 1 230 ? 26.844 9.438 -27.859 1 32.72 230 ALA A C 1
ATOM 1810 O O . ALA A 1 230 ? 27.609 10.375 -27.641 1 32.72 230 ALA A O 1
ATOM 1811 N N . SER A 1 231 ? 27.453 8.281 -27.875 1 25.47 231 SER A N 1
ATOM 1812 C CA . SER A 1 231 ? 28.891 8.445 -27.906 1 25.47 231 SER A CA 1
ATOM 1813 C C . SER A 1 231 ? 29.359 9.008 -29.234 1 25.47 231 SER A C 1
ATOM 1815 O O . SER A 1 231 ? 30.562 9.258 -29.438 1 25.47 231 SER A O 1
ATOM 1817 N N . ARG A 1 232 ? 28.75 8.883 -30.391 1 26.64 232 ARG A N 1
ATOM 1818 C CA . ARG A 1 232 ? 29.562 9.281 -31.531 1 26.64 232 ARG A CA 1
ATOM 1819 C C . ARG A 1 232 ? 29.625 10.805 -31.656 1 26.64 232 ARG A C 1
ATOM 1821 O O . ARG A 1 232 ? 30.219 11.328 -32.594 1 26.64 232 ARG A O 1
ATOM 1828 N N . LEU A 1 233 ? 29.078 11.68 -30.734 1 20.81 233 LEU A N 1
ATOM 1829 C CA . LEU A 1 233 ? 29.703 12.969 -30.984 1 20.81 233 LEU A CA 1
ATOM 1830 C C . LEU A 1 233 ? 31 13.109 -30.172 1 20.81 233 LEU A C 1
ATOM 1832 O O . LEU A 1 233 ? 31.062 12.664 -29.031 1 20.81 233 LEU A O 1
ATOM 1836 N N . MET B 1 1 ? -22.234 -6.512 27.516 1 24.23 1 MET B N 1
ATOM 1837 C CA . MET B 1 1 ? -20.969 -5.809 27.734 1 24.23 1 MET B CA 1
ATOM 1838 C C . MET B 1 1 ? -19.953 -6.168 26.656 1 24.23 1 MET B C 1
ATOM 1840 O O . MET B 1 1 ? -19.625 -7.34 26.469 1 24.23 1 MET B O 1
ATOM 1844 N N . ALA B 1 2 ? -19.906 -5.727 25.422 1 34.06 2 ALA B N 1
ATOM 1845 C CA . ALA B 1 2 ? -19.547 -6.312 24.141 1 34.06 2 ALA B CA 1
ATOM 1846 C C . ALA B 1 2 ? -18.281 -7.152 24.25 1 34.06 2 ALA B C 1
ATOM 1848 O O . ALA B 1 2 ? -17.484 -6.977 25.172 1 34.06 2 ALA B O 1
ATOM 1849 N N . LYS B 1 3 ? -17.891 -8.117 23.328 1 37.12 3 LYS B N 1
ATOM 1850 C CA . LYS B 1 3 ? -16.781 -9.062 23.203 1 37.12 3 LYS B CA 1
ATOM 1851 C C . LYS B 1 3 ? -15.477 -8.461 23.719 1 37.12 3 LYS B C 1
ATOM 1853 O O . LYS B 1 3 ? -15.219 -7.27 23.531 1 37.12 3 LYS B O 1
ATOM 1858 N N . SER B 1 4 ? -14.672 -8.867 24.609 1 42.81 4 SER B N 1
ATOM 1859 C CA . SER B 1 4 ? -13.539 -8.555 25.469 1 42.81 4 SER B CA 1
ATOM 1860 C C . SER B 1 4 ? -12.406 -7.898 24.688 1 42.81 4 SER B C 1
ATOM 1862 O O . SER B 1 4 ? -11.898 -8.477 23.734 1 42.81 4 SER B O 1
ATOM 1864 N N . ASP B 1 5 ? -12.43 -6.512 24.344 1 54 5 ASP B N 1
ATOM 1865 C CA . ASP B 1 5 ? -11.406 -5.648 23.766 1 54 5 ASP B CA 1
ATOM 1866 C C . ASP B 1 5 ? -10.008 -6.105 24.172 1 54 5 ASP B C 1
ATOM 1868 O O . ASP B 1 5 ? -9.625 -5.977 25.328 1 54 5 ASP B O 1
ATOM 1872 N N . GLY B 1 6 ? -9.602 -7.27 23.797 1 65.25 6 GLY B N 1
ATOM 1873 C CA . GLY B 1 6 ? -8.266 -7.711 24.156 1 65.25 6 GLY B CA 1
ATOM 1874 C C . GLY B 1 6 ? -7.273 -6.574 24.297 1 65.25 6 GLY B C 1
ATOM 1875 O O . GLY B 1 6 ? -7.531 -5.461 23.828 1 65.25 6 GLY B O 1
ATOM 1876 N N . LYS B 1 7 ? -6.324 -6.695 25.141 1 87.25 7 LYS B N 1
ATOM 1877 C CA . LYS B 1 7 ? -5.262 -5.719 25.391 1 87.25 7 LYS B CA 1
ATOM 1878 C C . LYS B 1 7 ? -4.613 -5.277 24.078 1 87.25 7 LYS B C 1
ATOM 1880 O O . LYS B 1 7 ? -4.312 -6.109 23.219 1 87.25 7 LYS B O 1
ATOM 1885 N N . VAL B 1 8 ? -4.746 -4.023 23.766 1 95.5 8 VAL B N 1
ATOM 1886 C CA . VAL B 1 8 ? -4.148 -3.441 22.578 1 95.5 8 VAL B CA 1
ATOM 1887 C C . VAL B 1 8 ? -2.816 -2.783 22.938 1 95.5 8 VAL B C 1
ATOM 1889 O O . VAL B 1 8 ? -2.732 -2.018 23.891 1 95.5 8 VAL B O 1
ATOM 1892 N N . LYS B 1 9 ? -1.79 -3.223 22.188 1 94.5 9 LYS B N 1
ATOM 1893 C CA . LYS B 1 9 ? -0.474 -2.607 22.344 1 94.5 9 LYS B CA 1
ATOM 1894 C C . LYS B 1 9 ? 0.036 -2.066 21.016 1 94.5 9 LYS B C 1
ATOM 1896 O O . LYS B 1 9 ? -0.161 -2.691 19.969 1 94.5 9 LYS B O 1
ATOM 1901 N N . VAL B 1 10 ? 0.593 -0.936 21.109 1 94.62 10 VAL B N 1
ATOM 1902 C CA . VAL B 1 10 ? 1.29 -0.375 19.953 1 94.62 10 VAL B CA 1
ATOM 1903 C C . VAL B 1 10 ? 2.793 -0.352 20.219 1 94.62 10 VAL B C 1
ATOM 1905 O O . VAL B 1 10 ? 3.258 0.331 21.141 1 94.62 10 VAL B O 1
ATOM 1908 N N . MET B 1 11 ? 3.502 -1.08 19.453 1 92 11 MET B N 1
ATOM 1909 C CA . MET B 1 11 ? 4.957 -1.149 19.578 1 92 11 MET B CA 1
ATOM 1910 C C . MET B 1 11 ? 5.637 -0.186 18.625 1 92 11 MET B C 1
ATOM 1912 O O . MET B 1 11 ? 5.5 -0.322 17.406 1 92 11 MET B O 1
ATOM 1916 N N . GLY B 1 12 ? 6.285 0.745 19.125 1 88.38 12 GLY B N 1
ATOM 1917 C CA . GLY B 1 12 ? 6.969 1.748 18.328 1 88.38 12 GLY B CA 1
ATOM 1918 C C . GLY B 1 12 ? 7.434 2.941 19.141 1 88.38 12 GLY B C 1
ATOM 1919 O O . GLY B 1 12 ? 7.207 3.006 20.344 1 88.38 12 GLY B O 1
ATOM 1920 N N . ARG B 1 13 ? 8.102 3.844 18.5 1 86.44 13 ARG B N 1
ATOM 1921 C CA . ARG B 1 13 ? 8.562 5.059 19.156 1 86.44 13 ARG B CA 1
ATOM 1922 C C . ARG B 1 13 ? 7.512 6.16 19.078 1 86.44 13 ARG B C 1
ATOM 1924 O O . ARG B 1 13 ? 6.828 6.305 18.062 1 86.44 13 ARG B O 1
ATOM 1931 N N . TRP B 1 14 ? 7.504 6.918 20.109 1 85.94 14 TRP B N 1
ATOM 1932 C CA . TRP B 1 14 ? 6.48 7.957 20.188 1 85.94 14 TRP B CA 1
ATOM 1933 C C . TRP B 1 14 ? 6.715 9.031 19.125 1 85.94 14 TRP B C 1
ATOM 1935 O O . TRP B 1 14 ? 5.777 9.703 18.703 1 85.94 14 TRP B O 1
ATOM 1945 N N . GLN B 1 15 ? 7.953 9.148 18.703 1 85.88 15 GLN B N 1
ATOM 1946 C CA . GLN B 1 15 ? 8.281 10.219 17.781 1 85.88 15 GLN B CA 1
ATOM 1947 C C . GLN B 1 15 ? 8.133 9.766 16.328 1 85.88 15 GLN B C 1
ATOM 1949 O O . GLN B 1 15 ? 8.297 10.562 15.406 1 85.88 15 GLN B O 1
ATOM 1954 N N . CYS B 1 16 ? 7.871 8.508 16.156 1 86.94 16 CYS B N 1
ATOM 1955 C CA . CYS B 1 16 ? 7.773 7.957 14.805 1 86.94 16 CYS B CA 1
ATOM 1956 C C . CYS B 1 16 ? 6.418 8.273 14.188 1 86.94 16 CYS B C 1
ATOM 1958 O O . CYS B 1 16 ? 5.379 7.918 14.742 1 86.94 16 CYS B O 1
ATOM 1960 N N . PRO B 1 17 ? 6.457 8.922 13.031 1 91.62 17 PRO B N 1
ATOM 1961 C CA . PRO B 1 17 ? 5.195 9.273 12.375 1 91.62 17 PRO B CA 1
ATOM 1962 C C . PRO B 1 17 ? 4.336 8.047 12.062 1 91.62 17 PRO B C 1
ATOM 1964 O O . PRO B 1 17 ? 3.105 8.141 12.047 1 91.62 17 PRO B O 1
ATOM 1967 N N . PHE B 1 18 ? 4.902 6.93 11.836 1 92.81 18 PHE B N 1
ATOM 1968 C CA . PHE B 1 18 ? 4.152 5.719 11.531 1 92.81 18 PHE B CA 1
ATOM 1969 C C . PHE B 1 18 ? 3.465 5.18 12.781 1 92.81 18 PHE B C 1
ATOM 1971 O O . PHE B 1 18 ? 2.346 4.668 12.703 1 92.81 18 PHE B O 1
ATOM 1978 N N . THR B 1 19 ? 4.148 5.262 13.852 1 93.31 19 THR B N 1
ATOM 1979 C CA . THR B 1 19 ? 3.545 4.883 15.125 1 93.31 19 THR B CA 1
ATOM 1980 C C . THR B 1 19 ? 2.379 5.805 15.461 1 93.31 19 THR B C 1
ATOM 1982 O O . THR B 1 19 ? 1.356 5.359 15.984 1 93.31 19 THR B O 1
ATOM 1985 N N . MET B 1 20 ? 2.535 7.062 15.125 1 95.75 20 MET B N 1
ATOM 1986 C CA . MET B 1 20 ? 1.504 8.055 15.398 1 95.75 20 MET B CA 1
ATOM 1987 C C . MET B 1 20 ? 0.215 7.73 14.656 1 95.75 20 MET B C 1
ATOM 1989 O O . MET B 1 20 ? -0.88 7.98 15.164 1 95.75 20 MET B O 1
ATOM 1993 N N . ARG B 1 21 ? 0.342 7.129 13.477 1 97.19 21 ARG B N 1
ATOM 1994 C CA . ARG B 1 21 ? -0.84 6.77 12.703 1 97.19 21 ARG B CA 1
ATOM 1995 C C . ARG B 1 21 ? -1.738 5.816 13.477 1 97.19 21 ARG B C 1
ATOM 1997 O O . ARG B 1 21 ? -2.949 6.027 13.562 1 97.19 21 ARG B O 1
ATOM 2004 N N . ALA B 1 22 ? -1.089 4.816 14.047 1 97.06 22 ALA B N 1
ATOM 2005 C CA . ALA B 1 22 ? -1.833 3.82 14.812 1 97.06 22 ALA B CA 1
ATOM 2006 C C . ALA B 1 22 ? -2.482 4.449 16.047 1 97.06 22 ALA B C 1
ATOM 2008 O O . ALA B 1 22 ? -3.648 4.18 16.344 1 97.06 22 ALA B O 1
ATOM 2009 N N . ARG B 1 23 ? -1.772 5.32 16.672 1 97.38 23 ARG B N 1
ATOM 2010 C CA . ARG B 1 23 ? -2.26 5.938 17.906 1 97.38 23 ARG B CA 1
ATOM 2011 C C . ARG B 1 23 ? -3.449 6.848 17.625 1 97.38 23 ARG B C 1
ATOM 2013 O O . ARG B 1 23 ? -4.453 6.801 18.328 1 97.38 23 ARG B O 1
ATOM 2020 N N . ILE B 1 24 ? -3.328 7.621 16.609 1 98.38 24 ILE B N 1
ATOM 2021 C CA . ILE B 1 24 ? -4.406 8.547 16.25 1 98.38 24 ILE B CA 1
ATOM 2022 C C . ILE B 1 24 ? -5.652 7.754 15.859 1 98.38 24 ILE B C 1
ATOM 2024 O O . ILE B 1 24 ? -6.766 8.102 16.266 1 98.38 24 ILE B O 1
ATOM 2028 N N . ALA B 1 25 ? -5.484 6.672 15.094 1 98.44 25 ALA B N 1
ATOM 2029 C CA . ALA B 1 25 ? -6.621 5.836 14.711 1 98.44 25 ALA B CA 1
ATOM 2030 C C . ALA B 1 25 ? -7.305 5.246 15.938 1 98.44 25 ALA B C 1
ATOM 2032 O O . ALA B 1 25 ? -8.539 5.227 16.016 1 98.44 25 ALA B O 1
ATOM 2033 N N . LEU B 1 26 ? -6.527 4.773 16.875 1 98.06 26 LEU B N 1
ATOM 2034 C CA . LEU B 1 26 ? -7.082 4.199 18.109 1 98.06 26 LEU B CA 1
ATOM 2035 C C . LEU B 1 26 ? -7.82 5.258 18.906 1 98.06 26 LEU B C 1
ATOM 2037 O O . LEU B 1 26 ? -8.883 4.984 19.484 1 98.06 26 LEU B O 1
ATOM 2041 N N . ASN B 1 27 ? -7.293 6.473 18.938 1 97.94 27 ASN B N 1
ATOM 2042 C CA . ASN B 1 27 ? -7.949 7.578 19.625 1 97.94 27 ASN B CA 1
ATOM 2043 C C . ASN B 1 27 ? -9.297 7.906 19 1 97.94 27 ASN B C 1
ATOM 2045 O O . ASN B 1 27 ? -10.273 8.172 19.703 1 97.94 27 ASN B O 1
ATOM 2049 N N . ILE B 1 28 ? -9.312 7.898 17.719 1 97.94 28 ILE B N 1
ATOM 2050 C CA . ILE B 1 28 ? -10.555 8.188 17 1 97.94 28 ILE B CA 1
ATOM 2051 C C . ILE B 1 28 ? -11.625 7.184 17.406 1 97.94 28 ILE B C 1
ATOM 2053 O O . ILE B 1 28 ? -12.789 7.547 17.594 1 97.94 28 ILE B O 1
ATOM 2057 N N . LYS B 1 29 ? -11.203 5.938 17.609 1 97.5 29 LYS B N 1
ATOM 2058 C CA . LYS B 1 29 ? -12.141 4.871 17.938 1 97.5 29 LYS B CA 1
ATOM 2059 C C . LYS B 1 29 ? -12.32 4.746 19.453 1 97.5 29 LYS B C 1
ATOM 2061 O O . LYS B 1 29 ? -13.055 3.881 19.922 1 97.5 29 LYS B O 1
ATOM 2066 N N . SER B 1 30 ? -11.656 5.566 20.203 1 96.62 30 SER B N 1
ATOM 2067 C CA . SER B 1 30 ? -11.719 5.574 21.656 1 96.62 30 SER B CA 1
ATOM 2068 C C . SER B 1 30 ? -11.32 4.223 22.234 1 96.62 30 SER B C 1
ATOM 2070 O O . SER B 1 30 ? -11.977 3.703 23.141 1 96.62 30 SER B O 1
ATOM 2072 N N . VAL B 1 31 ? -10.281 3.67 21.672 1 96.44 31 VAL B N 1
ATOM 2073 C CA . VAL B 1 31 ? -9.75 2.393 22.141 1 96.44 31 VAL B CA 1
ATOM 2074 C C . VAL B 1 31 ? -8.531 2.633 23.031 1 96.44 31 VAL B C 1
ATOM 2076 O O . VAL B 1 31 ? -7.594 3.322 22.641 1 96.44 31 VAL B O 1
ATOM 2079 N N . ASN B 1 32 ? -8.586 2.1 24.188 1 96 32 ASN B N 1
ATOM 2080 C CA . ASN B 1 32 ? -7.418 2.172 25.062 1 96 32 ASN B CA 1
ATOM 2081 C C . ASN B 1 32 ? -6.285 1.276 24.562 1 96 32 ASN B C 1
ATOM 2083 O O . ASN B 1 32 ? -6.531 0.168 24.094 1 96 32 ASN B O 1
ATOM 2087 N N . TYR B 1 33 ? -5.102 1.815 24.734 1 96.44 33 TYR B N 1
ATOM 2088 C CA . TYR B 1 33 ? -3.941 1.034 24.328 1 96.44 33 TYR B CA 1
ATOM 2089 C C . TYR B 1 33 ? -2.717 1.391 25.156 1 96.44 33 TYR B C 1
ATOM 2091 O O . TYR B 1 33 ? -2.697 2.422 25.828 1 96.44 33 TYR B O 1
ATOM 2099 N N . GLU B 1 34 ? -1.761 0.45 25.078 1 95.19 34 GLU B N 1
ATOM 2100 C CA . GLU B 1 34 ? -0.45 0.68 25.672 1 95.19 34 GLU B CA 1
ATOM 2101 C C . GLU B 1 34 ? 0.612 0.917 24.609 1 95.19 34 GLU B C 1
ATOM 2103 O O . GLU B 1 34 ? 0.71 0.156 23.641 1 95.19 34 GLU B O 1
ATOM 2108 N N . LEU B 1 35 ? 1.302 1.982 24.75 1 93.75 35 LEU B N 1
ATOM 2109 C CA . LEU B 1 35 ? 2.443 2.223 23.875 1 93.75 35 LEU B CA 1
ATOM 2110 C C . LEU B 1 35 ? 3.705 1.573 24.438 1 93.75 35 LEU B C 1
ATOM 2112 O O . LEU B 1 35 ? 4.125 1.886 25.562 1 93.75 35 LEU B O 1
ATOM 2116 N N . VAL B 1 36 ? 4.266 0.69 23.688 1 89.31 36 VAL B N 1
ATOM 2117 C CA . VAL B 1 36 ? 5.48 -0.011 24.094 1 89.31 36 VAL B CA 1
ATOM 2118 C C . VAL B 1 36 ? 6.656 0.455 23.234 1 89.31 36 VAL B C 1
ATOM 2120 O O . VAL B 1 36 ? 6.699 0.195 22.031 1 89.31 36 VAL B O 1
ATOM 2123 N N . GLU B 1 37 ? 7.582 1.159 23.875 1 81.19 37 GLU B N 1
ATOM 2124 C CA . GLU B 1 37 ? 8.711 1.721 23.141 1 81.19 37 GLU B CA 1
ATOM 2125 C C . GLU B 1 37 ? 9.656 0.624 22.656 1 81.19 37 GLU B C 1
ATOM 2127 O O . GLU B 1 37 ? 10.07 -0.235 23.438 1 81.19 37 GLU B O 1
ATOM 2132 N N . ALA B 1 38 ? 9.703 0.396 21.391 1 68.81 38 ALA B N 1
ATOM 2133 C CA . ALA B 1 38 ? 10.617 -0.556 20.766 1 68.81 38 ALA B CA 1
ATOM 2134 C C . ALA B 1 38 ? 11.609 0.158 19.844 1 68.81 38 ALA B C 1
ATOM 2136 O O . ALA B 1 38 ? 11.25 1.097 19.141 1 68.81 38 ALA B O 1
ATOM 2137 N N . ARG B 1 39 ? 13 0.013 20.203 1 56 39 ARG B N 1
ATOM 2138 C CA . ARG B 1 39 ? 14.031 0.604 19.359 1 56 39 ARG B CA 1
ATOM 2139 C C . ARG B 1 39 ? 14.328 -0.284 18.156 1 56 39 ARG B C 1
ATOM 2141 O O . ARG B 1 39 ? 14.281 -1.512 18.25 1 56 39 ARG B O 1
ATOM 2148 N N . PRO B 1 40 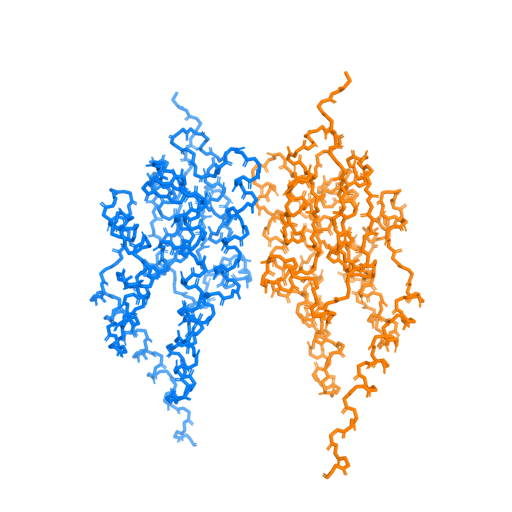? 14.266 0.372 16.875 1 50.12 40 PRO B N 1
ATOM 2149 C CA . PRO B 1 40 ? 14.539 -0.451 15.688 1 50.12 40 PRO B CA 1
ATOM 2150 C C . PRO B 1 40 ? 15.688 -1.432 15.906 1 50.12 40 PRO B C 1
ATOM 2152 O O . PRO B 1 40 ? 15.664 -2.547 15.383 1 50.12 40 PRO B O 1
ATOM 2155 N N . TRP B 1 41 ? 16.953 -0.915 16.438 1 40.09 41 TRP B N 1
ATOM 2156 C CA . TRP B 1 41 ? 18.219 -1.65 16.5 1 40.09 41 TRP B CA 1
ATOM 2157 C C . TRP B 1 41 ? 18.188 -2.695 17.609 1 40.09 41 TRP B C 1
ATOM 2159 O O . TRP B 1 41 ? 19.172 -3.402 17.844 1 40.09 41 TRP B O 1
ATOM 2169 N N . ASP B 1 42 ? 17.391 -2.488 18.375 1 39.84 42 ASP B N 1
ATOM 2170 C CA . ASP B 1 42 ? 17.609 -3.398 19.5 1 39.84 42 ASP B CA 1
ATOM 2171 C C . ASP B 1 42 ? 17.359 -4.848 19.078 1 39.84 42 ASP B C 1
ATOM 2173 O O . ASP B 1 42 ? 17.422 -5.758 19.906 1 39.84 42 ASP B O 1
ATOM 2177 N N . GLY B 1 43 ? 18.047 -5.398 18.156 1 37.19 43 GLY B N 1
ATOM 2178 C CA . GLY B 1 43 ? 18.219 -6.797 17.797 1 37.19 43 GLY B CA 1
ATOM 2179 C C . GLY B 1 43 ? 17 -7.648 18.109 1 37.19 43 GLY B C 1
ATOM 2180 O O . GLY B 1 43 ? 16.859 -8.742 17.562 1 37.19 43 GLY B O 1
ATOM 2181 N N . GLN B 1 44 ? 16.547 -7.609 19.344 1 33.97 44 GLN B N 1
ATOM 2182 C CA . GLN B 1 44 ? 15.711 -8.633 19.969 1 33.97 44 GLN B CA 1
ATOM 2183 C C . GLN B 1 44 ? 14.289 -8.602 19.422 1 33.97 44 GLN B C 1
ATOM 2185 O O . GLN B 1 44 ? 13.477 -9.469 19.75 1 33.97 44 GLN B O 1
ATOM 2190 N N . SER B 1 45 ? 13.734 -7.461 19.422 1 35.5 45 SER B N 1
ATOM 2191 C CA . SER B 1 45 ? 12.32 -7.773 19.25 1 35.5 45 SER B CA 1
ATOM 2192 C C . SER B 1 45 ? 12.078 -8.633 18.016 1 35.5 45 SER B C 1
ATOM 2194 O O . SER B 1 45 ? 12.398 -8.219 16.906 1 35.5 45 SER B O 1
ATOM 2196 N N . GLN B 1 46 ? 12.398 -9.828 18.078 1 32.81 46 GLN B N 1
ATOM 2197 C CA . GLN B 1 46 ? 11.945 -10.969 17.297 1 32.81 46 GLN B CA 1
ATOM 2198 C C . GLN B 1 46 ? 10.594 -10.688 16.656 1 32.81 46 GLN B C 1
ATOM 2200 O O . GLN B 1 46 ? 9.898 -11.609 16.219 1 32.81 46 GLN B O 1
ATOM 2205 N N . VAL B 1 47 ? 9.961 -9.75 17.156 1 32.94 47 VAL B N 1
ATOM 2206 C CA . VAL B 1 47 ? 8.641 -9.727 16.531 1 32.94 47 VAL B CA 1
ATOM 2207 C C . VAL B 1 47 ? 8.758 -10.07 15.047 1 32.94 47 VAL B C 1
ATOM 2209 O O . VAL B 1 47 ? 9.734 -9.688 14.391 1 32.94 47 VAL B O 1
ATOM 2212 N N . LEU B 1 48 ? 7.988 -11 14.617 1 33.25 48 LEU B N 1
ATOM 2213 C CA . LEU B 1 48 ? 7.828 -11.852 13.445 1 33.25 48 LEU B CA 1
ATOM 2214 C C . LEU B 1 48 ? 8.227 -11.102 12.172 1 33.25 48 LEU B C 1
ATOM 2216 O O . LEU B 1 48 ? 8.422 -11.719 11.125 1 33.25 48 LEU B O 1
ATOM 2220 N N . HIS B 1 49 ? 7.723 -9.812 11.977 1 37.5 49 HIS B N 1
ATOM 2221 C CA . HIS B 1 49 ? 7.809 -9.516 10.547 1 37.5 49 HIS B CA 1
ATOM 2222 C C . HIS B 1 49 ? 9.211 -9.062 10.164 1 37.5 49 HIS B C 1
ATOM 2224 O O . HIS B 1 49 ? 9.82 -8.25 10.867 1 37.5 49 HIS B O 1
ATOM 2230 N N . GLU B 1 50 ? 10.094 -9.812 9.836 1 38.25 50 GLU B N 1
ATOM 2231 C CA . GLU B 1 50 ? 11.289 -9.445 9.078 1 38.25 50 GLU B CA 1
ATOM 2232 C C . GLU B 1 50 ? 11.234 -7.988 8.633 1 38.25 50 GLU B C 1
ATOM 2234 O O . GLU B 1 50 ? 12.227 -7.445 8.141 1 38.25 50 GLU B O 1
ATOM 2239 N N . SER B 1 51 ? 10.078 -7.535 8.305 1 41.03 51 SER B N 1
ATOM 2240 C CA . SER B 1 51 ? 10.008 -6.156 7.828 1 41.03 51 SER B CA 1
ATOM 2241 C C . SER B 1 51 ? 10.242 -5.164 8.961 1 41.03 51 SER B C 1
ATOM 2243 O O . SER B 1 51 ? 9.578 -5.234 10 1 41.03 51 SER B O 1
ATOM 2245 N N . LYS B 1 52 ? 11.43 -4.957 9.5 1 47.22 52 LYS B N 1
ATOM 2246 C CA . LYS B 1 52 ? 11.859 -3.824 10.312 1 47.22 52 LYS B CA 1
ATOM 2247 C C . LYS B 1 52 ? 10.781 -2.738 10.344 1 47.22 52 LYS B C 1
ATOM 2249 O O . LYS B 1 52 ? 11.102 -1.55 10.438 1 47.22 52 LYS B O 1
ATOM 2254 N N . SER B 1 53 ? 9.531 -3.189 10.062 1 56.16 53 SER B N 1
ATOM 2255 C CA . SER B 1 53 ? 8.531 -2.143 9.891 1 56.16 53 SER B CA 1
ATOM 2256 C C . SER B 1 53 ? 7.988 -1.664 11.234 1 56.16 53 SER B C 1
ATOM 2258 O O . SER B 1 53 ? 7.609 -2.475 12.078 1 56.16 53 SER B O 1
ATOM 2260 N N . ASN B 1 54 ? 8.438 -0.627 11.906 1 69.31 54 ASN B N 1
ATOM 2261 C CA . ASN B 1 54 ? 7.711 0.149 12.906 1 69.31 54 ASN B CA 1
ATOM 2262 C C . ASN B 1 54 ? 6.617 1 12.266 1 69.31 54 ASN B C 1
ATOM 2264 O O . ASN B 1 54 ? 6.789 1.505 11.156 1 69.31 54 ASN B O 1
ATOM 2268 N N . PRO B 1 55 ? 5.309 0.764 12.992 1 87.5 55 PRO B N 1
ATOM 2269 C CA . PRO B 1 55 ? 4.777 0.201 14.234 1 87.5 55 PRO B CA 1
ATOM 2270 C C . PRO B 1 55 ? 4.199 -1.2 14.047 1 87.5 55 PRO B C 1
ATOM 2272 O O . PRO B 1 55 ? 3.918 -1.61 12.914 1 87.5 55 PRO B O 1
ATOM 2275 N N . VAL B 1 56 ? 4.164 -1.974 15.141 1 90.62 56 VAL B N 1
ATOM 2276 C CA . VAL B 1 56 ? 3.393 -3.209 15.234 1 90.62 56 VAL B CA 1
ATOM 2277 C C . VAL B 1 56 ? 2.283 -3.051 16.266 1 90.62 56 VAL B C 1
ATOM 2279 O O . VAL B 1 56 ? 2.541 -2.643 17.406 1 90.62 56 VAL B O 1
ATOM 2282 N N . MET B 1 57 ? 1.129 -3.311 15.883 1 94.38 57 MET B N 1
ATOM 2283 C CA . MET B 1 57 ? 0.014 -3.318 16.828 1 94.38 57 MET B CA 1
ATOM 2284 C C . MET B 1 57 ? -0.332 -4.742 17.25 1 94.38 57 MET B C 1
ATOM 2286 O O . MET B 1 57 ? -0.496 -5.621 16.406 1 94.38 57 MET B O 1
ATOM 2290 N N . VAL B 1 58 ? -0.364 -4.926 18.484 1 93.19 58 VAL B N 1
ATOM 2291 C CA . VAL B 1 58 ? -0.762 -6.219 19.031 1 93.19 58 VAL B CA 1
ATOM 2292 C C . VAL B 1 58 ? -2.193 -6.141 19.547 1 93.19 58 VAL B C 1
ATOM 2294 O O . VAL B 1 58 ? -2.516 -5.266 20.359 1 93.19 58 VAL B O 1
ATOM 2297 N N . HIS B 1 59 ? -3.051 -6.961 19.062 1 94.38 59 HIS B N 1
ATOM 2298 C CA . HIS B 1 59 ? -4.445 -7.086 19.469 1 94.38 59 HIS B CA 1
ATOM 2299 C C . HIS B 1 59 ? -4.762 -8.516 19.906 1 94.38 59 HIS B C 1
ATOM 2301 O O . HIS B 1 59 ? -5.062 -9.367 19.062 1 94.38 59 HIS B O 1
ATOM 2307 N N . GLY B 1 60 ? -4.691 -8.703 21.203 1 90.75 60 GLY B N 1
ATOM 2308 C CA . GLY B 1 60 ? -4.742 -10.078 21.672 1 90.75 60 GLY B CA 1
ATOM 2309 C C . GLY B 1 60 ? -3.545 -10.906 21.25 1 90.75 60 GLY B C 1
ATOM 2310 O O . GLY B 1 60 ? -2.404 -10.57 21.578 1 90.75 60 GLY B O 1
ATOM 2311 N N . ASP B 1 61 ? -3.783 -11.883 20.453 1 88.69 61 ASP B N 1
ATOM 2312 C CA . ASP B 1 61 ? -2.699 -12.75 20 1 88.69 61 ASP B CA 1
ATOM 2313 C C . ASP B 1 61 ? -2.318 -12.43 18.547 1 88.69 61 ASP B C 1
ATOM 2315 O O . ASP B 1 61 ? -1.504 -13.133 17.953 1 88.69 61 ASP B O 1
ATOM 2319 N N . LYS B 1 62 ? -2.871 -11.344 18.141 1 91.44 62 LYS B N 1
ATOM 2320 C CA . LYS B 1 62 ? -2.648 -10.977 16.75 1 91.44 62 LYS B CA 1
ATOM 2321 C C . LYS B 1 62 ? -1.661 -9.812 16.641 1 91.44 62 LYS B C 1
ATOM 2323 O O . LYS B 1 62 ? -1.687 -8.891 17.453 1 91.44 62 LYS B O 1
ATOM 2328 N N . SER B 1 63 ? -0.803 -9.906 15.695 1 91.06 63 SER B N 1
ATOM 2329 C CA . SER B 1 63 ? 0.129 -8.828 15.383 1 91.06 63 SER B CA 1
ATOM 2330 C C . SER B 1 63 ? -0.14 -8.25 14 1 91.06 63 SER B C 1
ATOM 2332 O O . SER B 1 63 ? -0.164 -8.984 13.008 1 91.06 63 SER B O 1
ATOM 2334 N N . ILE B 1 64 ? -0.393 -7.008 14 1 93.19 64 ILE B N 1
ATOM 2335 C CA . ILE B 1 64 ? -0.669 -6.301 12.75 1 93.19 64 ILE B CA 1
ATOM 2336 C C . ILE B 1 64 ? 0.466 -5.328 12.445 1 93.19 64 ILE B C 1
ATOM 2338 O O . ILE B 1 64 ? 0.877 -4.555 13.32 1 93.19 64 ILE B O 1
ATOM 2342 N N . CYS B 1 65 ? 0.899 -5.418 11.141 1 90.81 65 CYS B N 1
ATOM 2343 C CA . CYS B 1 65 ? 2.031 -4.582 10.758 1 90.81 65 CYS B CA 1
ATOM 2344 C C . CYS B 1 65 ? 1.654 -3.635 9.625 1 90.81 65 CYS B C 1
ATOM 2346 O O . CYS B 1 65 ? 0.588 -3.773 9.023 1 90.81 65 CYS B O 1
ATOM 2348 N N . GLU B 1 66 ? 2.572 -2.695 9.43 1 91.88 66 GLU B N 1
ATOM 2349 C CA . GLU B 1 66 ? 2.436 -1.623 8.445 1 91.88 66 GLU B CA 1
ATOM 2350 C C . GLU B 1 66 ? 1.425 -0.577 8.914 1 91.88 66 GLU B C 1
ATOM 2352 O O . GLU B 1 66 ? 0.243 -0.883 9.086 1 91.88 66 GLU B O 1
ATOM 2357 N N . SER B 1 67 ? 1.843 0.601 9.047 1 94.38 67 SER B N 1
ATOM 2358 C CA . SER B 1 67 ? 1.085 1.658 9.711 1 94.38 67 SER B CA 1
ATOM 2359 C C . SER B 1 67 ? -0.257 1.889 9.023 1 94.38 67 SER B C 1
ATOM 2361 O O . SER B 1 67 ? -1.288 2.01 9.688 1 94.38 67 SER B O 1
ATOM 2363 N N . LEU B 1 68 ? -0.248 1.84 7.68 1 96.19 68 LEU B N 1
ATOM 2364 C CA . LEU B 1 68 ? -1.493 2.094 6.965 1 96.19 68 LEU B CA 1
ATOM 2365 C C . LEU B 1 68 ? -2.438 0.902 7.074 1 96.19 68 LEU B C 1
ATOM 2367 O O . LEU B 1 68 ? -3.656 1.074 7.137 1 96.19 68 LEU B O 1
ATOM 2371 N N . ASN B 1 69 ? -1.873 -0.312 7.152 1 95.88 69 ASN B N 1
ATOM 2372 C CA . ASN B 1 69 ? -2.668 -1.508 7.41 1 95.88 69 ASN B CA 1
ATOM 2373 C C . ASN B 1 69 ? -3.307 -1.472 8.797 1 95.88 69 ASN B C 1
ATOM 2375 O O . ASN B 1 69 ? -4.465 -1.859 8.961 1 95.88 69 ASN B O 1
ATOM 2379 N N . ILE B 1 70 ? -2.531 -1.021 9.695 1 96.62 70 ILE B N 1
ATOM 2380 C CA . ILE B 1 70 ? -3.014 -0.936 11.07 1 96.62 70 ILE B CA 1
ATOM 2381 C C . ILE B 1 70 ? -4.211 0.009 11.141 1 96.62 70 ILE B C 1
ATOM 2383 O O . ILE B 1 70 ? -5.227 -0.307 11.766 1 96.62 70 ILE B O 1
ATOM 2387 N N . VAL B 1 71 ? -4.094 1.143 10.484 1 98.12 71 VAL B N 1
ATOM 2388 C CA . VAL B 1 71 ? -5.164 2.135 10.492 1 98.12 71 VAL B CA 1
ATOM 2389 C C . VAL B 1 71 ? -6.438 1.527 9.906 1 98.12 71 VAL B C 1
ATOM 2391 O O . VAL B 1 71 ? -7.52 1.673 10.484 1 98.12 71 VAL B O 1
ATOM 2394 N N . GLU B 1 72 ? -6.285 0.833 8.797 1 97.62 72 GLU B N 1
ATOM 2395 C CA . GLU B 1 72 ? -7.449 0.207 8.18 1 97.62 72 GLU B CA 1
ATOM 2396 C C . GLU B 1 72 ? -8.016 -0.903 9.062 1 97.62 72 GLU B C 1
ATOM 2398 O O . GLU B 1 72 ? -9.227 -1.025 9.219 1 97.62 72 GLU B O 1
ATOM 2403 N N . TYR B 1 73 ? -7.184 -1.683 9.688 1 97.31 73 TYR B N 1
ATOM 2404 C CA . TYR B 1 73 ? -7.602 -2.764 10.57 1 97.31 73 TYR B CA 1
ATOM 2405 C C . TYR B 1 73 ? -8.406 -2.225 11.75 1 97.31 73 TYR B C 1
ATOM 2407 O O . TYR B 1 73 ? -9.453 -2.773 12.094 1 97.31 73 TYR B O 1
ATOM 2415 N N . ILE B 1 74 ? -7.961 -1.179 12.289 1 97.81 74 ILE B N 1
ATOM 2416 C CA . ILE B 1 74 ? -8.625 -0.546 13.43 1 97.81 74 ILE B CA 1
ATOM 2417 C C . ILE B 1 74 ? -10.047 -0.148 13.031 1 97.81 74 ILE B C 1
ATOM 2419 O O . ILE B 1 74 ? -11 -0.404 13.773 1 97.81 74 ILE B O 1
ATOM 2423 N N . ASP B 1 75 ? -10.141 0.437 11.875 1 97.56 75 ASP B N 1
ATOM 2424 C CA . ASP B 1 75 ? -11.453 0.872 11.422 1 97.56 75 ASP B CA 1
ATOM 2425 C C . ASP B 1 75 ? -12.383 -0.322 11.188 1 97.56 75 ASP B C 1
ATOM 2427 O O . ASP B 1 75 ? -13.594 -0.223 11.383 1 97.56 75 ASP B O 1
ATOM 2431 N N . GLU B 1 76 ? -11.812 -1.405 10.758 1 95.5 76 GLU B N 1
ATOM 2432 C CA . GLU B 1 76 ? -12.594 -2.584 10.406 1 95.5 76 GLU B CA 1
ATOM 2433 C C . GLU B 1 76 ? -13.047 -3.344 11.648 1 95.5 76 GLU B C 1
ATOM 2435 O O . GLU B 1 76 ? -14.148 -3.891 11.68 1 95.5 76 GLU B O 1
ATOM 2440 N N . ILE B 1 77 ? -12.273 -3.363 12.68 1 95.38 77 ILE B N 1
ATOM 2441 C CA . ILE B 1 77 ? -12.586 -4.18 13.844 1 95.38 77 ILE B CA 1
ATOM 2442 C C . ILE B 1 77 ? -13.43 -3.371 14.828 1 95.38 77 ILE B C 1
ATOM 2444 O O . ILE B 1 77 ? -14.172 -3.939 15.633 1 95.38 77 ILE B O 1
ATOM 2448 N N . TRP B 1 78 ? -13.344 -2.092 14.773 1 95.62 78 TRP B N 1
ATOM 2449 C CA . TRP B 1 78 ? -14.219 -1.181 15.508 1 95.62 78 TRP B CA 1
ATOM 2450 C C . TRP B 1 78 ? -15.023 -0.31 14.547 1 95.62 78 TRP B C 1
ATOM 2452 O O . TRP B 1 78 ? -14.75 0.882 14.398 1 95.62 78 TRP B O 1
ATOM 2462 N N . PRO B 1 79 ? -16.078 -0.925 14.016 1 93 79 PRO B N 1
ATOM 2463 C CA . PRO B 1 79 ? -16.766 -0.327 12.875 1 93 79 PRO B CA 1
ATOM 2464 C C . PRO B 1 79 ? -17.719 0.794 13.273 1 93 79 PRO B C 1
ATOM 2466 O O . PRO B 1 79 ? -18.375 1.401 12.414 1 93 79 PRO B O 1
ATOM 2469 N N . TYR B 1 80 ? -17.734 1.154 14.445 1 92.31 80 TYR B N 1
ATOM 2470 C CA . TYR B 1 80 ? -18.641 2.207 14.875 1 92.31 80 TYR B CA 1
ATOM 2471 C C . TYR B 1 80 ? -18.109 3.582 14.5 1 92.31 80 TYR B C 1
ATOM 2473 O O . TYR B 1 80 ? -16.922 3.73 14.188 1 92.31 80 TYR B O 1
ATOM 2481 N N . ALA B 1 81 ? -18.922 4.5 14.547 1 91.81 81 ALA B N 1
ATOM 2482 C CA . ALA B 1 81 ? -18.562 5.855 14.141 1 91.81 81 ALA B CA 1
ATOM 2483 C C . ALA B 1 81 ? -17.578 6.473 15.117 1 91.81 81 ALA B C 1
ATOM 2485 O O . ALA B 1 81 ? -17.562 6.137 16.297 1 91.81 81 ALA B O 1
ATOM 2486 N N . PRO B 1 82 ? -16.844 7.316 14.602 1 94.81 82 PRO B N 1
ATOM 2487 C CA . PRO B 1 82 ? -16.688 7.801 13.227 1 94.81 82 PRO B CA 1
ATOM 2488 C C . PRO B 1 82 ? -15.859 6.855 12.359 1 94.81 82 PRO B C 1
ATOM 2490 O O . PRO B 1 82 ? -14.969 6.168 12.859 1 94.81 82 PRO B O 1
ATOM 2493 N N . SER B 1 83 ? -16.156 6.832 11.07 1 95.81 83 SER B N 1
ATOM 2494 C CA . SER B 1 83 ? -15.391 6.012 10.141 1 95.81 83 SER B CA 1
ATOM 2495 C C . SER B 1 83 ? -14.062 6.676 9.781 1 95.81 83 SER B C 1
ATOM 2497 O O . SER B 1 83 ? -14.008 7.891 9.586 1 95.81 83 SER B O 1
ATOM 2499 N N . ILE B 1 84 ? -13.102 5.918 9.734 1 97.94 84 ILE B N 1
ATOM 2500 C CA . ILE B 1 84 ? -11.781 6.414 9.352 1 97.94 84 ILE B CA 1
ATOM 2501 C C . ILE B 1 84 ? -11.586 6.258 7.848 1 97.94 84 ILE B C 1
ATOM 2503 O O . ILE B 1 84 ? -11.086 7.168 7.184 1 97.94 84 ILE B O 1
ATOM 2507 N N . VAL B 1 85 ? -12 5.105 7.367 1 97 85 VAL B N 1
ATOM 2508 C CA . VAL B 1 85 ? -11.922 4.832 5.934 1 97 85 VAL B CA 1
ATOM 2509 C C . VAL B 1 85 ? -13.227 5.238 5.254 1 97 85 VAL B C 1
ATOM 2511 O O . VAL B 1 85 ? -14.312 4.902 5.727 1 97 85 VAL B O 1
ATOM 2514 N N . PRO B 1 86 ? -13.062 5.973 4.121 1 95.5 86 PRO B N 1
ATOM 2515 C CA . PRO B 1 86 ? -14.273 6.422 3.434 1 95.5 86 PRO B CA 1
ATOM 2516 C C . PRO B 1 86 ? -15.18 5.262 3.023 1 95.5 86 PRO B C 1
ATOM 2518 O O . PRO B 1 86 ? -14.688 4.203 2.619 1 95.5 86 PRO B O 1
ATOM 2521 N N . SER B 1 87 ? -16.5 5.48 3.045 1 92 87 SER B N 1
ATOM 2522 C CA . SER B 1 87 ? -17.484 4.453 2.686 1 92 87 SER B CA 1
ATOM 2523 C C . SER B 1 87 ? -17.641 4.352 1.173 1 92 87 SER B C 1
ATOM 2525 O O . SER B 1 87 ? -17.938 3.279 0.645 1 92 87 SER B O 1
ATOM 2527 N N . ASP B 1 88 ? -17.531 5.496 0.519 1 94.25 88 ASP B N 1
ATOM 2528 C CA . ASP B 1 88 ? -17.656 5.516 -0.936 1 94.25 88 ASP B CA 1
ATOM 2529 C C . ASP B 1 88 ? -16.422 4.891 -1.594 1 94.25 88 ASP B C 1
ATOM 2531 O O . ASP B 1 88 ? -15.289 5.301 -1.323 1 94.25 88 ASP B O 1
ATOM 2535 N N . PRO B 1 89 ? -16.641 3.91 -2.459 1 94.44 89 PRO B N 1
ATOM 2536 C CA . PRO B 1 89 ? -15.516 3.193 -3.068 1 94.44 89 PRO B CA 1
ATOM 2537 C C . PRO B 1 89 ? -14.555 4.121 -3.809 1 94.44 89 PRO B C 1
ATOM 2539 O O . PRO B 1 89 ? -13.336 3.924 -3.76 1 94.44 89 PRO B O 1
ATOM 2542 N N . LEU B 1 90 ? -15.102 5.09 -4.438 1 94.06 90 LEU B N 1
ATOM 2543 C CA . LEU B 1 90 ? -14.25 6.008 -5.184 1 94.06 90 LEU B CA 1
ATOM 2544 C C . LEU B 1 90 ? -13.414 6.867 -4.234 1 94.06 90 LEU B C 1
ATOM 2546 O O . LEU B 1 90 ? -12.227 7.094 -4.477 1 94.06 90 LEU B O 1
ATOM 2550 N N . GLU B 1 91 ? -14.023 7.344 -3.158 1 95.56 91 GLU B N 1
ATOM 2551 C CA . GLU B 1 91 ? -13.297 8.125 -2.158 1 95.56 91 GLU B CA 1
ATOM 2552 C C . GLU B 1 91 ? -12.234 7.273 -1.463 1 95.56 91 GLU B C 1
ATOM 2554 O O . GLU B 1 91 ? -11.148 7.758 -1.155 1 95.56 91 GLU B O 1
ATOM 2559 N N . ARG B 1 92 ? -12.609 6.031 -1.299 1 96 92 ARG B N 1
ATOM 2560 C CA . ARG B 1 92 ? -11.695 5.102 -0.631 1 96 92 ARG B CA 1
ATOM 2561 C C . ARG B 1 92 ? -10.461 4.84 -1.48 1 96 92 ARG B C 1
ATOM 2563 O O . ARG B 1 92 ? -9.336 4.91 -0.983 1 96 92 ARG B O 1
ATOM 2570 N N . VAL B 1 93 ? -10.68 4.574 -2.744 1 95.88 93 VAL B N 1
ATOM 2571 C CA . VAL B 1 93 ? -9.555 4.27 -3.625 1 95.88 93 VAL B CA 1
ATOM 2572 C C . VAL B 1 93 ? -8.711 5.523 -3.828 1 95.88 93 VAL B C 1
ATOM 2574 O O . VAL B 1 93 ? -7.484 5.434 -3.955 1 95.88 93 VAL B O 1
ATOM 2577 N N . THR B 1 94 ? -9.32 6.652 -3.805 1 95.44 94 THR B N 1
ATOM 2578 C CA . THR B 1 94 ? -8.594 7.914 -3.908 1 95.44 94 THR B CA 1
ATOM 2579 C C . THR B 1 94 ? -7.707 8.133 -2.684 1 95.44 94 THR B C 1
ATOM 2581 O O . THR B 1 94 ? -6.539 8.5 -2.811 1 95.44 94 THR B O 1
ATOM 2584 N N . ALA B 1 95 ? -8.266 7.898 -1.562 1 96.88 95 ALA B N 1
ATOM 2585 C CA . ALA B 1 95 ? -7.5 8.031 -0.324 1 96.88 95 ALA B CA 1
ATOM 2586 C C . ALA B 1 95 ? -6.305 7.086 -0.317 1 96.88 95 ALA B C 1
ATOM 2588 O O . ALA B 1 95 ? -5.199 7.477 0.074 1 96.88 95 ALA B O 1
ATOM 2589 N N . ARG B 1 96 ? -6.527 5.875 -0.775 1 96.38 96 ARG B N 1
ATOM 2590 C CA . ARG B 1 96 ? -5.445 4.895 -0.823 1 96.38 96 ARG B CA 1
ATOM 2591 C C . ARG B 1 96 ? -4.367 5.312 -1.817 1 96.38 96 ARG B C 1
ATOM 2593 O O . ARG B 1 96 ? -3.18 5.086 -1.584 1 96.38 96 ARG B O 1
ATOM 2600 N N . PHE B 1 97 ? -4.801 5.895 -2.861 1 94.44 97 PHE B N 1
ATOM 2601 C CA . PHE B 1 97 ? -3.855 6.375 -3.863 1 94.44 97 PHE B CA 1
ATOM 2602 C C . PHE B 1 97 ? -2.916 7.414 -3.266 1 94.44 97 PHE B C 1
ATOM 2604 O O . PHE B 1 97 ? -1.693 7.281 -3.363 1 94.44 97 PHE B O 1
ATOM 2611 N N . TRP B 1 98 ? -3.463 8.352 -2.625 1 96.38 98 TRP B N 1
ATOM 2612 C CA . TRP B 1 98 ? -2.654 9.438 -2.078 1 96.38 98 TRP B CA 1
ATOM 2613 C C . TRP B 1 98 ? -1.805 8.945 -0.91 1 96.38 98 TRP B C 1
ATOM 2615 O O . TRP B 1 98 ? -0.687 9.422 -0.706 1 96.38 98 TRP B O 1
ATOM 2625 N N . ALA B 1 99 ? -2.387 8.031 -0.123 1 96.44 99 ALA B N 1
ATOM 2626 C CA . ALA B 1 99 ? -1.587 7.434 0.942 1 96.44 99 ALA B CA 1
ATOM 2627 C C . ALA B 1 99 ? -0.361 6.723 0.376 1 96.44 99 ALA B C 1
ATOM 2629 O O . ALA B 1 99 ? 0.733 6.816 0.936 1 96.44 99 ALA B O 1
ATOM 2630 N N . GLY B 1 100 ? -0.602 6.027 -0.708 1 93.44 100 GLY B N 1
ATOM 2631 C CA . GLY B 1 100 ? 0.515 5.398 -1.395 1 93.44 100 GLY B CA 1
ATOM 2632 C C . GLY B 1 100 ? 1.523 6.395 -1.931 1 93.44 100 GLY B C 1
ATOM 2633 O O . GLY B 1 100 ? 2.732 6.188 -1.817 1 93.44 100 GLY B O 1
ATOM 2634 N N . TYR B 1 101 ? 1.058 7.492 -2.5 1 93.88 101 TYR B N 1
ATOM 2635 C CA . TYR B 1 101 ? 1.919 8.562 -2.992 1 93.88 101 TYR B CA 1
ATOM 2636 C C . TYR B 1 101 ? 2.785 9.125 -1.872 1 93.88 101 TYR B C 1
ATOM 2638 O O . TYR B 1 101 ? 3.988 9.32 -2.049 1 93.88 101 TYR B O 1
ATOM 2646 N N . LEU B 1 102 ? 2.158 9.352 -0.767 1 95.25 102 LEU B N 1
ATOM 2647 C CA . LEU B 1 102 ? 2.863 9.883 0.393 1 95.25 102 LEU B CA 1
ATOM 2648 C C . LEU B 1 102 ? 3.967 8.938 0.845 1 95.25 102 LEU B C 1
ATOM 2650 O O . LEU B 1 102 ? 5.094 9.367 1.106 1 95.25 102 LEU B O 1
ATOM 2654 N N . LYS B 1 103 ? 3.604 7.719 0.874 1 91.38 103 LYS B N 1
ATOM 2655 C CA . LYS B 1 103 ? 4.52 6.695 1.374 1 91.38 103 LYS B CA 1
ATOM 2656 C C . LYS B 1 103 ? 5.664 6.457 0.395 1 91.38 103 LYS B C 1
ATOM 2658 O O . LYS B 1 103 ? 6.832 6.457 0.787 1 91.38 103 LYS B O 1
ATOM 2663 N N . ASP B 1 104 ? 5.375 6.375 -0.856 1 89.12 104 ASP B N 1
ATOM 2664 C CA . ASP B 1 104 ? 6.316 5.844 -1.834 1 89.12 104 ASP B CA 1
ATOM 2665 C C . ASP B 1 104 ? 7.117 6.969 -2.488 1 89.12 104 ASP B C 1
ATOM 2667 O O . ASP B 1 104 ? 8.234 6.75 -2.959 1 89.12 104 ASP B O 1
ATOM 2671 N N . GLN B 1 105 ? 6.578 8.133 -2.518 1 90.62 105 GLN B N 1
ATOM 2672 C CA . GLN B 1 105 ? 7.234 9.188 -3.289 1 90.62 105 GLN B CA 1
ATOM 2673 C C . GLN B 1 105 ? 7.547 10.398 -2.416 1 90.62 105 GLN B C 1
ATOM 2675 O O . GLN B 1 105 ? 8.695 10.836 -2.344 1 90.62 105 GLN B O 1
ATOM 2680 N N . TRP B 1 106 ? 6.605 10.867 -1.712 1 94.62 106 TRP B N 1
ATOM 2681 C CA . TRP B 1 106 ? 6.766 12.141 -1.017 1 94.62 106 TRP B CA 1
ATOM 2682 C C . TRP B 1 106 ? 7.66 11.977 0.209 1 94.62 106 TRP B C 1
ATOM 2684 O O . TRP B 1 106 ? 8.578 12.773 0.422 1 94.62 106 TRP B O 1
ATOM 2694 N N . PHE B 1 107 ? 7.41 10.922 0.978 1 93.94 107 PHE B N 1
ATOM 2695 C CA . PHE B 1 107 ? 8.156 10.727 2.219 1 93.94 107 PHE B CA 1
ATOM 2696 C C . PHE B 1 107 ? 9.633 10.508 1.934 1 93.94 107 PHE B C 1
ATOM 2698 O O . PHE B 1 107 ? 10.492 11.086 2.6 1 93.94 107 PHE B O 1
ATOM 2705 N N . PRO B 1 108 ? 9.945 9.664 0.935 1 89.75 108 PRO B N 1
ATOM 2706 C CA . PRO B 1 108 ? 11.367 9.508 0.597 1 89.75 108 PRO B CA 1
ATOM 2707 C C . PRO B 1 108 ? 12.031 10.844 0.266 1 89.75 108 PRO B C 1
ATOM 2709 O O . PRO B 1 108 ? 13.203 11.055 0.607 1 89.75 108 PRO B O 1
ATOM 2712 N N . SER B 1 109 ? 11.352 11.719 -0.421 1 91.94 109 SER B N 1
ATOM 2713 C CA . SER B 1 109 ? 11.898 13.039 -0.715 1 91.94 109 SER B CA 1
ATOM 2714 C C . SER B 1 109 ? 12.109 13.844 0.562 1 91.94 109 SER B C 1
ATOM 2716 O O . SER B 1 109 ? 13.109 14.555 0.697 1 91.94 109 SER B O 1
ATOM 2718 N N . LEU B 1 110 ? 11.18 13.781 1.482 1 92.19 110 LEU B N 1
ATOM 2719 C CA . LEU B 1 110 ? 11.305 14.461 2.766 1 92.19 110 LEU B CA 1
ATOM 2720 C C . LEU B 1 110 ? 12.508 13.945 3.545 1 92.19 110 LEU B C 1
ATOM 2722 O O . LEU B 1 110 ? 13.297 14.734 4.07 1 92.19 110 LEU B O 1
ATOM 2726 N N . LYS B 1 111 ? 12.633 12.664 3.582 1 87.81 111 LYS B N 1
ATOM 2727 C CA . LYS B 1 111 ? 13.758 12.023 4.266 1 87.81 111 LYS B CA 1
ATOM 2728 C C . LYS B 1 111 ? 15.086 12.438 3.637 1 87.81 111 LYS B C 1
ATOM 2730 O O . LYS B 1 111 ? 16.078 12.625 4.34 1 87.81 111 LYS B O 1
ATOM 2735 N N . ALA B 1 112 ? 15.086 12.617 2.332 1 88.62 112 ALA B N 1
ATOM 2736 C CA . ALA B 1 112 ? 16.281 12.945 1.578 1 88.62 112 ALA B CA 1
ATOM 2737 C C . ALA B 1 112 ? 16.828 14.32 1.976 1 88.62 112 ALA B C 1
ATOM 2739 O O . ALA B 1 112 ? 18.031 14.57 1.912 1 88.62 112 ALA B O 1
ATOM 2740 N N . ILE B 1 113 ? 15.984 15.211 2.42 1 89 113 ILE B N 1
ATOM 2741 C CA . ILE B 1 113 ? 16.438 16.516 2.871 1 89 113 ILE B CA 1
ATOM 2742 C C . ILE B 1 113 ? 17.40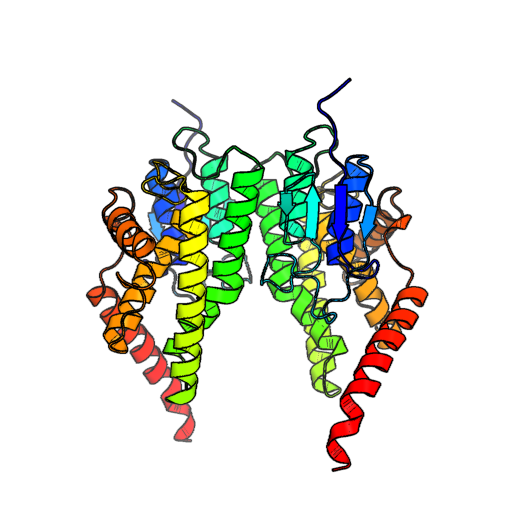6 16.359 4.035 1 89 113 ILE B C 1
ATOM 2744 O O . ILE B 1 113 ? 18.484 16.969 4.047 1 89 113 ILE B O 1
ATOM 2748 N N . GLY B 1 114 ? 17.047 15.523 4.961 1 82.25 114 GLY B N 1
ATOM 2749 C CA . GLY B 1 114 ? 17.828 15.336 6.168 1 82.25 114 GLY B CA 1
ATOM 2750 C C . GLY B 1 114 ? 19.109 14.539 5.938 1 82.25 114 GLY B C 1
ATOM 2751 O O . GLY B 1 114 ? 20.062 14.641 6.711 1 82.25 114 GLY B O 1
ATOM 2752 N N . THR B 1 115 ? 19.125 13.797 4.84 1 81.31 115 THR B N 1
ATOM 2753 C CA . THR B 1 115 ? 20.266 12.922 4.609 1 81.31 115 THR B CA 1
ATOM 2754 C C . THR B 1 115 ? 21.141 13.461 3.477 1 81.31 115 THR B C 1
ATOM 2756 O O . THR B 1 115 ? 22.156 12.852 3.121 1 81.31 115 THR B O 1
ATOM 2759 N N . ALA B 1 116 ? 20.703 14.5 2.932 1 84.94 116 ALA B N 1
ATOM 2760 C CA . ALA B 1 116 ? 21.422 15.062 1.784 1 84.94 116 ALA B CA 1
ATOM 2761 C C . ALA B 1 116 ? 22.828 15.5 2.17 1 84.94 116 ALA B C 1
ATOM 2763 O O . ALA B 1 116 ? 23.031 16.094 3.227 1 84.94 116 ALA B O 1
ATOM 2764 N N . GLU B 1 117 ? 23.703 14.922 1.167 1 84.62 117 GLU B N 1
ATOM 2765 C CA . GLU B 1 117 ? 25.094 15.375 1.301 1 84.62 117 GLU B CA 1
ATOM 2766 C C . GLU B 1 117 ? 25.375 16.547 0.363 1 84.62 117 GLU B C 1
ATOM 2768 O O . GLU B 1 117 ? 25.453 16.359 -0.854 1 84.62 117 GLU B O 1
ATOM 2773 N N . GLY B 1 118 ? 25.359 17.672 0.889 1 88.12 118 GLY B N 1
ATOM 2774 C CA . GLY B 1 118 ? 25.656 18.844 0.078 1 88.12 118 GLY B CA 1
ATOM 2775 C C . GLY B 1 118 ? 24.453 19.75 -0.125 1 88.12 118 GLY B C 1
ATOM 2776 O O . GLY B 1 118 ? 23.312 19.312 0.01 1 88.12 118 GLY B O 1
ATOM 2777 N N . GLU B 1 119 ? 24.781 20.891 -0.493 1 89.56 119 GLU B N 1
ATOM 2778 C CA . GLU B 1 119 ? 23.75 21.922 -0.583 1 89.56 119 GLU B CA 1
ATOM 2779 C C . GLU B 1 119 ? 22.859 21.719 -1.813 1 89.56 119 GLU B C 1
ATOM 2781 O O . GLU B 1 119 ? 21.641 21.875 -1.743 1 89.56 119 GLU B O 1
ATOM 2786 N N . ASP B 1 120 ? 23.422 21.312 -2.873 1 93.19 120 ASP B N 1
ATOM 2787 C CA . ASP B 1 120 ? 22.672 21.156 -4.117 1 93.19 120 ASP B CA 1
ATOM 2788 C C . ASP B 1 120 ? 21.703 19.984 -4.016 1 93.19 120 ASP B C 1
ATOM 2790 O O . ASP B 1 120 ? 20.547 20.094 -4.461 1 93.19 120 ASP B O 1
ATOM 2794 N N . THR B 1 121 ? 22.125 18.984 -3.457 1 92.38 121 THR B N 1
ATOM 2795 C CA . THR B 1 121 ? 21.281 17.812 -3.27 1 92.38 121 THR B CA 1
ATOM 2796 C C . THR B 1 121 ? 20.141 18.125 -2.305 1 92.38 121 THR B C 1
ATOM 2798 O O . THR B 1 121 ? 19.016 17.656 -2.506 1 92.38 121 THR B O 1
ATOM 2801 N N . ARG B 1 122 ? 20.453 18.859 -1.36 1 92.12 122 ARG B N 1
ATOM 2802 C CA . ARG B 1 122 ? 19.453 19.25 -0.382 1 92.12 122 ARG B CA 1
ATOM 2803 C C . ARG B 1 122 ? 18.375 20.141 -1.019 1 92.12 122 ARG B C 1
ATOM 2805 O O . ARG B 1 122 ? 17.188 19.922 -0.807 1 92.12 122 ARG B O 1
ATOM 2812 N N . LYS B 1 123 ? 18.859 21.047 -1.803 1 94.25 123 LYS B N 1
ATOM 2813 C CA . LYS B 1 123 ? 17.938 21.938 -2.492 1 94.25 123 LYS B CA 1
ATOM 2814 C C . LYS B 1 123 ? 17.031 21.156 -3.447 1 94.25 123 LYS B C 1
ATOM 2816 O O . LYS B 1 123 ? 15.844 21.469 -3.57 1 94.25 123 LYS B O 1
ATOM 2821 N N . ALA B 1 124 ? 17.594 20.188 -4.066 1 94.94 124 ALA B N 1
ATOM 2822 C CA . ALA B 1 124 ? 16.812 19.359 -4.98 1 94.94 124 ALA B CA 1
ATOM 2823 C C . ALA B 1 124 ? 15.734 18.578 -4.227 1 94.94 124 ALA B C 1
ATOM 2825 O O . ALA B 1 124 ? 14.602 18.453 -4.695 1 94.94 124 ALA B O 1
ATOM 2826 N N . ALA B 1 125 ? 16.094 18.062 -3.133 1 93.06 125 ALA B N 1
ATOM 2827 C CA . ALA B 1 125 ? 15.148 17.328 -2.299 1 93.06 125 ALA B CA 1
ATOM 2828 C C . ALA B 1 125 ? 14.031 18.25 -1.81 1 93.06 125 ALA B C 1
ATOM 2830 O O . ALA B 1 125 ? 12.852 17.859 -1.819 1 93.06 125 ALA B O 1
ATOM 2831 N N . ILE B 1 126 ? 14.422 19.422 -1.42 1 95.12 126 ILE B N 1
ATOM 2832 C CA . ILE B 1 126 ? 13.453 20.406 -0.938 1 95.12 126 ILE B CA 1
ATOM 2833 C C . ILE B 1 126 ? 12.461 20.734 -2.049 1 95.12 126 ILE B C 1
ATOM 2835 O O . ILE B 1 126 ? 11.25 20.797 -1.812 1 95.12 126 ILE B O 1
ATOM 2839 N N . ARG B 1 127 ? 12.953 20.891 -3.225 1 95.75 127 ARG B N 1
ATOM 2840 C CA . ARG B 1 127 ? 12.094 21.203 -4.363 1 95.75 127 ARG B CA 1
ATOM 2841 C C . ARG B 1 127 ? 11.094 20.078 -4.625 1 95.75 127 ARG B C 1
ATOM 2843 O O . ARG B 1 127 ? 9.938 20.328 -4.949 1 95.75 127 ARG B O 1
ATOM 2850 N N . GLN B 1 128 ? 11.578 18.922 -4.473 1 95.62 128 GLN B N 1
ATOM 2851 C CA . GLN B 1 128 ? 10.703 17.766 -4.676 1 95.62 128 GLN B CA 1
ATOM 2852 C C . GLN B 1 128 ? 9.594 17.734 -3.621 1 95.62 128 GLN B C 1
ATOM 2854 O O . GLN B 1 128 ? 8.445 17.406 -3.932 1 95.62 128 GLN B O 1
ATOM 2859 N N . VAL B 1 129 ? 9.938 18.016 -2.451 1 96.06 129 VAL B N 1
ATOM 2860 C CA . VAL B 1 129 ? 8.961 18.047 -1.368 1 96.06 129 VAL B CA 1
ATOM 2861 C C . VAL B 1 129 ? 7.934 19.141 -1.628 1 96.06 129 VAL B C 1
ATOM 2863 O O . VAL B 1 129 ? 6.73 18.938 -1.46 1 96.06 129 VAL B O 1
ATOM 2866 N N . GLU B 1 130 ? 8.391 20.25 -2.08 1 96.94 130 GLU B N 1
ATOM 2867 C CA . GLU B 1 130 ? 7.508 21.375 -2.365 1 96.94 130 GLU B CA 1
ATOM 2868 C C . GLU B 1 130 ? 6.539 21.047 -3.496 1 96.94 130 GLU B C 1
ATOM 2870 O O . GLU B 1 130 ? 5.348 21.359 -3.414 1 96.94 130 GLU B O 1
ATOM 2875 N N . LYS B 1 131 ? 7.074 20.469 -4.488 1 96 131 LYS B N 1
ATOM 2876 C CA . LYS B 1 131 ? 6.223 20.047 -5.598 1 96 131 LYS B CA 1
ATOM 2877 C C . LYS B 1 131 ? 5.137 19.078 -5.121 1 96 131 LYS B C 1
ATOM 2879 O O . LYS B 1 131 ? 3.979 19.203 -5.535 1 96 131 LYS B O 1
ATOM 2884 N N . GLY B 1 132 ? 5.523 18.188 -4.297 1 96.81 132 GLY B N 1
ATOM 2885 C CA . GLY B 1 132 ? 4.562 17.266 -3.732 1 96.81 132 GLY B CA 1
ATOM 2886 C C . GLY B 1 132 ? 3.5 17.938 -2.885 1 96.81 132 GLY B C 1
ATOM 2887 O O . GLY B 1 132 ? 2.332 17.547 -2.916 1 96.81 132 GLY B O 1
ATOM 2888 N N . LEU B 1 133 ? 3.893 18.953 -2.172 1 97.81 133 LEU B N 1
ATOM 2889 C CA . LEU B 1 133 ? 2.943 19.672 -1.331 1 97.81 133 LEU B CA 1
ATOM 2890 C C . LEU B 1 133 ? 1.922 20.422 -2.182 1 97.81 133 LEU B C 1
ATOM 2892 O O . LEU B 1 133 ? 0.748 20.516 -1.814 1 97.81 133 LEU B O 1
ATOM 2896 N N . VAL B 1 134 ? 2.375 20.891 -3.262 1 97.06 134 VAL B N 1
ATOM 2897 C CA . VAL B 1 134 ? 1.462 21.578 -4.172 1 97.06 134 VAL B CA 1
ATOM 2898 C C . VAL B 1 134 ? 0.451 20.578 -4.738 1 97.06 134 VAL B C 1
ATOM 2900 O O . VAL B 1 134 ? -0.738 20.891 -4.848 1 97.06 134 VAL B O 1
ATOM 2903 N N . LEU B 1 135 ? 0.915 19.438 -5.102 1 95.75 135 LEU B N 1
ATOM 2904 C CA . LEU B 1 135 ? 0.017 18.391 -5.562 1 95.75 135 LEU B CA 1
ATOM 2905 C C . LEU B 1 135 ? -1.007 18.047 -4.488 1 95.75 135 LEU B C 1
ATOM 2907 O O . LEU B 1 135 ? -2.193 17.891 -4.781 1 95.75 135 LEU B O 1
ATOM 2911 N N . LEU B 1 136 ? -0.534 17.953 -3.275 1 97.31 136 LEU B N 1
ATOM 2912 C CA . LEU B 1 136 ? -1.4 17.594 -2.158 1 97.31 136 LEU B CA 1
ATOM 2913 C C . LEU B 1 136 ? -2.404 18.703 -1.867 1 97.31 136 LEU B C 1
ATOM 2915 O O . LEU B 1 136 ? -3.521 18.422 -1.42 1 97.31 136 LEU B O 1
ATOM 2919 N N . GLU B 1 137 ? -1.991 19.938 -2.115 1 97.69 137 GLU B N 1
ATOM 2920 C CA . GLU B 1 137 ? -2.92 21.062 -2.02 1 97.69 137 GLU B CA 1
ATOM 2921 C C . GLU B 1 137 ? -4.113 20.859 -2.953 1 97.69 137 GLU B C 1
ATOM 2923 O O . GLU B 1 137 ? -5.258 21.094 -2.557 1 97.69 137 GLU B O 1
ATOM 2928 N N . GLY B 1 138 ? -3.771 20.484 -4.145 1 96.12 138 GLY B N 1
ATOM 2929 C CA . GLY B 1 138 ? -4.832 20.188 -5.094 1 96.12 138 GLY B CA 1
ATOM 2930 C C . GLY B 1 138 ? -5.703 19.016 -4.664 1 96.12 138 GLY B C 1
ATOM 2931 O O . GLY B 1 138 ? -6.926 19.078 -4.777 1 96.12 138 GLY B O 1
ATOM 2932 N N . ALA B 1 139 ? -5.082 18.016 -4.172 1 96.06 139 ALA B N 1
ATOM 2933 C CA . ALA B 1 139 ? -5.812 16.844 -3.682 1 96.06 139 ALA B CA 1
ATOM 2934 C C . ALA B 1 139 ? -6.75 17.219 -2.539 1 96.06 139 ALA B C 1
ATOM 2936 O O . ALA B 1 139 ? -7.879 16.734 -2.465 1 96.06 139 ALA B O 1
ATOM 2937 N N . PHE B 1 140 ? -6.27 18.078 -1.665 1 97.69 140 PHE B N 1
ATOM 2938 C CA . PHE B 1 140 ? -7.09 18.531 -0.55 1 97.69 140 PHE B CA 1
ATOM 2939 C C . PHE B 1 140 ? -8.344 19.234 -1.054 1 97.69 140 PHE B C 1
ATOM 2941 O O . PHE B 1 140 ? -9.445 19 -0.545 1 97.69 140 PHE B O 1
ATOM 2948 N N . GLY B 1 141 ? -8.133 20.078 -1.996 1 95.88 141 GLY B N 1
ATOM 2949 C CA . GLY B 1 141 ? -9.281 20.781 -2.568 1 95.88 141 GLY B CA 1
ATOM 2950 C C . GLY B 1 141 ? -10.336 19.828 -3.115 1 95.88 141 GLY B C 1
ATOM 2951 O O . GLY B 1 141 ? -11.531 20.062 -2.924 1 95.88 141 GLY B O 1
ATOM 2952 N N . LYS B 1 142 ? -9.93 18.766 -3.723 1 94.06 142 LYS B N 1
ATOM 2953 C CA . LYS B 1 142 ? -10.844 17.812 -4.348 1 94.06 142 LYS B CA 1
ATOM 2954 C C . LYS B 1 142 ? -11.469 16.891 -3.309 1 94.06 142 LYS B C 1
ATOM 2956 O O . LYS B 1 142 ? -12.664 16.594 -3.363 1 94.06 142 LYS B O 1
ATOM 2961 N N . CYS B 1 143 ? -10.734 16.469 -2.34 1 94.88 143 CYS B N 1
ATOM 2962 C CA . CYS B 1 143 ? -11.156 15.445 -1.388 1 94.88 143 CYS B CA 1
ATOM 2963 C C . CYS B 1 143 ? -12 16.047 -0.272 1 94.88 143 CYS B C 1
ATOM 2965 O O . CYS B 1 143 ? -12.938 15.422 0.221 1 94.88 143 CYS B O 1
ATOM 2967 N N . SER B 1 144 ? -11.656 17.25 0.147 1 95.75 144 SER B N 1
ATOM 2968 C CA . SER B 1 144 ? -12.25 17.844 1.337 1 95.75 144 SER B CA 1
ATOM 2969 C C . SER B 1 144 ? -13.68 18.297 1.065 1 95.75 144 SER B C 1
ATOM 2971 O O . SER B 1 144 ? -14.492 18.406 1.991 1 95.75 144 SER B O 1
ATOM 2973 N N . LYS B 1 145 ? -13.953 18.625 -0.167 1 93.81 145 LYS B N 1
ATOM 2974 C CA . LYS B 1 145 ? -15.227 19.234 -0.527 1 93.81 145 LYS B CA 1
ATOM 2975 C C . LYS B 1 145 ? -15.461 20.516 0.247 1 93.81 145 LYS B C 1
ATOM 2977 O O . LYS B 1 145 ? -16.547 20.75 0.776 1 93.81 145 LYS B O 1
ATOM 2982 N N . ARG B 1 146 ? -14.352 21.266 0.46 1 92.75 146 ARG B N 1
ATOM 2983 C CA . ARG B 1 146 ? -14.312 22.562 1.104 1 92.75 146 ARG B CA 1
ATOM 2984 C C . ARG B 1 146 ? -14.555 22.453 2.605 1 92.75 146 ARG B C 1
ATOM 2986 O O . ARG B 1 146 ? -15.031 23.391 3.24 1 92.75 146 ARG B O 1
ATOM 2993 N N . LYS B 1 147 ? -14.305 21.375 3.102 1 96.25 147 LYS B N 1
ATOM 2994 C CA . LYS B 1 147 ? -14.477 21.141 4.535 1 96.25 147 LYS B CA 1
ATOM 2995 C C . LYS B 1 147 ? -13.133 21.078 5.25 1 96.25 147 LYS B C 1
ATOM 2997 O O . LYS B 1 147 ? -12.102 21.438 4.672 1 96.25 147 LYS B O 1
ATOM 3002 N N . ALA B 1 148 ? -13.18 20.781 6.477 1 96.88 148 ALA B N 1
ATOM 3003 C CA . ALA B 1 148 ? -12.062 21 7.391 1 96.88 148 ALA B CA 1
ATOM 3004 C C . ALA B 1 148 ? -10.938 20 7.133 1 96.88 148 ALA B C 1
ATOM 3006 O O . ALA B 1 148 ? -9.758 20.312 7.324 1 96.88 148 ALA B O 1
ATOM 3007 N N . PHE B 1 149 ? -11.258 18.828 6.73 1 98.38 149 PHE B N 1
ATOM 3008 C CA . PHE B 1 149 ? -10.273 17.766 6.605 1 98.38 149 PHE B CA 1
ATOM 3009 C C . PHE B 1 149 ? -10.359 17.094 5.238 1 98.38 149 PHE B C 1
ATOM 3011 O O . PHE B 1 149 ? -11.312 17.328 4.492 1 98.38 149 PHE B O 1
ATOM 3018 N N . PHE B 1 150 ? -9.336 16.312 4.84 1 97.62 150 PHE B N 1
ATOM 3019 C CA . PHE B 1 150 ? -9.414 15.5 3.633 1 97.62 150 PHE B CA 1
ATOM 3020 C C . PHE B 1 150 ? -10.672 14.641 3.641 1 97.62 150 PHE B C 1
ATOM 3022 O O . PHE B 1 150 ? -11.297 14.438 2.598 1 97.62 150 PHE B O 1
ATOM 3029 N N . GLY B 1 151 ? -11.109 14.172 4.836 1 93.25 151 GLY B N 1
ATOM 3030 C CA . GLY B 1 151 ? -12.289 13.352 5.008 1 93.25 151 GLY B CA 1
ATOM 3031 C C . GLY B 1 151 ? -13.57 14.156 5.117 1 93.25 151 GLY B C 1
ATOM 3032 O O . GLY B 1 151 ? -14.641 13.609 5.402 1 93.25 151 GLY B O 1
ATOM 3033 N N . GLY B 1 152 ? -13.492 15.391 4.938 1 95.25 152 GLY B N 1
ATOM 3034 C CA . GLY B 1 152 ? -14.648 16.25 5.102 1 95.25 152 GLY B CA 1
ATOM 3035 C C . GLY B 1 152 ? -14.695 16.938 6.453 1 95.25 152 GLY B C 1
ATOM 3036 O O . GLY B 1 152 ? -13.805 17.719 6.797 1 95.25 152 GLY B O 1
ATOM 3037 N N . ASP B 1 153 ? -15.633 16.547 7.215 1 95.12 153 ASP B N 1
ATOM 3038 C CA . ASP B 1 153 ? -15.852 17.219 8.5 1 95.12 153 ASP B CA 1
ATOM 3039 C C . ASP B 1 153 ? -15.016 16.562 9.602 1 95.12 153 ASP B C 1
ATOM 3041 O O . ASP B 1 153 ? -14.773 17.188 10.641 1 95.12 153 ASP B O 1
ATOM 3045 N N . GLN B 1 154 ? -14.602 15.391 9.352 1 95.75 154 GLN B N 1
ATOM 3046 C CA . GLN B 1 154 ? -13.859 14.656 10.375 1 95.75 154 GLN B CA 1
ATOM 3047 C C . GLN B 1 154 ? -12.539 14.117 9.82 1 95.75 154 GLN B C 1
ATOM 3049 O O . GLN B 1 154 ? -12.367 14.016 8.609 1 95.75 154 GLN B O 1
ATOM 3054 N N . ILE B 1 155 ? -11.648 13.789 10.75 1 98.06 155 ILE B N 1
ATOM 3055 C CA . ILE B 1 155 ? -10.375 13.172 10.391 1 98.06 155 ILE B CA 1
ATOM 3056 C C . ILE B 1 155 ? -10.609 11.758 9.859 1 98.06 155 ILE B C 1
ATOM 3058 O O . ILE B 1 155 ? -11.273 10.953 10.516 1 98.06 155 ILE B O 1
ATOM 3062 N N . GLU B 1 156 ? -10.109 11.547 8.68 1 98 156 GLU B N 1
ATOM 3063 C CA . GLU B 1 156 ? -10.203 10.211 8.086 1 98 156 GLU B CA 1
ATOM 3064 C C . GLU B 1 156 ? -8.828 9.703 7.664 1 98 156 GLU B C 1
ATOM 3066 O O . GLU B 1 156 ? -7.805 10.211 8.117 1 98 156 GLU B O 1
ATOM 3071 N N . TYR B 1 157 ? -8.82 8.703 6.91 1 98.44 157 TYR B N 1
ATOM 3072 C CA . TYR B 1 157 ? -7.668 7.891 6.527 1 98.44 157 TYR B CA 1
ATOM 3073 C C . TYR B 1 157 ? -6.543 8.758 5.977 1 98.44 157 TYR B C 1
ATOM 3075 O O . TYR B 1 157 ? -5.402 8.664 6.426 1 98.44 157 TYR B O 1
ATOM 3083 N N . LEU B 1 158 ? -6.82 9.617 5.043 1 98.31 158 LEU B N 1
ATOM 3084 C CA . LEU B 1 158 ? -5.785 10.398 4.383 1 98.31 158 LEU B CA 1
ATOM 3085 C C . LEU B 1 158 ? -5.238 11.477 5.316 1 98.31 158 LEU B C 1
ATOM 3087 O O . LEU B 1 158 ? -4.051 11.812 5.254 1 98.31 158 LEU B O 1
ATOM 3091 N N . ASP B 1 159 ? -6.094 12 6.195 1 98.69 159 ASP B N 1
ATOM 3092 C CA . ASP B 1 159 ? -5.625 12.938 7.215 1 98.69 159 ASP B CA 1
ATOM 3093 C C . ASP B 1 159 ? -4.559 12.297 8.102 1 98.69 159 ASP B C 1
ATOM 3095 O O . ASP B 1 159 ? -3.539 12.914 8.398 1 98.69 159 ASP B O 1
ATOM 3099 N N . ILE B 1 160 ? -4.836 11.094 8.453 1 98.5 160 ILE B N 1
ATOM 3100 C CA . ILE B 1 160 ? -3.916 10.359 9.312 1 98.5 160 ILE B CA 1
ATOM 3101 C C . ILE B 1 160 ? -2.629 10.047 8.555 1 98.5 160 ILE B C 1
ATOM 3103 O O . ILE B 1 160 ? -1.528 10.266 9.07 1 98.5 160 ILE B O 1
ATOM 3107 N N . ALA B 1 161 ? -2.779 9.578 7.32 1 97.94 161 ALA B N 1
ATOM 3108 C CA . ALA B 1 161 ? -1.639 9.18 6.5 1 97.94 161 ALA B CA 1
ATOM 3109 C C . ALA B 1 161 ? -0.669 10.336 6.305 1 97.94 161 ALA B C 1
ATOM 3111 O O . ALA B 1 161 ? 0.549 10.148 6.34 1 97.94 161 ALA B O 1
ATOM 3112 N N . PHE B 1 162 ? -1.206 11.531 6.16 1 98.25 162 PHE B N 1
ATOM 3113 C CA . PHE B 1 162 ? -0.384 12.695 5.848 1 98.25 162 PHE B CA 1
ATOM 3114 C C . PHE B 1 162 ? -0.051 13.477 7.113 1 98.25 162 PHE B C 1
ATOM 3116 O O . PHE B 1 162 ? 1.091 13.898 7.305 1 98.25 162 PHE B O 1
ATOM 3123 N N . GLY B 1 163 ? -1.001 13.633 7.98 1 97.88 163 GLY B N 1
ATOM 3124 C CA . GLY B 1 163 ? -0.89 14.523 9.125 1 97.88 163 GLY B CA 1
ATOM 3125 C C . GLY B 1 163 ? 0.251 14.156 10.055 1 97.88 163 GLY B C 1
ATOM 3126 O O . GLY B 1 163 ? 0.886 15.031 10.641 1 97.88 163 GLY B O 1
ATOM 3127 N N . CYS B 1 164 ? 0.554 12.922 10.117 1 95.19 164 CYS B N 1
ATOM 3128 C CA . CYS B 1 164 ? 1.587 12.445 11.023 1 95.19 164 CYS B CA 1
ATOM 3129 C C . CYS B 1 164 ? 2.969 12.906 10.57 1 95.19 164 CYS B C 1
ATOM 3131 O O . CYS B 1 164 ? 3.91 12.922 11.367 1 95.19 164 CYS B O 1
ATOM 3133 N N . PHE B 1 165 ? 3.092 13.312 9.312 1 94.25 165 PHE B N 1
ATOM 3134 C CA . PHE B 1 165 ? 4.375 13.773 8.789 1 94.25 165 PHE B CA 1
ATOM 3135 C C . PHE B 1 165 ? 4.574 15.258 9.07 1 94.25 165 PHE B C 1
ATOM 3137 O O . PHE B 1 165 ? 5.645 15.805 8.805 1 94.25 165 PHE B O 1
ATOM 3144 N N . LEU B 1 166 ? 3.549 15.938 9.602 1 94.5 166 LEU B N 1
ATOM 3145 C CA . LEU B 1 166 ? 3.639 17.375 9.852 1 94.5 166 LEU B CA 1
ATOM 3146 C C . LEU B 1 166 ? 4.746 17.688 10.852 1 94.5 166 LEU B C 1
ATOM 3148 O O . LEU B 1 166 ? 5.402 18.719 10.758 1 94.5 166 LEU B O 1
ATOM 3152 N N . CYS B 1 167 ? 4.941 16.812 11.758 1 88.56 167 CYS B N 1
ATOM 3153 C CA . CYS B 1 167 ? 6.012 17.016 12.719 1 88.56 167 CYS B CA 1
ATOM 3154 C C . CYS B 1 167 ? 7.371 17.047 12.031 1 88.56 167 CYS B C 1
ATOM 3156 O O . CYS B 1 167 ? 8.211 17.891 12.344 1 88.56 167 CYS B O 1
ATOM 3158 N N . LEU B 1 168 ? 7.539 16.172 11.141 1 87.31 168 LEU B N 1
ATOM 3159 C CA . LEU B 1 168 ? 8.797 16.109 10.406 1 87.31 168 LEU B CA 1
ATOM 3160 C C . LEU B 1 168 ? 8.938 17.312 9.477 1 87.31 168 LEU B C 1
ATOM 3162 O O . LEU B 1 168 ? 10.039 17.844 9.289 1 87.31 168 LEU B O 1
ATOM 3166 N N . LEU B 1 169 ? 7.836 17.656 8.922 1 91.19 169 LEU B N 1
ATOM 3167 C CA . LEU B 1 169 ? 7.832 18.844 8.07 1 91.19 169 LEU B CA 1
ATOM 3168 C C . LEU B 1 169 ? 8.289 20.078 8.852 1 91.19 169 LEU B C 1
ATOM 3170 O O . LEU B 1 169 ? 9.117 20.844 8.367 1 91.19 169 LEU B O 1
ATOM 3174 N N . ARG B 1 170 ? 7.844 20.219 9.984 1 89.19 170 ARG B N 1
ATOM 3175 C CA . ARG B 1 170 ? 8.18 21.375 10.82 1 89.19 170 ARG B CA 1
ATOM 3176 C C . ARG B 1 170 ? 9.641 21.328 11.258 1 89.19 170 ARG B C 1
ATOM 3178 O O . ARG B 1 170 ? 10.289 22.375 11.375 1 89.19 170 ARG B O 1
ATOM 3185 N N . VAL B 1 171 ? 10.062 20.188 11.516 1 85.75 171 VAL B N 1
ATOM 3186 C CA . VAL B 1 171 ? 11.469 20.031 11.859 1 85.75 171 VAL B CA 1
ATOM 3187 C C . VAL B 1 171 ? 12.344 20.5 10.703 1 85.75 171 VAL B C 1
ATOM 3189 O O . VAL B 1 171 ? 13.289 21.266 10.906 1 85.75 171 VAL B O 1
ATOM 3192 N N . GLU B 1 172 ? 12 20.062 9.562 1 87.31 172 GLU B N 1
ATOM 3193 C CA . GLU B 1 172 ? 12.773 20.469 8.391 1 87.31 172 GLU B CA 1
ATOM 3194 C C . GLU B 1 172 ? 12.703 21.969 8.18 1 87.31 172 GLU B C 1
ATOM 3196 O O . GLU B 1 172 ? 13.695 22.594 7.793 1 87.31 172 GLU B O 1
ATOM 3201 N N . GLU B 1 173 ? 11.57 22.5 8.398 1 90.56 173 GLU B N 1
ATOM 3202 C CA . GLU B 1 173 ? 11.422 23.938 8.273 1 90.56 173 GLU B CA 1
ATOM 3203 C C . GLU B 1 173 ? 12.344 24.672 9.25 1 90.56 173 GLU B C 1
ATOM 3205 O O . GLU B 1 173 ? 13.016 25.641 8.875 1 90.56 173 GLU B O 1
ATOM 3210 N N . LYS B 1 174 ? 12.406 24.234 10.398 1 88.06 174 LYS B N 1
ATOM 3211 C CA . LYS B 1 174 ? 13.211 24.875 11.438 1 88.06 174 LYS B CA 1
ATOM 3212 C C . LYS B 1 174 ? 14.695 24.672 11.18 1 88.06 174 LYS B C 1
ATOM 3214 O O . LYS B 1 174 ? 15.477 25.625 11.227 1 88.06 174 LYS B O 1
ATOM 3219 N N . VAL B 1 175 ? 15.062 23.516 10.898 1 83.19 175 VAL B N 1
ATOM 3220 C CA . VAL B 1 175 ? 16.469 23.141 10.758 1 83.19 175 VAL B CA 1
ATOM 3221 C C . VAL B 1 175 ? 17.047 23.812 9.516 1 83.19 175 VAL B C 1
ATOM 3223 O O . VAL B 1 175 ? 18.203 24.266 9.531 1 83.19 175 VAL B O 1
ATOM 3226 N N . ASN B 1 176 ? 16.266 23.938 8.516 1 87.06 176 ASN B N 1
ATOM 3227 C CA . ASN B 1 176 ? 16.797 24.438 7.25 1 87.06 176 ASN B CA 1
ATOM 3228 C C . ASN B 1 176 ? 16.375 25.891 7.016 1 87.06 176 ASN B C 1
ATOM 3230 O O . ASN B 1 176 ? 16.797 26.516 6.035 1 87.06 176 ASN B O 1
ATOM 3234 N N . GLY B 1 177 ? 15.57 26.391 7.875 1 88.75 177 GLY B N 1
ATOM 3235 C CA . GLY B 1 177 ? 15.148 27.766 7.758 1 88.75 177 GLY B CA 1
ATOM 3236 C C . GLY B 1 177 ? 14.305 28.031 6.523 1 88.75 177 GLY B C 1
ATOM 3237 O O . GLY B 1 177 ? 14.492 29.047 5.84 1 88.75 177 GLY B O 1
ATOM 3238 N N . ILE B 1 178 ? 13.484 27.062 6.211 1 90.06 178 ILE B N 1
ATOM 3239 C CA . ILE B 1 178 ? 12.633 27.188 5.031 1 90.06 178 ILE B CA 1
ATOM 3240 C C . ILE B 1 178 ? 11.172 27.062 5.438 1 90.06 178 ILE B C 1
ATOM 3242 O O . ILE B 1 178 ? 10.859 26.688 6.57 1 90.06 178 ILE B O 1
ATOM 3246 N N . LYS B 1 179 ? 10.312 27.5 4.52 1 93.06 179 LYS B N 1
ATOM 3247 C CA . LYS B 1 179 ? 8.875 27.344 4.707 1 93.06 179 LYS B CA 1
ATOM 3248 C C . LYS B 1 179 ? 8.289 26.375 3.676 1 93.06 179 LYS B C 1
ATOM 3250 O O . LYS B 1 179 ? 8.148 26.719 2.5 1 93.06 179 LYS B O 1
ATOM 3255 N N . LEU B 1 180 ? 7.918 25.25 4.145 1 94.62 180 LEU B N 1
ATOM 3256 C CA . LEU B 1 180 ? 7.379 24.234 3.246 1 94.62 180 LEU B CA 1
ATOM 3257 C C . LEU B 1 180 ? 5.871 24.391 3.094 1 94.62 180 LEU B C 1
ATOM 3259 O O . LEU B 1 180 ? 5.348 24.344 1.979 1 94.62 180 LEU B O 1
ATOM 3263 N N . LEU B 1 181 ? 5.199 24.562 4.207 1 95.5 181 LEU B N 1
ATOM 3264 C CA . LEU B 1 181 ? 3.797 24.969 4.145 1 95.5 181 LEU B CA 1
ATOM 3265 C C . LEU B 1 181 ? 3.656 26.484 4.211 1 95.5 181 LEU B C 1
ATOM 3267 O O . LEU B 1 181 ? 4.148 27.109 5.148 1 95.5 181 LEU B O 1
ATOM 3271 N N . SER B 1 182 ? 3.053 27.047 3.164 1 93 182 SER B N 1
ATOM 3272 C CA . SER B 1 182 ? 2.998 28.5 3.154 1 93 182 SER B CA 1
ATOM 3273 C C . SER B 1 182 ? 1.628 29 2.709 1 93 182 SER B C 1
ATOM 3275 O O . SER B 1 182 ? 0.913 28.312 1.984 1 93 182 SER B O 1
ATOM 3277 N N . GLU B 1 183 ? 1.32 30.172 3.074 1 93.25 183 GLU B N 1
ATOM 3278 C CA . GLU B 1 183 ? 0.048 30.812 2.754 1 93.25 183 GLU B CA 1
ATOM 3279 C C . GLU B 1 183 ? -0.074 31.078 1.256 1 93.25 183 GLU B C 1
ATOM 3281 O O . GLU B 1 183 ? -1.183 31.188 0.73 1 93.25 183 GLU B O 1
ATOM 3286 N N . THR B 1 184 ? 1.008 31.156 0.616 1 94 184 THR B N 1
ATOM 3287 C CA . THR B 1 184 ? 1.002 31.516 -0.797 1 94 184 THR B CA 1
ATOM 3288 C C . THR B 1 184 ? 0.85 30.266 -1.674 1 94 184 THR B C 1
ATOM 3290 O O . THR B 1 184 ? 0.039 30.25 -2.602 1 94 184 THR B O 1
ATOM 3293 N N . LYS B 1 185 ? 1.567 29.234 -1.332 1 94.88 185 LYS B N 1
ATOM 3294 C CA . LYS B 1 185 ? 1.618 28.062 -2.209 1 94.88 185 LYS B CA 1
ATOM 3295 C C . LYS B 1 185 ? 0.627 27 -1.758 1 94.88 185 LYS B C 1
ATOM 3297 O O . LYS B 1 185 ? 0.098 26.25 -2.582 1 94.88 185 LYS B O 1
ATOM 3302 N N . THR B 1 186 ? 0.462 26.875 -0.476 1 97.81 186 THR B N 1
ATOM 3303 C CA . THR B 1 186 ? -0.379 25.812 0.065 1 97.81 186 THR B CA 1
ATOM 3304 C C . THR B 1 186 ? -1.262 26.328 1.191 1 97.81 186 THR B C 1
ATOM 3306 O O . THR B 1 186 ? -1.228 25.812 2.311 1 97.81 186 THR B O 1
ATOM 3309 N N . PRO B 1 187 ? -2.129 27.281 0.882 1 97.25 187 PRO B N 1
ATOM 3310 C CA . PRO B 1 187 ? -2.918 27.938 1.932 1 97.25 187 PRO B CA 1
ATOM 3311 C C . PRO B 1 187 ? -3.891 26.969 2.615 1 97.25 187 PRO B C 1
ATOM 3313 O O . PRO B 1 187 ? -4.082 27.047 3.832 1 97.25 187 PRO B O 1
ATOM 3316 N N . ASN B 1 188 ? -4.512 26.141 1.871 1 97.56 188 ASN B N 1
ATOM 3317 C CA . ASN B 1 188 ? -5.492 25.234 2.453 1 97.56 188 ASN B CA 1
ATOM 3318 C C . ASN B 1 188 ? -4.824 24.172 3.314 1 97.56 188 ASN B C 1
ATOM 3320 O O . ASN B 1 188 ? -5.34 23.812 4.375 1 97.56 188 ASN B O 1
ATOM 3324 N N . LEU B 1 189 ? -3.691 23.719 2.852 1 98.06 189 LEU B N 1
ATOM 3325 C CA . LEU B 1 189 ? -2.963 22.719 3.631 1 98.06 189 LEU B CA 1
ATOM 3326 C C . LEU B 1 189 ? -2.463 23.312 4.941 1 98.06 189 LEU B C 1
ATOM 3328 O O . LEU B 1 189 ? -2.416 22.625 5.965 1 98.06 189 LEU B O 1
ATOM 3332 N N . LEU B 1 190 ? -2.045 24.562 4.836 1 97.38 190 LEU B N 1
ATOM 3333 C CA . LEU B 1 190 ? -1.581 25.234 6.047 1 97.38 190 LEU B CA 1
ATOM 3334 C C . LEU B 1 190 ? -2.691 25.297 7.09 1 97.38 190 LEU B C 1
ATOM 3336 O O . LEU B 1 190 ? -2.475 24.969 8.258 1 97.38 190 LEU B O 1
ATOM 3340 N N . LYS B 1 191 ? -3.871 25.688 6.684 1 97.44 191 LYS B N 1
ATOM 3341 C CA . LYS B 1 191 ? -5.02 25.734 7.582 1 97.44 191 LYS B CA 1
ATOM 3342 C C . LYS B 1 191 ? -5.375 24.344 8.094 1 97.44 191 LYS B C 1
ATOM 3344 O O . LYS B 1 191 ? -5.645 24.156 9.281 1 97.44 191 LYS B O 1
ATOM 3349 N N . TRP B 1 192 ? -5.355 23.422 7.164 1 98.25 192 TRP B N 1
ATOM 3350 C CA . TRP B 1 192 ? -5.629 22.031 7.508 1 98.25 192 TRP B CA 1
ATOM 3351 C C . TRP B 1 192 ? -4.645 21.516 8.562 1 98.25 192 TRP B C 1
ATOM 3353 O O . TRP B 1 192 ? -5.043 20.859 9.523 1 98.25 192 TRP B O 1
ATOM 3363 N N . ALA B 1 193 ? -3.377 21.844 8.398 1 97.75 193 ALA B N 1
ATOM 3364 C CA . ALA B 1 193 ? -2.336 21.391 9.312 1 97.75 193 ALA B CA 1
ATOM 3365 C C . ALA B 1 193 ? -2.6 21.875 10.734 1 97.75 193 ALA B C 1
ATOM 3367 O O . ALA B 1 193 ? -2.455 21.125 11.695 1 97.75 193 ALA B O 1
ATOM 3368 N N . HIS B 1 194 ? -3.002 23.078 10.797 1 96.38 194 HIS B N 1
ATOM 3369 C CA . HIS B 1 194 ? -3.316 23.656 12.109 1 96.38 194 HIS B CA 1
ATOM 3370 C C . HIS B 1 194 ? -4.516 22.953 12.734 1 96.38 194 HIS B C 1
ATOM 3372 O O . HIS B 1 194 ? -4.484 22.609 13.922 1 96.38 194 HIS B O 1
ATOM 3378 N N . ARG B 1 195 ? -5.555 22.75 11.984 1 97.44 195 ARG B N 1
ATOM 3379 C CA . ARG B 1 195 ? -6.75 22.078 12.477 1 97.44 195 ARG B CA 1
ATOM 3380 C C . ARG B 1 195 ? -6.434 20.656 12.922 1 97.44 195 ARG B C 1
ATOM 3382 O O . ARG B 1 195 ? -6.887 20.219 13.984 1 97.44 195 ARG B O 1
ATOM 3389 N N . PHE B 1 196 ? -5.695 19.984 12.117 1 98.06 196 PHE B N 1
ATOM 3390 C CA . PHE B 1 196 ? -5.348 18.594 12.383 1 98.06 196 PHE B CA 1
ATOM 3391 C C . PHE B 1 196 ? -4.57 18.469 13.688 1 98.06 196 PHE B C 1
ATOM 3393 O O . PHE B 1 196 ? -4.918 17.672 14.555 1 98.06 196 PHE B O 1
ATOM 3400 N N . CYS B 1 197 ? -3.564 19.328 13.875 1 96.69 197 CYS B N 1
ATOM 3401 C CA . CYS B 1 197 ? -2.682 19.234 15.031 1 96.69 197 CYS B CA 1
ATOM 3402 C C . CYS B 1 197 ? -3.396 19.688 16.297 1 96.69 197 CYS B C 1
ATOM 3404 O O . CYS B 1 197 ? -3.004 19.297 17.406 1 96.69 197 CYS B O 1
ATOM 3406 N N . SER B 1 198 ? -4.438 20.453 16.156 1 96.38 198 SER B N 1
ATOM 3407 C CA . SER B 1 198 ? -5.152 20.969 17.312 1 96.38 198 SER B CA 1
ATOM 3408 C C . SER B 1 198 ? -6.305 20.062 17.719 1 96.38 198 SER B C 1
ATOM 3410 O O . SER B 1 198 ? -6.926 20.25 18.766 1 96.38 198 SER B O 1
ATOM 3412 N N . ASN B 1 199 ? -6.602 19.125 16.891 1 97.62 199 ASN B N 1
ATOM 3413 C CA . ASN B 1 199 ? -7.711 18.219 17.172 1 97.62 199 ASN B CA 1
ATOM 3414 C C . ASN B 1 199 ? -7.453 17.391 18.422 1 97.62 199 ASN B C 1
ATOM 3416 O O . ASN B 1 199 ? -6.332 16.922 18.641 1 97.62 199 ASN B O 1
ATOM 3420 N N . ALA B 1 200 ? -8.445 17.062 19.156 1 97 200 ALA B N 1
ATOM 3421 C CA . ALA B 1 200 ? -8.359 16.406 20.453 1 97 200 ALA B CA 1
ATOM 3422 C C . ALA B 1 200 ? -7.738 15.023 20.328 1 97 200 ALA B C 1
ATOM 3424 O O . ALA B 1 200 ? -7.031 14.562 21.234 1 97 200 ALA B O 1
ATOM 3425 N N . VAL B 1 201 ? -7.969 14.359 19.234 1 97.12 201 VAL B N 1
ATOM 3426 C CA . VAL B 1 201 ? -7.508 12.977 19.094 1 97.12 201 VAL B CA 1
ATOM 3427 C C . VAL B 1 201 ? -6.059 12.969 18.609 1 97.12 201 VAL B C 1
ATOM 3429 O O . VAL B 1 201 ? -5.43 11.906 18.531 1 97.12 201 VAL B O 1
ATOM 3432 N N . VAL B 1 202 ? -5.488 14.109 18.234 1 97.81 202 VAL B N 1
ATOM 3433 C CA . VAL B 1 202 ? -4.172 14.18 17.609 1 97.81 202 VAL B CA 1
ATOM 3434 C C . VAL B 1 202 ? -3.193 14.891 18.531 1 97.81 202 VAL B C 1
ATOM 3436 O O . VAL B 1 202 ? -2.023 14.516 18.625 1 97.81 202 VAL B O 1
ATOM 3439 N N . LYS B 1 203 ? -3.623 15.906 19.25 1 95.69 203 LYS B N 1
ATOM 3440 C CA . LYS B 1 203 ? -2.793 16.891 19.922 1 95.69 203 LYS B CA 1
ATOM 3441 C C . LYS B 1 203 ? -1.838 16.219 20.906 1 95.69 203 LYS B C 1
ATOM 3443 O O . LYS B 1 203 ? -0.671 16.609 21.016 1 95.69 203 LYS B O 1
ATOM 3448 N N . ASP B 1 204 ? -2.295 15.203 21.578 1 93.94 204 ASP B N 1
ATOM 3449 C CA . ASP B 1 204 ? -1.465 14.578 22.609 1 93.94 204 ASP B CA 1
ATOM 3450 C C . ASP B 1 204 ? -0.502 13.562 22 1 93.94 204 ASP B C 1
ATOM 3452 O O . ASP B 1 204 ? 0.42 13.094 22.672 1 93.94 204 ASP B O 1
ATOM 3456 N N . VAL B 1 205 ? -0.739 13.188 20.766 1 94.94 205 VAL B N 1
ATOM 3457 C CA . VAL B 1 205 ? 0.104 12.211 20.078 1 94.94 205 VAL B CA 1
ATOM 3458 C C . VAL B 1 205 ? 1.247 12.93 19.375 1 94.94 205 VAL B C 1
ATOM 3460 O O . VAL B 1 205 ? 2.35 12.391 19.25 1 94.94 205 VAL B O 1
ATOM 3463 N N . MET B 1 206 ? 1.007 14.156 18.922 1 92.88 206 MET B N 1
ATOM 3464 C CA . MET B 1 206 ? 1.972 14.914 18.141 1 92.88 206 MET B CA 1
ATOM 3465 C C . MET B 1 206 ? 3.074 15.477 19.016 1 92.88 206 MET B C 1
ATOM 3467 O O . MET B 1 206 ? 2.799 16.234 19.953 1 92.88 206 MET B O 1
ATOM 3471 N N . PRO B 1 207 ? 4.242 15.133 18.703 1 89.44 207 PRO B N 1
ATOM 3472 C CA . PRO B 1 207 ? 5.344 15.688 19.484 1 89.44 207 PRO B CA 1
ATOM 3473 C C . PRO B 1 207 ? 5.605 17.156 19.172 1 89.44 207 PRO B C 1
ATOM 3475 O O . PRO B 1 207 ? 5.211 17.641 18.109 1 89.44 207 PRO B O 1
ATOM 3478 N N . THR B 1 208 ? 6.238 17.734 20.141 1 85.88 208 THR B N 1
ATOM 3479 C CA . THR B 1 208 ? 6.695 19.094 19.891 1 85.88 208 THR B CA 1
ATOM 3480 C C . THR B 1 208 ? 7.988 19.094 19.094 1 85.88 208 THR B C 1
ATOM 3482 O O . THR B 1 208 ? 8.734 18.109 19.109 1 85.88 208 THR B O 1
ATOM 3485 N N . ILE B 1 209 ? 8.148 20.172 18.438 1 81.62 209 ILE B N 1
ATOM 3486 C CA . ILE B 1 209 ? 9.367 20.312 17.641 1 81.62 209 ILE B CA 1
ATOM 3487 C C . ILE B 1 209 ? 10.586 20.172 18.531 1 81.62 209 ILE B C 1
ATOM 3489 O O . ILE B 1 209 ? 11.57 19.516 18.172 1 81.62 209 ILE B O 1
ATOM 3493 N N . GLU B 1 210 ? 10.5 20.703 19.656 1 81.31 210 GLU B N 1
ATOM 3494 C CA . GLU B 1 210 ? 11.602 20.672 20.625 1 81.31 210 GLU B CA 1
ATOM 3495 C C . GLU B 1 210 ? 11.898 19.25 21.062 1 81.31 210 GLU B C 1
ATOM 3497 O O . GLU B 1 210 ? 13.062 18.859 21.172 1 81.31 210 GLU B O 1
ATOM 3502 N N . SER B 1 211 ? 10.875 18.5 21.297 1 80.75 211 SER B N 1
ATOM 3503 C CA . SER B 1 211 ? 11.055 17.125 21.734 1 80.75 211 SER B CA 1
ATOM 3504 C C . SER B 1 211 ? 11.648 16.266 20.625 1 80.75 211 SER B C 1
ATOM 3506 O O . SER B 1 211 ? 12.43 15.352 20.906 1 80.75 211 SER B O 1
ATOM 3508 N N . LEU B 1 212 ? 11.383 16.625 19.422 1 80.19 212 LEU B N 1
ATOM 3509 C CA . LEU B 1 212 ? 11.883 15.852 18.297 1 80.19 212 LEU B CA 1
ATOM 3510 C C . LEU B 1 212 ? 13.359 16.156 18.031 1 80.19 212 LEU B C 1
ATOM 3512 O O . LEU B 1 212 ? 14.148 15.242 17.781 1 80.19 212 LEU B O 1
ATOM 3516 N N . ILE B 1 213 ? 13.68 17.391 18.172 1 74.69 213 ILE B N 1
ATOM 3517 C CA . ILE B 1 213 ? 15.062 17.812 17.953 1 74.69 213 ILE B CA 1
ATOM 3518 C C . ILE B 1 213 ? 15.953 17.234 19.047 1 74.69 213 ILE B C 1
ATOM 3520 O O . ILE B 1 213 ? 17.062 16.75 18.766 1 74.69 213 ILE B O 1
ATOM 3524 N N . GLU B 1 214 ? 15.383 17.203 20.125 1 70.5 214 GLU B N 1
ATOM 3525 C CA . GLU B 1 214 ? 16.141 16.641 21.25 1 70.5 214 GLU B CA 1
ATOM 3526 C C . GLU B 1 214 ? 16.328 15.133 21.078 1 70.5 214 GLU B C 1
ATOM 3528 O O . GLU B 1 214 ? 17.406 14.602 21.359 1 70.5 214 GLU B O 1
ATOM 3533 N N . SER B 1 215 ? 15.312 14.547 20.562 1 66.38 215 SER B N 1
ATOM 3534 C CA . SER B 1 215 ? 15.367 13.102 20.375 1 66.38 215 SER B CA 1
ATOM 3535 C C . SER B 1 215 ? 16.297 12.734 19.219 1 66.38 215 SER B C 1
ATOM 3537 O O . SER B 1 215 ? 17.047 11.766 19.297 1 66.38 215 SER B O 1
ATOM 3539 N N . ASP B 1 216 ? 16.125 13.43 18.141 1 59.53 216 ASP B N 1
ATOM 3540 C CA . ASP B 1 216 ? 16.969 13.195 16.984 1 59.53 216 ASP B CA 1
ATOM 3541 C C . ASP B 1 216 ? 18.438 13.391 17.328 1 59.53 216 ASP B C 1
ATOM 3543 O O . ASP B 1 216 ? 19.297 12.625 16.891 1 59.53 216 ASP B O 1
ATOM 3547 N N . GLU B 1 217 ? 18.641 14.484 17.984 1 52.69 217 GLU B N 1
ATOM 3548 C CA . GLU B 1 217 ? 19.984 14.727 18.469 1 52.69 217 GLU B CA 1
ATOM 3549 C C . GLU B 1 217 ? 20.5 13.562 19.312 1 52.69 217 GLU B C 1
ATOM 3551 O O . GLU B 1 217 ? 21.672 13.18 19.219 1 52.69 217 GLU B O 1
ATOM 3556 N N . ILE B 1 218 ? 19.531 13.055 19.875 1 47.16 218 ILE B N 1
ATOM 3557 C CA . ILE B 1 218 ? 19.875 11.898 20.703 1 47.16 218 ILE B CA 1
ATOM 3558 C C . ILE B 1 218 ? 20.109 10.68 19.812 1 47.16 218 ILE B C 1
ATOM 3560 O O . ILE B 1 218 ? 21.094 9.953 19.984 1 47.16 218 ILE B O 1
ATOM 3564 N N . ILE B 1 219 ? 19.219 10.625 18.891 1 49.91 219 ILE B N 1
ATOM 3565 C CA . ILE B 1 219 ? 19.328 9.492 17.984 1 49.91 219 ILE B CA 1
ATOM 3566 C C . ILE B 1 219 ? 20.531 9.672 17.062 1 49.91 219 ILE B C 1
ATOM 3568 O O . ILE B 1 219 ? 21.344 8.75 16.891 1 49.91 219 ILE B O 1
ATOM 3572 N N . MET B 1 220 ? 20.672 10.891 16.484 1 50.41 220 MET B N 1
ATOM 3573 C CA . MET B 1 220 ? 21.844 11.195 15.656 1 50.41 220 MET B CA 1
ATOM 3574 C C . MET B 1 220 ? 23.125 11.18 16.484 1 50.41 220 MET B C 1
ATOM 3576 O O . MET B 1 220 ? 24.172 10.727 16.031 1 50.41 220 MET B O 1
ATOM 3580 N N . GLY B 1 221 ? 23.078 11.766 17.578 1 43.81 221 GLY B N 1
ATOM 3581 C CA . GLY B 1 221 ? 24.203 11.703 18.5 1 43.81 221 GLY B CA 1
ATOM 3582 C C . GLY B 1 221 ? 24.594 10.289 18.859 1 43.81 221 GLY B C 1
ATOM 3583 O O . GLY B 1 221 ? 25.781 9.969 18.938 1 43.81 221 GLY B O 1
ATOM 3584 N N . ARG B 1 222 ? 23.688 9.562 19 1 43.69 222 ARG B N 1
ATOM 3585 C CA . ARG B 1 222 ? 23.969 8.156 19.281 1 43.69 222 ARG B CA 1
ATOM 3586 C C . ARG B 1 222 ? 24.438 7.43 18.031 1 43.69 222 ARG B C 1
ATOM 3588 O O . ARG B 1 222 ? 25.281 6.543 18.094 1 43.69 222 ARG B O 1
ATOM 3595 N N . MET B 1 223 ? 23.891 7.809 16.859 1 41.28 223 MET B N 1
ATOM 3596 C CA . MET B 1 223 ? 24.344 7.234 15.602 1 41.28 223 MET B CA 1
ATOM 3597 C C . MET B 1 223 ? 25.766 7.699 15.273 1 41.28 223 MET B C 1
ATOM 3599 O O . MET B 1 223 ? 26.562 6.926 14.75 1 41.28 223 MET B O 1
ATOM 3603 N N . LYS B 1 224 ? 26.172 9.023 15.359 1 44.56 224 LYS B N 1
ATOM 3604 C CA . LYS B 1 224 ? 27.562 9.484 15.242 1 44.56 224 LYS B CA 1
ATOM 3605 C C . LYS B 1 224 ? 28.453 8.805 16.266 1 44.56 224 LYS B C 1
ATOM 3607 O O . LYS B 1 224 ? 29.625 8.539 16 1 44.56 224 LYS B O 1
ATOM 3612 N N . GLY B 1 225 ? 28.109 8.641 17.406 1 41.44 225 GLY B N 1
ATOM 3613 C CA . GLY B 1 225 ? 28.906 7.938 18.406 1 41.44 225 GLY B CA 1
ATOM 3614 C C . GLY B 1 225 ? 29.141 6.48 18.062 1 41.44 225 GLY B C 1
ATOM 3615 O O . GLY B 1 225 ? 30.203 5.93 18.391 1 41.44 225 GLY B O 1
ATOM 3616 N N . VAL B 1 226 ? 28.359 5.805 17.453 1 36.16 226 VAL B N 1
ATOM 3617 C CA . VAL B 1 226 ? 28.547 4.422 17.016 1 36.16 226 VAL B CA 1
ATOM 3618 C C . VAL B 1 226 ? 29.328 4.383 15.711 1 36.16 226 VAL B C 1
ATOM 3620 O O . VAL B 1 226 ? 30.031 3.406 15.422 1 36.16 226 VAL B O 1
ATOM 3623 N N . ALA B 1 227 ? 29.234 5.312 14.828 1 37.97 227 ALA B N 1
ATOM 3624 C CA . ALA B 1 227 ? 29.969 5.285 13.562 1 37.97 227 ALA B CA 1
ATOM 3625 C C . ALA B 1 227 ? 31.453 5.609 13.773 1 37.97 227 ALA B C 1
ATOM 3627 O O . ALA B 1 227 ? 32.25 5.453 12.859 1 37.97 227 ALA B O 1
ATOM 3628 N N . SER B 1 228 ? 31.906 6.398 14.742 1 33.75 228 SER B N 1
ATOM 3629 C CA . SER B 1 228 ? 33.312 6.832 14.781 1 33.75 228 SER B CA 1
ATOM 3630 C C . SER B 1 228 ? 34.25 5.652 15.023 1 33.75 228 SER B C 1
ATOM 3632 O O . SER B 1 228 ? 35.469 5.82 15.039 1 33.75 228 SER B O 1
ATOM 3634 N N . PRO B 1 229 ? 33.969 4.508 15.531 1 31.69 229 PRO B N 1
ATOM 3635 C CA . PRO B 1 229 ? 35.219 3.838 15.898 1 31.69 229 PRO B CA 1
ATOM 3636 C C . PRO B 1 229 ? 35.969 3.326 14.688 1 31.69 229 PRO B C 1
ATOM 3638 O O . PRO B 1 229 ? 37.094 2.795 14.828 1 31.69 229 PRO B O 1
ATOM 3641 N N . ALA B 1 230 ? 35.531 3.045 13.445 1 33 230 ALA B N 1
ATOM 3642 C CA . ALA B 1 230 ? 36.438 2.168 12.703 1 33 230 ALA B CA 1
ATOM 3643 C C . ALA B 1 230 ? 37.688 2.916 12.273 1 33 230 ALA B C 1
ATOM 3645 O O . ALA B 1 230 ? 38.625 2.322 11.695 1 33 230 ALA B O 1
ATOM 3646 N N . SER B 1 231 ? 37.781 4.215 12.102 1 25.61 231 SER B N 1
ATOM 3647 C CA . SER B 1 231 ? 39.062 4.566 11.484 1 25.61 231 SER B CA 1
ATOM 3648 C C . SER B 1 231 ? 40.219 4.301 12.438 1 25.61 231 SER B C 1
ATOM 3650 O O . SER B 1 231 ? 41.375 4.488 12.07 1 25.61 231 SER B O 1
ATOM 3652 N N . ARG B 1 232 ? 40.156 4.301 13.766 1 26.78 232 ARG B N 1
ATOM 3653 C CA . ARG B 1 232 ? 41.5 4.336 14.375 1 26.78 232 ARG B CA 1
ATOM 3654 C C . ARG B 1 232 ? 42.156 2.965 14.328 1 26.78 232 ARG B C 1
ATOM 3656 O O . ARG B 1 232 ? 43.25 2.773 14.891 1 26.78 232 ARG B O 1
ATOM 3663 N N . LEU B 1 233 ? 41.625 1.866 13.672 1 20.42 233 LEU B N 1
ATOM 3664 C CA . LEU B 1 233 ? 42.719 0.925 13.523 1 20.42 233 LEU B CA 1
ATOM 3665 C C . LEU B 1 233 ? 43.469 1.175 12.219 1 20.42 233 LEU B C 1
ATOM 3667 O O . LEU B 1 233 ? 42.875 1.502 11.203 1 20.42 233 LEU B O 1
#

pLDDT: mean 84.3, std 20.59, range [20.42, 98.69]

InterPro domains:
  IPR004045 Glutathione S-transferase, N-terminal [PF13417] (16-77)
  IPR004045 Glutathione S-transferase, N-terminal [PS50404] (6-82)
  IPR010987 Glutathione S-transferase, C-terminal-like [PS50405] (88-233)
  IPR036249 Thioredoxin-like superfamily [SSF52833] (8-107)
  IPR036282 Glutathione S-transferase, C-terminal domain superfamily [SSF47616] (76-219)
  IPR040079 Glutathione transferase family [SFLDS00019] (5-216)
  IPR045073 Glutathione S-transferase Omega/Tau-like [PTHR11260] (10-207)
  IPR045073 Glutathione S-transferase Omega/Tau-like [SFLDG01152] (5-216)
  IPR045074 Glutathione S-transferases Tau, C-terminal alpha-helical domain, plant [cd03185] (89-214)

Sequence (466 aa):
MAKSDGKVKVMGRWQCPFTMRARIALNIKSVNYELVEARPWDGQSQVLHESKSNPVMVHGDKSICESLNIVEYIDEIWPYAPSIVPSDPLERVTARFWAGYLKDQWFPSLKAIGTAEGEDTRKAAIRQVEKGLVLLEGAFGKCSKRKAFFGGDQIEYLDIAFGCFLCLLRVEEKVNGIKLLSETKTPNLLKWAHRFCSNAVVKDVMPTIESLIESDEIIMGRMKGVASPASRLMAKSDGKVKVMGRWQCPFTMRARIALNIKSVNYELVEARPWDGQSQVLHESKSNPVMVHGDKSICESLNIVEYIDEIWPYAPSIVPSDPLERVTARFWAGYLKDQWFPSLKAIGTAEGEDTRKAAIRQVEKGLVLLEGAFGKCSKRKAFFGGDQIEYLDIAFGCFLCLLRVEEKVNGIKLLSETKTPNLLKWAHRFCSNAVVKDVMPTIESLIESDEIIMGRMKGVASPASRL

Foldseek 3Di:
DPDDQAAKEKEEDLLDLLSLLLQLLCLQLVHDHHYHYDDLPPPPPPPPDPPSFPIWMDGHPDIDGDSLRSSVVSCVVRVDPDHQADPDPVLRVLLVVVLCCCVPPQVVLLVQLVVPDDDVSNVVSLVSNLVNLLVVLVLCCVQQVPALESVHPDHHSNCSSPLSCVLSVVLSCVVVVHDSDDCVRRVSVVSSNVVSCPDPSNVVSHDDNVVVVVVVCVVVVVVVVVPPPPPVD/DDDDQAAKEKEEDLLDLLSLLLQLLCLQLVHDYHYHYDDLPPPPPPPPDPPSFPIWMDGHPDIDGDSLRSSVVSCVVSVDPDHQADPDPVLRVLLVVVLCCCVPPQVVLLVQLVVDDDDVSNVVSLVSNLVNLLVVLVLCCVQQVPALESPHPDHHSNCSSPLSCVLSVVLSCVVVVHDSDDCVRRVSVVSSNVVSCPDPSNVVSHDDNVVVVVVVCVVVVVVVVVPPPPPPD